Protein AF-0000000082968755 (afdb_homodimer)

Nearest PDB structures (foldseek):
  4bz1-assembly1_H  TM=4.803E-01  e=3.717E-10  Mus musculus
  7d30-assembly1_A  TM=4.418E-01  e=3.171E-10  synthetic construct
  3nfp-assembly2_H  TM=4.671E-01  e=2.023E-09  Homo sapiens
  8ezm-assembly1_H  TM=4.195E-01  e=3.435E-09  Homo sapiens
  3we6-assembly1_A  TM=4.425E-01  e=3.258E-09  Mus musculus

Foldseek 3Di:
DPPPQDFKDKDFDPDAAEEAAQAKDKGWMWMDHPDLQQQWKKWKWFDDPVDIFGAWIAGQPVRDIDGTPVQPPFKDADPCCSHITGMMMGGRDDQVPFHKMKMFTDGPVRHPDHGIDMHGYWYFDWFDAWDWDKADDQEAQAKIKIFTGTPDGPPFWKKWKWWAFQVRHTDPDPIDIDRMDIDGRDDQRRFGKMKMWTGDPRGIHIDMDGGGHD/DPPVQDFKDKDFDPDAAEEAAQAKDKGWMWMDHPDLQQQWKKWKWFDDPVDIFGAWIAGQPVRDIDGTPVQPPFKDFDPCCSHITGMMMGGRDDQVPFGKMKMFIDGPVRHPDHGIDIHGYWYFDWFDAWDWDKADDQEAQAKIKIFTGTPDGPPFWKKWKWWAFQVRHTDPDPIDIDRMDIDGRDDQRRFGKMKMWTGDPRGIHIDMDGGGHD

Organism: Crocuta crocuta (NCBI:txid9678)

Solvent-accessible surface area (backbone atoms only — not comparable to full-atom values): 22522 Å² total; per-residue (Å²): 127,86,77,69,82,56,51,24,39,36,45,40,54,87,63,67,43,76,39,47,57,61,36,62,46,71,52,65,29,35,40,46,62,76,67,81,71,55,51,35,36,38,36,35,31,36,61,50,94,88,52,75,42,60,39,34,38,38,31,54,72,79,66,44,80,45,62,14,86,91,32,63,92,35,57,46,69,43,92,48,46,85,71,35,28,65,20,35,36,42,46,62,34,45,77,83,65,41,42,41,33,36,45,33,52,46,29,79,86,42,75,81,35,45,36,52,30,49,40,38,38,43,42,37,35,45,31,34,67,31,51,66,48,77,45,69,61,58,35,63,60,30,55,34,35,38,39,44,46,50,90,41,36,24,62,73,53,45,36,35,46,47,47,22,34,81,84,66,45,74,53,97,59,80,78,44,62,50,50,55,47,79,42,67,58,35,42,63,83,68,22,20,36,35,39,40,38,34,32,38,97,69,29,69,22,57,36,76,43,78,44,70,43,86,129,86,75,68,80,56,50,24,41,38,44,40,55,87,61,68,44,76,38,48,57,60,37,62,45,69,53,64,30,36,42,46,62,78,67,82,72,54,52,36,34,37,36,35,31,36,62,50,95,86,49,74,42,59,40,34,37,38,30,53,72,79,68,43,80,44,63,14,86,91,32,63,93,35,56,47,69,42,93,48,46,87,71,36,29,65,20,36,35,42,46,62,34,45,76,83,64,42,42,41,34,35,44,33,53,46,28,79,87,44,75,82,33,46,37,53,31,50,36,36,37,43,40,37,33,44,30,34,68,32,51,66,48,77,47,69,63,58,36,62,60,31,56,35,35,38,38,45,46,49,86,42,36,24,62,72,53,47,35,34,46,48,45,22,32,82,84,67,45,72,52,97,59,78,79,44,62,49,49,54,48,80,42,67,59,35,44,62,82,68,20,20,36,36,37,40,38,35,33,40,97,69,30,69,25,56,36,76,44,79,43,70,44,85

Sequence (428 aa):
VWVTVNAISVETPRNALRAARGKSVTLPCTYHTSISDRNGFIEWNKLLRSHTEKVLIWTLWTKTLIYGKRYENRVNISDNSGHSDASITIDQLTMDDNGTYECSVSLMLDLEGTSKSRVQLLVLVPPSKPDCGIEGETVIGNNIQLTCQSGEGSPAPQYSWKSYDIQNKERPTPPVTGQTLSLKNISTDMSGYYTCTSSNEVGTESCNITLAVRVWVTVNAISVETPRNALRAARGKSVTLPCTYHTSISDRNGFIEWNKLLRSHTEKVLIWTLWTKTLIYGKRYENRVNISDNSGHSDASITIDQLTMDDNGTYECSVSLMLDLEGTSKSRVQLLVLVPPSKPDCGIEGETVIGNNIQLTCQSGEGSPAPQYSWKSYDIQNKERPTPPVTGQTLSLKNISTDMSGYYTCTSSNEVGTESCNITLAVR

Secondary structure (DSSP, 8-state):
--------EEE--SSPEEEETTS-EEE--EEE-S-----EEEEEEEE-SS-EEEEEEEETTTTEEEE-GGGTTTEEE-TTTTTTB--EEE-S--GGG-EEEEEEEEETTB-SSB-EEEEEEEEEBPPPPPEEEEES---TT--EEEEEE-S--BSPPEEEEEEE-TT-PBP--PPEESSEEEE-S--GGG-EEEEEEEE-SS-EEEEEEEE---/--------EEE--SSPEEEETTS-EEE--EEE-S-----EEEEEEEE-SS-EEEEEEEETTTTEEEE-GGGTTTEEE-TTTTTTB--EEE-S--GGG-EEEEEEEEETTB-SSB-EEEEEEEEEBPPPPPEEEEES---TT--EEEEEE-S--BSPPEEEEEEE-TT-PBP--PPEESSEEEE-S--GGG-EEEEEEEE-SS-EEEEEEEE---

Structure (mmCIF, N/CA/C/O backbone):
data_AF-0000000082968755-model_v1
#
loop_
_entity.id
_entity.type
_entity.pdbx_description
1 polymer 'Cell surface A33 antigen'
#
loop_
_atom_site.group_PDB
_atom_site.id
_atom_site.type_symbol
_atom_site.label_atom_id
_atom_site.label_alt_id
_atom_site.label_comp_id
_atom_site.label_asym_id
_atom_site.label_entity_id
_atom_site.label_seq_id
_atom_site.pdbx_PDB_ins_code
_atom_site.Cartn_x
_atom_site.Cartn_y
_atom_site.Cartn_z
_atom_site.occupancy
_atom_site.B_iso_or_equiv
_atom_site.auth_seq_id
_atom_site.auth_comp_id
_atom_site.auth_asym_id
_atom_site.auth_atom_id
_atom_site.pdbx_PDB_model_num
ATOM 1 N N . VAL A 1 1 ? -15.055 38.312 -14.289 1 27.12 1 VAL A N 1
ATOM 2 C CA . VAL A 1 1 ? -13.727 37.75 -14.062 1 27.12 1 VAL A CA 1
ATOM 3 C C . VAL A 1 1 ? -13.828 36.562 -13.109 1 27.12 1 VAL A C 1
ATOM 5 O O . VAL A 1 1 ? -14.305 36.719 -11.984 1 27.12 1 VAL A O 1
ATOM 8 N N . TRP A 1 2 ? -14.039 35.375 -13.461 1 32.53 2 TRP A N 1
ATOM 9 C CA . TRP A 1 2 ? -14.164 34.219 -12.578 1 32.53 2 TRP A CA 1
ATOM 10 C C . TRP A 1 2 ? -13.031 34.188 -11.562 1 32.53 2 TRP A C 1
ATOM 12 O O . TRP A 1 2 ? -11.859 34.125 -11.93 1 32.53 2 TRP A O 1
ATOM 22 N N . VAL A 1 3 ? -13.031 34.906 -10.578 1 40.78 3 VAL A N 1
ATOM 23 C CA . VAL A 1 3 ? -12.062 34.938 -9.484 1 40.78 3 VAL A CA 1
ATOM 24 C C . VAL A 1 3 ? -11.742 33.5 -9.047 1 40.78 3 VAL A C 1
ATOM 26 O O . VAL A 1 3 ? -12.586 32.844 -8.453 1 40.78 3 VAL A O 1
ATOM 29 N N . THR A 1 4 ? -11.188 32.688 -9.68 1 46.84 4 THR A N 1
ATOM 30 C CA . THR A 1 4 ? -10.852 31.312 -9.344 1 46.84 4 THR A CA 1
ATOM 31 C C . THR A 1 4 ? -10.047 31.25 -8.047 1 46.84 4 THR A C 1
ATOM 33 O O . THR A 1 4 ? -8.93 31.75 -7.98 1 46.84 4 THR A O 1
ATOM 36 N N . VAL A 1 5 ? -10.531 31.656 -6.934 1 53.03 5 VAL A N 1
ATOM 37 C CA . VAL A 1 5 ? -9.891 31.484 -5.633 1 53.03 5 VAL A CA 1
ATOM 38 C C . VAL A 1 5 ? -8.977 30.266 -5.656 1 53.03 5 VAL A C 1
ATOM 40 O O . VAL A 1 5 ? -9.453 29.125 -5.773 1 53.03 5 VAL A O 1
ATOM 43 N N . ASN A 1 6 ? -7.703 30.344 -6.098 1 68.12 6 ASN A N 1
ATOM 44 C CA . ASN A 1 6 ? -6.789 29.25 -6.438 1 68.12 6 ASN A CA 1
ATOM 45 C C . ASN A 1 6 ? -6.305 28.516 -5.191 1 68.12 6 ASN A C 1
ATOM 47 O O . ASN A 1 6 ? -5.566 29.078 -4.379 1 68.12 6 ASN A O 1
ATOM 51 N N . ALA A 1 7 ? -6.988 27.531 -4.707 1 88.25 7 ALA A N 1
ATOM 52 C CA . ALA A 1 7 ? -6.641 26.625 -3.623 1 88.25 7 ALA A CA 1
ATOM 53 C C . ALA A 1 7 ? -5.242 26.031 -3.82 1 88.25 7 ALA A C 1
ATOM 55 O O . ALA A 1 7 ? -4.715 26.047 -4.934 1 88.25 7 ALA A O 1
ATOM 56 N N . ILE A 1 8 ? -4.598 25.844 -2.748 1 93.69 8 ILE A N 1
ATOM 57 C CA . ILE A 1 8 ? -3.223 25.359 -2.758 1 93.69 8 ILE A CA 1
ATOM 58 C C . ILE A 1 8 ? -3.109 24.156 -3.693 1 93.69 8 ILE A C 1
ATOM 60 O O . ILE A 1 8 ? -4.035 23.344 -3.783 1 93.69 8 ILE A O 1
ATOM 64 N N . SER A 1 9 ? -2.047 24.125 -4.41 1 96.31 9 SER A N 1
ATOM 65 C CA . SER A 1 9 ? -1.712 22.984 -5.258 1 96.31 9 SER A CA 1
ATOM 66 C C . SER A 1 9 ? -0.273 22.531 -5.035 1 96.31 9 SER A C 1
ATOM 68 O O . SER A 1 9 ? 0.656 23.328 -5.113 1 96.31 9 SER A O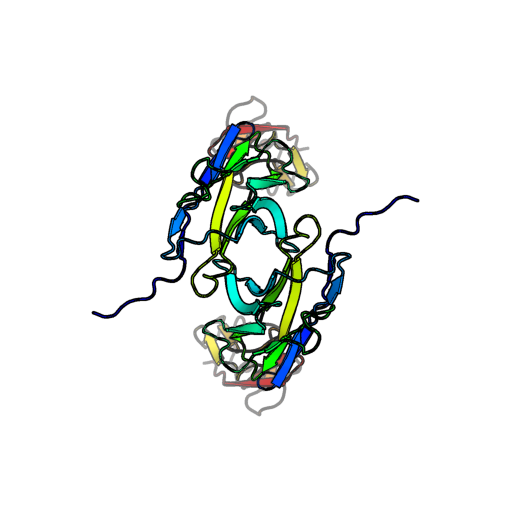 1
ATOM 70 N N . VAL A 1 10 ? -0.121 21.281 -4.723 1 96.94 10 VAL A N 1
ATOM 71 C CA . VAL A 1 10 ? 1.181 20.656 -4.473 1 96.94 10 VAL A CA 1
ATOM 72 C C . VAL A 1 10 ? 1.485 19.641 -5.559 1 96.94 10 VAL A C 1
ATOM 74 O O . VAL A 1 10 ? 0.621 18.828 -5.922 1 96.94 10 VAL A O 1
ATOM 77 N N . GLU A 1 11 ? 2.768 19.672 -6.008 1 97 11 GLU A N 1
ATOM 78 C CA . GLU A 1 11 ? 3.102 18.797 -7.129 1 97 11 GLU A CA 1
ATOM 79 C C . GLU A 1 11 ? 4.496 18.203 -6.965 1 97 11 GLU A C 1
ATOM 81 O O . GLU A 1 11 ? 5.414 18.875 -6.496 1 97 11 GLU A O 1
ATOM 86 N N . THR A 1 12 ? 4.59 16.969 -7.316 1 97.19 12 THR A N 1
ATOM 87 C CA . THR A 1 12 ? 5.848 16.234 -7.414 1 97.19 12 THR A CA 1
ATOM 88 C C . THR A 1 12 ? 5.977 15.555 -8.773 1 97.19 12 THR A C 1
ATOM 90 O O . THR A 1 12 ? 4.988 15.414 -9.5 1 97.19 12 THR A O 1
ATOM 93 N N . PRO A 1 13 ? 7.199 15.195 -9.078 1 94 13 PRO A N 1
ATOM 94 C CA . PRO A 1 13 ? 7.336 14.453 -10.336 1 94 13 PRO A CA 1
ATOM 95 C C . PRO A 1 13 ? 6.637 13.102 -10.305 1 94 13 PRO A C 1
ATOM 97 O O . PRO A 1 13 ? 6.566 12.461 -9.258 1 94 13 PRO A O 1
ATOM 100 N N . ARG A 1 14 ? 6.168 12.688 -11.391 1 90.94 14 ARG A N 1
ATOM 101 C CA . ARG A 1 14 ? 5.43 11.43 -11.5 1 90.94 14 ARG A CA 1
ATOM 102 C C . ARG A 1 14 ? 6.379 10.242 -11.562 1 90.94 14 ARG A C 1
ATOM 104 O O . ARG A 1 14 ? 6.055 9.156 -11.078 1 90.94 14 ARG A O 1
ATOM 111 N N . ASN A 1 15 ? 7.52 10.547 -12.156 1 93 15 ASN A N 1
ATOM 112 C CA . ASN A 1 15 ? 8.469 9.445 -12.312 1 93 15 ASN A CA 1
ATOM 113 C C . ASN A 1 15 ? 9.242 9.195 -11.023 1 93 15 ASN A C 1
ATOM 115 O O . ASN A 1 15 ? 9.578 10.133 -10.297 1 93 15 ASN A O 1
ATOM 119 N N . ALA A 1 16 ? 9.539 7.969 -10.898 1 94.12 16 ALA A N 1
ATOM 120 C CA . ALA A 1 16 ? 10.352 7.613 -9.742 1 94.12 16 ALA A CA 1
ATOM 121 C C . ALA A 1 16 ? 11.758 8.203 -9.859 1 94.12 16 ALA A C 1
ATOM 123 O O . ALA A 1 16 ? 12.344 8.219 -10.938 1 94.12 16 ALA A O 1
ATOM 124 N N . LEU A 1 17 ? 12.25 8.625 -8.742 1 97.06 17 LEU A N 1
ATOM 125 C CA . LEU A 1 17 ? 13.633 9.078 -8.672 1 97.06 17 LEU A CA 1
ATOM 126 C C . LEU A 1 17 ? 14.578 7.914 -8.391 1 97.06 17 LEU A C 1
ATOM 128 O O . LEU A 1 17 ? 14.219 6.992 -7.652 1 97.06 17 LEU A O 1
ATOM 132 N N . ARG A 1 18 ? 15.727 7.98 -8.969 1 96.44 18 ARG A N 1
ATOM 133 C CA . ARG A 1 18 ? 16.734 6.934 -8.797 1 96.44 18 ARG A CA 1
ATOM 134 C C . ARG A 1 18 ? 18.031 7.512 -8.258 1 96.44 18 ARG A C 1
ATOM 136 O O . ARG A 1 18 ? 18.516 8.523 -8.758 1 96.44 18 ARG A O 1
ATOM 143 N N . ALA A 1 19 ? 18.531 6.871 -7.246 1 96.94 19 ALA A N 1
ATOM 144 C CA . ALA A 1 19 ? 19.781 7.316 -6.66 1 96.94 19 ALA A CA 1
ATOM 145 C C . ALA A 1 19 ? 20.531 6.152 -6.012 1 96.94 19 ALA A C 1
ATOM 147 O O . ALA A 1 19 ? 19.906 5.254 -5.434 1 96.94 19 ALA A O 1
ATOM 148 N N . ALA A 1 20 ? 21.812 6.223 -6.031 1 95.5 20 ALA A N 1
ATOM 149 C CA . ALA A 1 20 ? 22.641 5.129 -5.531 1 95.5 20 ALA A CA 1
ATOM 150 C C . ALA A 1 20 ? 22.781 5.188 -4.012 1 95.5 20 ALA A C 1
ATOM 152 O O . ALA A 1 20 ? 22.75 6.273 -3.422 1 95.5 20 ALA A O 1
ATOM 153 N N . ARG A 1 21 ? 22.984 4.059 -3.443 1 94.94 21 ARG A N 1
ATOM 154 C CA . ARG A 1 21 ? 23.297 3.979 -2.021 1 94.94 21 ARG A CA 1
ATOM 155 C C . ARG A 1 21 ? 24.5 4.848 -1.678 1 94.94 21 ARG A C 1
ATOM 157 O O . ARG A 1 21 ? 25.484 4.891 -2.43 1 94.94 21 ARG A O 1
ATOM 164 N N . GLY A 1 22 ? 24.438 5.492 -0.539 1 94.69 22 GLY A N 1
ATOM 165 C CA . GLY A 1 22 ? 25.547 6.309 -0.066 1 94.69 22 GLY A CA 1
ATOM 166 C C . GLY A 1 22 ? 25.531 7.719 -0.622 1 94.69 22 GLY A C 1
ATOM 167 O O . GLY A 1 22 ? 26.188 8.609 -0.088 1 94.69 22 GLY A O 1
ATOM 168 N N . LYS A 1 23 ? 24.812 7.938 -1.647 1 96.62 23 LYS A N 1
ATOM 169 C CA . LYS A 1 23 ? 24.719 9.266 -2.254 1 96.62 23 LYS A CA 1
ATOM 170 C C . LYS A 1 23 ? 23.531 10.039 -1.689 1 96.62 23 LYS A C 1
ATOM 172 O O . LYS A 1 23 ? 22.906 9.609 -0.717 1 96.62 23 LYS A O 1
ATOM 177 N N . SER A 1 24 ? 23.328 11.266 -2.229 1 97.81 24 SER A N 1
ATOM 178 C CA . SER A 1 24 ? 22.203 12.109 -1.848 1 97.81 24 SER A CA 1
ATOM 179 C C . SER A 1 24 ? 21.172 12.188 -2.967 1 97.81 24 SER A C 1
ATOM 181 O O . SER A 1 24 ? 21.484 11.938 -4.129 1 97.81 24 SER A O 1
ATOM 183 N N . VAL A 1 25 ? 19.984 12.5 -2.605 1 98.25 25 VAL A N 1
ATOM 184 C CA . VAL A 1 25 ? 18.922 12.688 -3.594 1 98.25 25 VAL A CA 1
ATOM 185 C C . VAL A 1 25 ? 18.031 13.844 -3.172 1 98.25 25 VAL A C 1
ATOM 187 O O . VAL A 1 25 ? 17.781 14.055 -1.98 1 98.25 25 VAL A O 1
ATOM 190 N N . THR A 1 26 ? 17.625 14.586 -4.07 1 98.38 26 THR A N 1
ATOM 191 C CA . THR A 1 26 ? 16.609 15.609 -3.826 1 98.38 26 THR A CA 1
ATOM 192 C C . THR A 1 26 ? 15.234 15.125 -4.262 1 98.38 26 THR A C 1
ATOM 194 O O . THR A 1 26 ? 15.062 14.672 -5.395 1 98.38 26 THR A O 1
ATOM 197 N N . LEU A 1 27 ? 14.305 15.117 -3.398 1 98.62 27 LEU A N 1
ATOM 198 C CA . LEU A 1 27 ? 12.906 14.844 -3.707 1 98.62 27 LEU A CA 1
ATOM 199 C C . LEU A 1 27 ? 12.156 16.141 -4.016 1 98.62 27 LEU A C 1
ATOM 201 O O . LEU A 1 27 ? 11.859 16.922 -3.113 1 98.62 27 LEU A O 1
ATOM 205 N N . PRO A 1 28 ? 11.867 16.344 -5.238 1 98.38 28 PRO A N 1
ATOM 206 C CA . PRO A 1 28 ? 11.242 17.609 -5.633 1 98.38 28 PRO A CA 1
ATOM 207 C C . PRO A 1 28 ? 9.781 17.703 -5.203 1 98.38 28 PRO A C 1
ATOM 209 O O . PRO A 1 28 ? 9.039 16.719 -5.305 1 98.38 28 PRO A O 1
ATOM 212 N N . CYS A 1 29 ? 9.383 18.844 -4.762 1 98.44 29 CYS A N 1
ATOM 213 C CA . CYS A 1 29 ? 8.016 19.203 -4.398 1 98.44 29 CYS A CA 1
ATOM 214 C C . CYS A 1 29 ? 7.789 20.703 -4.512 1 98.44 29 CYS A C 1
ATOM 216 O O . CYS A 1 29 ? 8.469 21.484 -3.855 1 98.44 29 CYS A O 1
ATOM 218 N N . THR A 1 30 ? 6.891 21.094 -5.359 1 97.69 30 THR A N 1
ATOM 219 C CA . THR A 1 30 ? 6.551 22.5 -5.516 1 97.69 30 THR A CA 1
ATOM 220 C C . THR A 1 30 ? 5.098 22.75 -5.121 1 97.69 30 THR A C 1
ATOM 222 O O . THR A 1 30 ? 4.27 21.844 -5.16 1 97.69 30 THR A O 1
ATOM 225 N N . TYR A 1 31 ? 4.844 23.953 -4.668 1 96.5 31 TYR A N 1
ATOM 226 C CA . TYR A 1 31 ? 3.463 24.281 -4.336 1 96.5 31 TYR A CA 1
ATOM 227 C C . TYR A 1 31 ? 3.123 25.703 -4.777 1 96.5 31 TYR A C 1
ATOM 229 O O . TYR A 1 31 ? 4.016 26.547 -4.93 1 96.5 31 TYR A O 1
ATOM 237 N N . HIS A 1 32 ? 1.84 25.844 -5.043 1 94.81 32 HIS A N 1
ATOM 238 C CA . HIS A 1 32 ? 1.286 27.141 -5.422 1 94.81 32 HIS A CA 1
ATOM 239 C C . HIS A 1 32 ? 0.102 27.516 -4.535 1 94.81 32 HIS A C 1
ATOM 241 O O . HIS A 1 32 ? -0.725 26.656 -4.207 1 94.81 32 HIS A O 1
ATOM 247 N N . THR A 1 33 ? 0.145 28.688 -4.062 1 92.94 33 THR A N 1
ATOM 248 C CA . THR A 1 33 ? -0.956 29.219 -3.26 1 92.94 33 THR A CA 1
ATOM 249 C C . THR A 1 33 ? -1.161 30.703 -3.531 1 92.94 33 THR A C 1
ATOM 251 O O . THR A 1 33 ? -0.217 31.406 -3.889 1 92.94 33 THR A O 1
ATOM 254 N N . SER A 1 34 ? -2.363 31.188 -3.43 1 90.19 34 SER A N 1
ATOM 255 C CA . SER A 1 34 ? -2.678 32.594 -3.625 1 90.19 34 SER A CA 1
ATOM 256 C C . SER A 1 34 ? -2.619 33.375 -2.309 1 90.19 34 SER A C 1
ATOM 258 O O . SER A 1 34 ? -2.738 34.594 -2.293 1 90.19 34 SER A O 1
ATOM 260 N N . ILE A 1 35 ? -2.438 32.625 -1.234 1 88.69 35 ILE A N 1
ATOM 261 C CA . ILE A 1 35 ? -2.451 33.25 0.081 1 88.69 35 ILE A CA 1
ATOM 262 C C . ILE A 1 35 ? -1.045 33.719 0.443 1 88.69 35 ILE A C 1
ATOM 264 O O . ILE A 1 35 ? -0.065 33.031 0.197 1 88.69 35 ILE A O 1
ATOM 268 N N . SER A 1 36 ? -0.967 34.844 1.003 1 86.88 36 SER A N 1
ATOM 269 C CA . SER A 1 36 ? 0.321 35.406 1.388 1 86.88 36 SER A CA 1
ATOM 270 C C . SER A 1 36 ? 0.732 34.969 2.783 1 86.88 36 SER A C 1
ATOM 272 O O . SER A 1 36 ? 1.923 34.844 3.078 1 86.88 36 SER A O 1
ATOM 274 N N . ASP A 1 37 ? -0.319 34.75 3.613 1 87.44 37 ASP A N 1
ATOM 275 C CA . ASP A 1 37 ? -0.047 34.281 4.969 1 87.44 37 ASP A CA 1
ATOM 276 C C . ASP A 1 37 ? 0.469 32.844 4.957 1 87.44 37 ASP A C 1
ATOM 278 O O . ASP A 1 37 ? -0.259 31.906 4.59 1 87.44 37 ASP A O 1
ATOM 282 N N . ARG A 1 38 ? 1.726 32.656 5.434 1 87 38 ARG A N 1
ATOM 283 C CA . ARG A 1 38 ? 2.359 31.328 5.355 1 87 38 ARG A CA 1
ATOM 284 C C . ARG A 1 38 ? 2.391 30.656 6.723 1 87 38 ARG A C 1
ATOM 286 O O . ARG A 1 38 ? 3.344 29.953 7.051 1 87 38 ARG A O 1
ATOM 293 N N . ASN A 1 39 ? 1.364 31.047 7.52 1 90.38 39 ASN A N 1
ATOM 294 C CA . ASN A 1 39 ? 1.227 30.297 8.758 1 90.38 39 ASN A CA 1
ATOM 295 C C . ASN A 1 39 ? 0.851 28.844 8.492 1 90.38 39 ASN A C 1
ATOM 297 O O . ASN A 1 39 ? -0.25 28.562 8.023 1 90.38 39 ASN A O 1
ATOM 301 N N . GLY A 1 40 ? 1.791 27.984 8.672 1 93.69 40 GLY A N 1
ATOM 302 C CA . GLY A 1 40 ? 1.646 26.578 8.367 1 93.69 40 GLY A CA 1
ATOM 303 C C . GLY A 1 40 ? 2.963 25.812 8.375 1 93.69 40 GLY A C 1
ATOM 304 O O . GLY A 1 40 ? 3.918 26.234 9.031 1 93.69 40 GLY A O 1
ATOM 305 N N . PHE A 1 41 ? 2.934 24.703 7.777 1 95.75 41 PHE A N 1
ATOM 306 C CA . PHE A 1 41 ? 4.141 23.891 7.805 1 95.75 41 PHE A CA 1
ATOM 307 C C . PHE A 1 41 ? 4.199 22.969 6.594 1 95.75 41 PHE A C 1
ATOM 309 O O . PHE A 1 41 ? 3.178 22.703 5.953 1 95.75 41 PHE A O 1
ATOM 316 N N . ILE A 1 42 ? 5.363 22.578 6.289 1 97.38 42 ILE A N 1
ATOM 317 C CA . ILE A 1 42 ? 5.656 21.547 5.301 1 97.38 42 ILE A CA 1
ATOM 318 C C . ILE A 1 42 ? 6.035 20.25 6.008 1 97.38 42 ILE A C 1
ATOM 320 O O . ILE A 1 42 ? 6.812 20.25 6.965 1 97.38 42 ILE A O 1
ATOM 324 N N . GLU A 1 43 ? 5.453 19.203 5.543 1 97.81 43 GLU A N 1
ATOM 325 C CA . GLU A 1 43 ? 5.723 17.906 6.152 1 97.81 43 GLU A CA 1
ATOM 326 C C . GLU A 1 43 ? 6.035 16.844 5.094 1 97.81 43 GLU A C 1
ATOM 328 O O . GLU A 1 43 ? 5.352 16.766 4.074 1 97.81 43 GLU A O 1
ATOM 333 N N . TRP A 1 44 ? 7.109 16.125 5.332 1 98.44 44 TRP A N 1
ATOM 334 C CA . TRP A 1 44 ? 7.445 14.969 4.523 1 98.44 44 TRP A CA 1
ATOM 335 C C . TRP A 1 44 ? 7.316 13.68 5.34 1 98.44 44 TRP A C 1
ATOM 337 O O . TRP A 1 44 ? 7.758 13.625 6.488 1 98.44 44 TRP A O 1
ATOM 347 N N . ASN A 1 45 ? 6.668 12.766 4.758 1 98.38 45 ASN A N 1
ATOM 348 C CA . ASN A 1 45 ? 6.516 11.445 5.363 1 98.38 45 ASN A CA 1
ATOM 349 C C . ASN A 1 45 ? 6.867 10.336 4.375 1 98.38 45 ASN A C 1
ATOM 351 O O . ASN A 1 45 ? 6.688 10.492 3.166 1 98.38 45 ASN A O 1
ATOM 355 N N . LYS A 1 46 ? 7.363 9.289 4.926 1 98.06 46 LYS A N 1
ATOM 356 C CA . LYS A 1 46 ? 7.469 8.047 4.16 1 98.06 46 LYS A CA 1
ATOM 357 C C . LYS A 1 46 ? 6.277 7.137 4.422 1 98.06 46 LYS A C 1
ATOM 359 O O . LYS A 1 46 ? 5.961 6.832 5.578 1 98.06 46 LYS A O 1
ATOM 364 N N . LEU A 1 47 ? 5.637 6.73 3.379 1 97.75 47 LEU A N 1
ATOM 365 C CA . LEU A 1 47 ? 4.43 5.918 3.508 1 97.75 47 LEU A CA 1
ATOM 366 C C . LEU A 1 47 ? 4.773 4.434 3.525 1 97.75 47 LEU A C 1
ATOM 368 O O . LEU A 1 47 ? 5.23 3.885 2.52 1 97.75 47 LEU A O 1
ATOM 372 N N . LEU A 1 48 ? 4.586 3.834 4.648 1 96.69 48 LEU A N 1
ATOM 373 C CA . LEU A 1 48 ? 4.738 2.389 4.781 1 96.69 48 LEU A CA 1
ATOM 374 C C . LEU A 1 48 ? 3.379 1.699 4.801 1 96.69 48 LEU A C 1
ATOM 376 O O . LEU A 1 48 ? 2.346 2.359 4.938 1 96.69 48 LEU A O 1
ATOM 380 N N . ARG A 1 49 ? 3.318 0.447 4.641 1 92.88 49 ARG A N 1
ATOM 381 C CA . ARG A 1 49 ? 2.064 -0.301 4.625 1 92.88 49 ARG A CA 1
ATOM 382 C C . ARG A 1 49 ? 1.344 -0.19 5.961 1 92.88 49 ARG A C 1
ATOM 384 O O . ARG A 1 49 ? 0.129 0.014 6.004 1 92.88 49 ARG A O 1
ATOM 391 N N . SER A 1 50 ? 2.08 -0.23 7.043 1 92.19 50 SER A N 1
ATOM 392 C CA . SER A 1 50 ? 1.491 -0.313 8.375 1 92.19 50 SER A CA 1
ATOM 393 C C . SER A 1 50 ? 1.315 1.071 8.992 1 92.19 50 SER A C 1
ATOM 395 O O . SER A 1 50 ? 0.373 1.304 9.75 1 92.19 50 SER A O 1
ATOM 397 N N . HIS A 1 51 ? 2.262 1.967 8.672 1 94.69 51 HIS A N 1
ATOM 398 C CA . HIS A 1 51 ? 2.227 3.283 9.297 1 94.69 51 HIS A CA 1
ATOM 399 C C . HIS A 1 51 ? 2.928 4.324 8.438 1 94.69 51 HIS A C 1
ATOM 401 O O . HIS A 1 51 ? 3.475 3.996 7.379 1 94.69 51 HIS A O 1
ATOM 407 N N . THR A 1 52 ? 2.803 5.496 8.82 1 96.19 52 THR A N 1
ATOM 408 C CA . THR A 1 52 ? 3.486 6.629 8.211 1 96.19 52 THR A CA 1
ATOM 409 C C . THR A 1 52 ? 4.68 7.062 9.055 1 96.1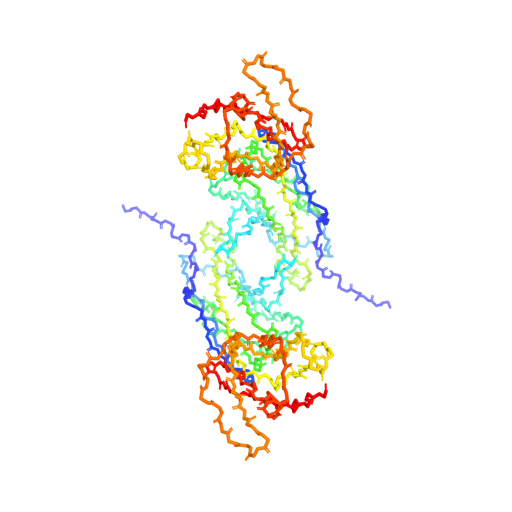9 52 THR A C 1
ATOM 411 O O . THR A 1 52 ? 4.551 7.25 10.266 1 96.19 52 THR A O 1
ATOM 414 N N . GLU A 1 53 ? 5.828 7.133 8.398 1 96.81 53 GLU A N 1
ATOM 415 C CA . GLU A 1 53 ? 7.055 7.512 9.094 1 96.81 53 GLU A CA 1
ATOM 416 C C . GLU A 1 53 ? 7.418 8.969 8.812 1 96.81 53 GLU A C 1
ATOM 418 O O . GLU A 1 53 ? 7.57 9.367 7.66 1 96.81 53 GLU A O 1
ATOM 423 N N . LYS A 1 54 ? 7.617 9.742 9.875 1 97.38 54 LYS A N 1
ATOM 424 C CA . LYS A 1 54 ? 7.977 11.148 9.75 1 97.38 54 LYS A CA 1
ATOM 425 C C . LYS A 1 54 ? 9.398 11.312 9.211 1 97.38 54 LYS A C 1
ATOM 427 O O . LYS A 1 54 ? 10.328 10.695 9.719 1 97.38 54 LYS A O 1
ATOM 432 N N . VAL A 1 55 ? 9.469 12.062 8.164 1 98.25 55 VAL A N 1
ATOM 433 C CA . VAL A 1 55 ? 10.781 12.422 7.645 1 98.25 55 VAL A CA 1
ATOM 434 C C . VAL A 1 55 ? 11.234 13.742 8.258 1 98.25 55 VAL A C 1
ATOM 436 O O . VAL A 1 55 ? 12.273 13.805 8.93 1 98.25 55 VAL A O 1
ATOM 439 N N . LEU A 1 56 ? 10.43 14.773 8.094 1 97.75 56 LEU A N 1
ATOM 440 C CA . LEU A 1 56 ? 10.68 16.062 8.727 1 97.75 56 LEU A CA 1
ATOM 441 C C . LEU A 1 56 ? 9.422 16.938 8.703 1 97.75 56 LEU A C 1
ATOM 443 O O . LEU A 1 56 ? 8.508 16.672 7.918 1 97.75 56 LEU A O 1
ATOM 447 N N . ILE A 1 57 ? 9.344 17.891 9.594 1 97.38 57 ILE A N 1
ATOM 448 C CA . ILE A 1 57 ? 8.375 18.984 9.578 1 97.38 57 ILE A CA 1
ATOM 449 C C . ILE A 1 57 ? 9.109 20.312 9.625 1 97.38 57 ILE A C 1
ATOM 451 O O . ILE A 1 57 ? 10.055 20.5 10.391 1 97.38 57 ILE A O 1
ATOM 455 N N . TRP A 1 58 ? 8.727 21.188 8.703 1 97 58 TRP A N 1
ATOM 456 C CA . TRP A 1 58 ? 9.266 22.547 8.633 1 97 58 TRP A CA 1
ATOM 457 C C . TRP A 1 58 ? 8.164 23.578 8.836 1 97 58 TRP A C 1
ATOM 459 O O . TRP A 1 58 ? 7.246 23.688 8.016 1 97 58 TRP A O 1
ATOM 469 N N . THR A 1 59 ? 8.266 24.297 9.922 1 95.19 59 THR A N 1
ATOM 470 C CA . THR A 1 59 ? 7.289 25.359 10.156 1 95.19 59 THR A CA 1
ATOM 471 C C . THR A 1 59 ? 7.688 26.641 9.414 1 95.19 59 THR A C 1
ATOM 473 O O . THR A 1 59 ? 8.82 27.109 9.555 1 95.19 59 THR A O 1
ATOM 476 N N . LEU A 1 60 ? 6.84 27.203 8.719 1 93.25 60 LEU A N 1
ATOM 477 C CA . LEU A 1 60 ? 7.156 28.266 7.773 1 93.25 60 LEU A CA 1
ATOM 478 C C . LEU A 1 60 ? 7.355 29.594 8.5 1 93.25 60 LEU A C 1
ATOM 480 O O . LEU A 1 60 ? 8.242 30.375 8.148 1 93.25 60 LEU A O 1
ATOM 484 N N . TRP A 1 61 ? 6.574 29.844 9.508 1 87.75 61 TRP A N 1
ATOM 485 C CA . TRP A 1 61 ? 6.648 31.125 10.203 1 87.75 61 TRP A CA 1
ATOM 486 C C . TRP A 1 61 ? 7.84 31.172 11.148 1 87.75 61 TRP A C 1
ATOM 488 O O . TRP A 1 61 ? 8.641 32.094 11.109 1 87.75 61 TRP A O 1
ATOM 498 N N . THR A 1 62 ? 7.992 30.078 11.93 1 89 62 THR A N 1
ATOM 499 C CA . THR A 1 62 ? 9.039 30.062 12.945 1 89 62 THR A CA 1
ATOM 500 C C . THR A 1 62 ? 10.336 29.484 12.375 1 89 62 THR A C 1
ATOM 502 O O . THR A 1 62 ? 11.391 29.594 13 1 89 62 THR A O 1
ATOM 505 N N . LYS A 1 63 ? 10.273 28.922 11.195 1 91.38 63 LYS A N 1
ATOM 506 C CA . LYS A 1 63 ? 11.438 28.344 10.539 1 91.38 63 LYS A CA 1
ATOM 507 C C . LYS A 1 63 ? 12.125 27.328 11.445 1 91.38 63 LYS A C 1
ATOM 509 O O . LYS A 1 63 ? 13.336 27.391 11.656 1 91.38 63 LYS A O 1
ATOM 514 N N . THR A 1 64 ? 11.344 26.484 11.984 1 92.69 64 THR A N 1
ATOM 515 C CA . THR A 1 64 ? 11.844 25.406 12.836 1 92.69 64 THR A CA 1
ATOM 516 C C . THR A 1 64 ? 11.734 24.062 12.133 1 92.69 64 THR A C 1
ATOM 518 O O . THR A 1 64 ? 10.758 23.797 11.43 1 92.69 64 THR A O 1
ATOM 521 N N . LEU A 1 65 ? 12.758 23.344 12.352 1 94.44 65 LEU A N 1
ATOM 522 C CA . LEU A 1 65 ? 12.844 22.031 11.711 1 94.44 65 LEU A CA 1
ATOM 523 C C . LEU A 1 65 ? 12.734 20.922 12.742 1 94.44 65 LEU A C 1
ATOM 525 O O . LEU A 1 65 ? 13.438 20.922 13.758 1 94.44 65 LEU A O 1
ATOM 529 N N . ILE A 1 66 ? 11.828 20 12.484 1 94.88 66 ILE A N 1
ATOM 530 C CA . ILE A 1 66 ? 11.688 18.797 13.281 1 94.88 66 ILE A CA 1
ATOM 531 C C . ILE A 1 66 ? 12.023 17.578 12.422 1 94.88 66 ILE A C 1
ATOM 533 O O . ILE A 1 66 ? 11.391 17.328 11.391 1 94.88 66 ILE A O 1
ATOM 537 N N . TYR A 1 67 ? 12.938 16.766 12.922 1 96.19 67 TYR A N 1
ATOM 538 C CA . TYR A 1 67 ? 13.352 15.586 12.18 1 96.19 67 TYR A CA 1
ATOM 539 C C . TYR A 1 67 ? 12.578 14.359 12.641 1 96.19 67 TYR A C 1
ATOM 541 O O . TYR A 1 67 ? 12.281 14.211 13.828 1 96.19 67 TYR A O 1
ATOM 549 N N . GLY A 1 68 ? 12.297 13.508 11.664 1 95.81 68 GLY A N 1
ATOM 550 C CA . GLY A 1 68 ? 11.992 12.148 12.07 1 95.81 68 GLY A CA 1
ATOM 551 C C . GLY A 1 68 ? 13.195 11.414 12.633 1 95.81 68 GLY A C 1
ATOM 552 O O . GLY A 1 68 ? 14.336 11.734 12.305 1 95.81 68 GLY A O 1
ATOM 553 N N . LYS A 1 69 ? 12.945 10.508 13.391 1 93.94 69 LYS A N 1
ATOM 554 C CA . LYS A 1 69 ? 13.992 9.805 14.125 1 93.94 69 LYS A CA 1
ATOM 555 C C . LYS A 1 69 ? 15.039 9.234 13.172 1 93.94 69 LYS A C 1
ATOM 557 O O . LYS A 1 69 ? 16.234 9.312 13.453 1 93.94 69 LYS A O 1
ATOM 562 N N . ARG A 1 70 ? 14.703 8.742 12.055 1 95.38 70 ARG A N 1
ATOM 563 C CA . ARG A 1 70 ? 15.617 8.062 11.141 1 95.38 70 ARG A CA 1
ATOM 564 C C . ARG A 1 70 ? 16.297 9.055 10.203 1 95.38 70 ARG A C 1
ATOM 566 O O . ARG A 1 70 ? 17.141 8.664 9.398 1 95.38 70 ARG A O 1
ATOM 573 N N . TYR A 1 71 ? 15.938 10.289 10.289 1 97.56 71 TYR A N 1
ATOM 574 C CA . TYR A 1 71 ? 16.391 11.258 9.305 1 97.56 71 TYR A CA 1
ATOM 575 C C . TYR A 1 71 ? 17.156 12.398 9.961 1 97.56 71 TYR A C 1
ATOM 577 O O . TYR A 1 71 ? 17.438 13.422 9.328 1 97.56 71 TYR A O 1
ATOM 585 N N . GLU A 1 72 ? 17.469 12.211 11.195 1 96 72 GLU A N 1
ATOM 586 C CA . GLU A 1 72 ? 18.172 13.25 11.945 1 96 72 GLU A CA 1
ATOM 587 C C . GLU A 1 72 ? 19.516 13.586 11.305 1 96 72 GLU A C 1
ATOM 589 O O . GLU A 1 72 ? 20.344 12.703 11.07 1 96 72 GLU A O 1
ATOM 594 N N . ASN A 1 73 ? 19.656 14.844 10.938 1 93.19 73 ASN A N 1
ATOM 595 C CA . ASN A 1 73 ? 20.906 15.43 10.43 1 93.19 73 ASN A CA 1
ATOM 596 C C . ASN A 1 73 ? 21.25 14.883 9.047 1 93.19 73 ASN A C 1
ATOM 598 O O . ASN A 1 73 ? 22.422 14.875 8.664 1 93.19 73 ASN A O 1
ATOM 602 N N . ARG A 1 74 ? 20.328 14.422 8.32 1 96.62 74 ARG A N 1
ATOM 603 C CA . ARG A 1 74 ? 20.672 13.945 6.988 1 96.62 74 ARG A CA 1
ATOM 604 C C . ARG A 1 74 ? 19.625 14.383 5.965 1 96.62 74 ARG A C 1
ATOM 606 O O . ARG A 1 74 ? 19.688 13.969 4.805 1 96.62 74 ARG A O 1
ATOM 613 N N . VAL A 1 75 ? 18.688 15.117 6.43 1 98.06 75 VAL A N 1
ATOM 614 C CA . VAL A 1 75 ? 17.703 15.656 5.504 1 98.06 75 VAL A CA 1
ATOM 615 C C . VAL A 1 75 ? 17.625 17.172 5.652 1 98.06 75 VAL A C 1
ATOM 617 O O . VAL A 1 75 ? 17.656 17.703 6.77 1 98.06 75 VAL A O 1
ATOM 620 N N . ASN A 1 76 ? 17.516 17.875 4.539 1 96.62 76 ASN A N 1
ATOM 621 C CA . ASN A 1 76 ? 17.406 19.328 4.523 1 96.62 76 ASN A CA 1
ATOM 622 C C . ASN A 1 76 ? 16.281 19.797 3.617 1 96.62 76 ASN A C 1
ATOM 624 O O . ASN A 1 76 ? 16.047 19.203 2.557 1 96.62 76 ASN A O 1
ATOM 628 N N . ILE A 1 77 ? 15.641 20.844 4.043 1 97 77 ILE A N 1
ATOM 629 C CA . ILE A 1 77 ? 14.57 21.453 3.262 1 97 77 ILE A CA 1
ATOM 630 C C . ILE A 1 77 ? 15.133 22.562 2.393 1 97 77 ILE A C 1
ATOM 632 O O . ILE A 1 77 ? 16.141 23.188 2.744 1 97 77 ILE A O 1
ATOM 636 N N . SER A 1 78 ? 14.516 22.781 1.28 1 96.56 78 SER A N 1
ATOM 637 C CA . SER A 1 78 ? 14.922 23.828 0.355 1 96.56 78 SER A CA 1
ATOM 638 C C . SER A 1 78 ? 14.938 25.188 1.038 1 96.56 78 SER A C 1
ATOM 640 O O . SER A 1 78 ? 14.047 25.5 1.836 1 96.56 78 SER A O 1
ATOM 642 N N . ASP A 1 79 ? 15.844 26.047 0.602 1 93.19 79 ASP A N 1
ATOM 643 C CA . ASP A 1 79 ? 15.93 27.406 1.11 1 93.19 79 ASP A CA 1
ATOM 644 C C . ASP A 1 79 ? 14.742 28.25 0.633 1 93.19 79 ASP A C 1
ATOM 646 O O . ASP A 1 79 ? 14.453 29.297 1.201 1 93.19 79 ASP A O 1
ATOM 650 N N . ASN A 1 80 ? 14.102 27.797 -0.385 1 92.44 80 ASN A N 1
ATOM 651 C CA . ASN A 1 80 ? 12.977 28.516 -0.954 1 92.44 80 ASN A CA 1
ATOM 652 C C . ASN A 1 80 ? 11.641 27.953 -0.492 1 92.44 80 ASN A C 1
ATOM 654 O O . ASN A 1 80 ? 10.641 28.016 -1.214 1 92.44 80 ASN A O 1
ATOM 658 N N . SER A 1 81 ? 11.57 27.266 0.64 1 89.69 81 SER A N 1
ATOM 659 C CA . SER A 1 81 ? 10.391 26.578 1.148 1 89.69 81 SER A CA 1
ATOM 660 C C . SER A 1 81 ? 9.258 27.547 1.435 1 89.69 81 SER A C 1
ATOM 662 O O . SER A 1 81 ? 8.086 27.188 1.387 1 89.69 81 SER A O 1
ATOM 664 N N . GLY A 1 82 ? 9.484 28.812 1.723 1 86.94 82 GLY A N 1
ATOM 665 C CA . GLY A 1 82 ? 8.469 29.812 2.01 1 86.94 82 GLY A CA 1
ATOM 666 C C . GLY A 1 82 ? 7.746 30.312 0.769 1 86.94 82 GLY A C 1
ATOM 667 O O . GLY A 1 82 ? 6.719 30.984 0.868 1 86.94 82 GLY A O 1
ATOM 668 N N . HIS A 1 83 ? 8.195 30 -0.389 1 84.44 83 HIS A N 1
ATOM 669 C CA . HIS A 1 83 ? 7.59 30.531 -1.599 1 84.44 83 HIS A CA 1
ATOM 670 C C . HIS A 1 83 ? 6.984 29.438 -2.459 1 84.44 83 HIS A C 1
ATOM 672 O O . HIS A 1 83 ? 5.789 29.453 -2.754 1 84.44 83 HIS A O 1
ATOM 678 N N . SER A 1 84 ? 7.695 28.453 -2.721 1 90.88 84 SER A N 1
ATOM 679 C CA . SER A 1 84 ? 7.047 27.531 -3.641 1 90.88 84 SER A CA 1
ATOM 680 C C . SER A 1 84 ? 7.809 26.219 -3.73 1 90.88 84 SER A C 1
ATOM 682 O O . SER A 1 84 ? 7.434 25.328 -4.5 1 90.88 84 SER A O 1
ATOM 684 N N . ASP A 1 85 ? 8.797 26.172 -2.961 1 96.94 85 ASP A N 1
ATOM 685 C CA . ASP A 1 85 ? 9.641 25 -3.088 1 96.94 85 ASP A CA 1
ATOM 686 C C . ASP A 1 85 ? 9.695 24.219 -1.777 1 96.94 85 ASP A C 1
ATOM 688 O O . ASP A 1 85 ? 10.43 24.578 -0.86 1 96.94 85 ASP A O 1
ATOM 692 N N . ALA A 1 86 ? 9.031 23.125 -1.749 1 97.81 86 ALA A N 1
ATOM 693 C CA . ALA A 1 86 ? 8.977 22.281 -0.555 1 97.81 86 ALA A CA 1
ATOM 694 C C . ALA A 1 86 ? 9.875 21.062 -0.705 1 97.81 86 ALA A C 1
ATOM 696 O O . ALA A 1 86 ? 9.695 20.062 -0.005 1 97.81 86 ALA A O 1
ATOM 697 N N . SER A 1 87 ? 10.906 21.078 -1.551 1 98.44 87 SER A N 1
ATOM 698 C CA . SER A 1 87 ? 11.773 19.938 -1.825 1 98.44 87 SER A CA 1
ATOM 699 C C . SER A 1 87 ? 12.688 19.641 -0.64 1 98.44 87 SER A C 1
ATOM 701 O O . SER A 1 87 ? 13.008 20.531 0.144 1 98.44 87 SER A O 1
ATOM 703 N N . ILE A 1 88 ? 13.094 18.406 -0.579 1 98.56 88 ILE A N 1
ATOM 704 C CA . ILE A 1 88 ? 14.078 18.031 0.435 1 98.56 88 ILE A CA 1
ATOM 705 C C . ILE A 1 88 ? 15.219 17.25 -0.213 1 98.56 88 ILE A C 1
ATOM 707 O O . ILE A 1 88 ? 15.047 16.672 -1.292 1 98.56 88 ILE A O 1
ATOM 711 N N . THR A 1 89 ? 16.312 17.281 0.472 1 98.56 89 THR A N 1
ATOM 712 C CA . THR A 1 89 ? 17.453 16.469 0.087 1 98.56 89 THR A CA 1
ATOM 713 C C . THR A 1 89 ? 17.812 15.477 1.193 1 98.56 89 THR A C 1
ATOM 715 O O . THR A 1 89 ? 18.016 15.867 2.346 1 98.56 89 THR A O 1
ATOM 718 N N . ILE A 1 90 ? 17.844 14.242 0.853 1 98.5 90 ILE A N 1
ATOM 719 C CA . ILE A 1 90 ? 18.234 13.18 1.781 1 98.5 90 ILE A CA 1
ATOM 720 C C . ILE A 1 90 ? 19.656 12.719 1.478 1 98.5 90 ILE A C 1
ATOM 722 O O . ILE A 1 90 ? 19.969 12.359 0.339 1 98.5 90 ILE A O 1
ATOM 726 N N . ASP A 1 91 ? 20.438 12.688 2.482 1 98.06 91 ASP A N 1
ATOM 727 C CA . ASP A 1 91 ? 21.828 12.273 2.324 1 98.06 91 ASP A CA 1
ATOM 728 C C . ASP A 1 91 ? 22.031 10.844 2.822 1 98.06 91 ASP A C 1
ATOM 730 O O . ASP A 1 91 ? 21.172 10.289 3.508 1 98.06 91 ASP A O 1
ATOM 734 N N . GLN A 1 92 ? 23.172 10.266 2.357 1 97 92 GLN A N 1
ATOM 735 C CA . GLN A 1 92 ? 23.609 8.953 2.84 1 97 92 GLN A CA 1
ATOM 736 C C . GLN A 1 92 ? 22.5 7.918 2.688 1 97 92 GLN A C 1
ATOM 738 O O . GLN A 1 92 ? 22.141 7.238 3.65 1 97 92 GLN A O 1
ATOM 743 N N . LEU A 1 93 ? 22.109 7.785 1.497 1 97.56 93 LEU A N 1
ATOM 744 C CA . LEU A 1 93 ? 21 6.898 1.187 1 97.56 93 LEU A CA 1
ATOM 745 C C . LEU A 1 93 ? 21.328 5.457 1.562 1 97.56 93 LEU A C 1
ATOM 747 O O . LEU A 1 93 ? 22.453 4.996 1.346 1 97.56 93 LEU A O 1
ATOM 751 N N . THR A 1 94 ? 20.375 4.797 2.162 1 94.88 94 THR A N 1
ATOM 752 C CA . THR A 1 94 ? 20.422 3.361 2.428 1 94.88 94 THR A CA 1
ATOM 753 C C . THR A 1 94 ? 19.234 2.654 1.781 1 94.88 94 THR A C 1
ATOM 755 O O . THR A 1 94 ? 18.297 3.307 1.29 1 94.88 94 THR A O 1
ATOM 758 N N . MET A 1 95 ? 19.234 1.346 1.829 1 92.44 95 MET A N 1
ATOM 759 C CA . MET A 1 95 ? 18.141 0.566 1.268 1 92.44 95 MET A CA 1
ATOM 760 C C . MET A 1 95 ? 16.828 0.877 1.985 1 92.44 95 MET A C 1
ATOM 762 O O . MET A 1 95 ? 15.758 0.833 1.378 1 92.44 95 MET A O 1
ATOM 766 N N . ASP A 1 96 ? 16.922 1.29 3.225 1 94.25 96 ASP A N 1
ATOM 767 C CA . ASP A 1 96 ? 15.75 1.606 4.023 1 94.25 96 ASP A CA 1
ATOM 768 C C . ASP A 1 96 ? 15.055 2.865 3.504 1 94.25 96 ASP A C 1
ATOM 770 O O . ASP A 1 96 ? 13.891 3.119 3.828 1 94.25 96 ASP A O 1
ATOM 774 N N . ASP A 1 97 ? 15.758 3.607 2.742 1 97.19 97 ASP A N 1
ATOM 775 C CA . ASP A 1 97 ? 15.195 4.848 2.215 1 97.19 97 ASP A CA 1
ATOM 776 C C . ASP A 1 97 ? 14.336 4.578 0.984 1 97.19 97 ASP A C 1
ATOM 778 O O . ASP A 1 97 ? 13.586 5.453 0.544 1 97.19 97 ASP A O 1
ATOM 782 N N . ASN A 1 98 ? 14.492 3.424 0.439 1 95.81 98 ASN A N 1
ATOM 783 C CA . ASN A 1 98 ? 13.656 3.043 -0.698 1 95.81 98 ASN A CA 1
ATOM 784 C C . ASN A 1 98 ? 12.172 3.111 -0.354 1 95.81 98 ASN A C 1
ATOM 786 O O . ASN A 1 98 ? 11.75 2.613 0.69 1 95.81 98 ASN A O 1
ATOM 790 N N . GLY A 1 99 ? 11.422 3.764 -1.346 1 96.56 99 GLY A N 1
ATOM 791 C CA . GLY A 1 99 ? 9.992 3.768 -1.069 1 96.56 99 GLY A CA 1
ATOM 792 C C . GLY A 1 99 ? 9.289 5.008 -1.588 1 96.56 99 GLY A C 1
ATOM 793 O O . GLY A 1 99 ? 9.828 5.723 -2.438 1 96.56 99 GLY A O 1
ATOM 794 N N . THR A 1 100 ? 8.016 5.16 -1.1 1 97.62 100 THR A N 1
ATOM 795 C CA . THR A 1 100 ? 7.164 6.273 -1.51 1 97.62 100 THR A CA 1
ATOM 796 C C . THR A 1 100 ? 7.125 7.355 -0.432 1 97.62 100 THR A C 1
ATOM 798 O O . THR A 1 100 ? 6.93 7.055 0.748 1 97.62 100 THR A O 1
ATOM 801 N N . TYR A 1 101 ? 7.367 8.555 -0.81 1 98.44 101 TYR A N 1
ATOM 802 C CA . TYR A 1 101 ? 7.344 9.711 0.082 1 98.44 101 TYR A CA 1
ATOM 803 C C . TYR A 1 101 ? 6.203 10.648 -0.277 1 98.44 101 TYR A C 1
ATOM 805 O O . TYR A 1 101 ? 5.879 10.82 -1.454 1 98.44 101 TYR A O 1
ATOM 813 N N . GLU A 1 102 ? 5.605 11.258 0.695 1 98.56 102 GLU A N 1
ATOM 814 C CA . GLU A 1 102 ? 4.531 12.227 0.49 1 98.56 102 GLU A CA 1
ATOM 815 C C . GLU A 1 102 ? 4.914 13.602 1.024 1 98.56 102 GLU A C 1
ATOM 817 O O . GLU A 1 102 ? 5.316 13.734 2.182 1 98.56 102 GLU A O 1
ATOM 822 N N . CYS A 1 103 ? 4.863 14.562 0.161 1 98.25 103 CYS A N 1
ATOM 823 C CA . CYS A 1 103 ? 5.035 15.969 0.492 1 98.25 103 CYS A CA 1
ATOM 824 C C . CYS A 1 103 ? 3.695 16.625 0.816 1 98.25 103 CYS A C 1
ATOM 826 O O . CYS A 1 103 ? 2.74 16.5 0.047 1 98.25 103 CYS A O 1
ATOM 828 N N . SER A 1 104 ? 3.578 17.234 1.945 1 97.69 104 SER A N 1
ATOM 829 C CA . SER A 1 104 ? 2.357 17.922 2.348 1 97.69 104 SER A CA 1
ATOM 830 C C . SER A 1 104 ? 2.648 19.359 2.762 1 97.69 104 SER A C 1
ATOM 832 O O . SER A 1 104 ? 3.557 19.609 3.559 1 97.69 104 SER A O 1
ATOM 834 N N . VAL A 1 105 ? 1.89 20.281 2.232 1 96.56 105 VAL A N 1
ATOM 835 C CA . VAL A 1 105 ? 1.958 21.688 2.619 1 96.56 105 VAL A CA 1
ATOM 836 C C . VAL A 1 105 ? 0.632 22.109 3.244 1 96.56 105 VAL A C 1
ATOM 838 O O . VAL A 1 105 ? -0.408 22.094 2.582 1 96.56 105 VAL A O 1
ATOM 841 N N . SER A 1 106 ? 0.703 22.453 4.504 1 94.75 106 SER A N 1
ATOM 842 C CA . SER A 1 106 ? -0.492 22.859 5.23 1 94.75 106 SER A CA 1
ATOM 843 C C . SER A 1 106 ? -0.416 24.328 5.629 1 94.75 106 SER A C 1
ATOM 845 O O . SER A 1 106 ? 0.422 24.719 6.449 1 94.75 106 SER A O 1
ATOM 847 N N . LEU A 1 107 ? -1.271 25.078 4.98 1 92.94 107 LEU A N 1
ATOM 848 C CA . LEU A 1 107 ? -1.418 26.484 5.344 1 92.94 107 LEU A CA 1
ATOM 849 C C . LEU A 1 107 ? -2.746 26.734 6.051 1 92.94 107 LEU A C 1
ATOM 851 O O . LEU A 1 107 ? -3.807 26.375 5.535 1 92.94 107 LEU A O 1
ATOM 855 N N . MET A 1 108 ? -2.691 27.359 7.199 1 89.25 108 MET A N 1
ATOM 856 C CA . MET A 1 108 ? -3.859 27.484 8.062 1 89.25 108 MET A CA 1
ATOM 857 C C . MET A 1 108 ? -5.008 28.172 7.336 1 89.25 108 MET A C 1
ATOM 859 O O . MET A 1 108 ? -6.176 27.906 7.609 1 89.25 108 MET A O 1
ATOM 863 N N . LEU A 1 109 ? -4.715 28.969 6.34 1 89.06 109 LEU A N 1
ATOM 864 C CA . LEU A 1 109 ? -5.758 29.719 5.645 1 89.06 109 LEU A CA 1
ATOM 865 C C . LEU A 1 109 ? -6.004 29.141 4.254 1 89.06 109 LEU A C 1
ATOM 867 O O . LEU A 1 109 ? -6.734 29.734 3.453 1 89.06 109 LEU A O 1
ATOM 871 N N . ASP A 1 110 ? -5.398 28.078 3.91 1 90.56 110 ASP A N 1
ATOM 872 C CA . ASP A 1 110 ? -5.539 27.469 2.592 1 90.56 110 ASP A CA 1
ATOM 873 C C . ASP A 1 110 ? -5.512 25.953 2.689 1 90.56 110 ASP A C 1
ATOM 875 O O . ASP A 1 110 ? -4.582 25.312 2.195 1 90.56 110 ASP A O 1
ATOM 879 N N . LEU A 1 111 ? -6.586 25.359 3.211 1 89.81 111 LEU A N 1
ATOM 880 C CA . LEU A 1 111 ? -6.609 23.922 3.471 1 89.81 111 LEU A CA 1
ATOM 881 C C . LEU A 1 111 ? -7.48 23.203 2.447 1 89.81 111 LEU A C 1
ATOM 883 O O . LEU A 1 111 ? -7.555 21.969 2.449 1 89.81 111 LEU A O 1
ATOM 887 N N . GLU A 1 112 ? -8.164 23.812 1.478 1 87 112 GLU A N 1
ATOM 888 C CA . GLU A 1 112 ? -9.164 23.234 0.584 1 87 112 GLU A CA 1
ATOM 889 C C . GLU A 1 112 ? -8.516 22.578 -0.628 1 87 112 GLU A C 1
ATOM 891 O O . GLU A 1 112 ? -9.023 21.578 -1.149 1 87 112 GLU A O 1
ATOM 896 N N . GLY A 1 113 ? -7.434 23.031 -1.122 1 91 113 GLY A N 1
ATOM 897 C CA . GLY A 1 113 ? -6.836 22.547 -2.355 1 91 113 GLY A CA 1
ATOM 898 C C . GLY A 1 113 ? -6.102 21.234 -2.188 1 91 113 GLY A C 1
ATOM 899 O O . GLY A 1 113 ? -6.465 20.422 -1.335 1 91 113 GLY A O 1
ATOM 900 N N . THR A 1 114 ? -5.352 20.828 -3.189 1 93.5 114 THR A N 1
ATOM 901 C CA . THR A 1 114 ? -4.488 19.656 -3.135 1 93.5 114 THR A CA 1
ATOM 902 C C . THR A 1 114 ? -3.199 19.969 -2.379 1 93.5 114 THR A C 1
ATOM 904 O O . THR A 1 114 ? -2.299 20.609 -2.916 1 93.5 114 THR A O 1
ATOM 907 N N . SER A 1 115 ? -3.111 19.469 -1.225 1 95.31 115 SER A N 1
ATOM 908 C CA . SER A 1 115 ? -2.025 19.875 -0.337 1 95.31 115 SER A CA 1
ATOM 909 C C . SER A 1 115 ? -0.973 18.781 -0.222 1 95.31 115 SER A C 1
ATOM 911 O O . SER A 1 115 ? -0.011 18.906 0.538 1 95.31 115 SER A O 1
ATOM 913 N N . LYS A 1 116 ? -1.192 17.688 -0.973 1 97 116 LYS A N 1
ATOM 914 C CA . LYS A 1 116 ? -0.282 16.562 -0.856 1 97 116 LYS A CA 1
ATOM 915 C C . LYS A 1 116 ? 0.077 15.992 -2.229 1 97 116 LYS A C 1
ATOM 917 O O . LYS A 1 116 ? -0.729 16.047 -3.16 1 97 116 LYS A O 1
ATOM 922 N N . SER A 1 117 ? 1.249 15.5 -2.297 1 97.62 117 SER A N 1
ATOM 923 C CA . SER A 1 117 ? 1.696 14.789 -3.49 1 97.62 117 SER A CA 1
ATOM 924 C C . SER A 1 117 ? 2.793 13.781 -3.16 1 97.62 117 SER A C 1
ATOM 926 O O . SER A 1 117 ? 3.512 13.945 -2.17 1 97.62 117 SER A O 1
ATOM 928 N N . ARG A 1 118 ? 2.912 12.789 -3.973 1 98 118 ARG A N 1
ATOM 929 C CA . ARG A 1 118 ? 3.836 11.703 -3.654 1 98 118 ARG A CA 1
ATOM 930 C C . ARG A 1 118 ? 4.965 11.625 -4.676 1 98 118 ARG A C 1
ATOM 932 O O . ARG A 1 118 ? 4.801 12.047 -5.824 1 98 118 ARG A O 1
ATOM 939 N N . VAL A 1 119 ? 6.012 11.133 -4.25 1 97.5 119 VAL A N 1
ATOM 940 C CA . VAL A 1 119 ? 7.148 10.836 -5.117 1 97.5 119 VAL A CA 1
ATOM 941 C C . VAL A 1 119 ? 7.789 9.516 -4.691 1 97.5 119 VAL A C 1
ATOM 943 O O . VAL A 1 119 ? 7.844 9.203 -3.502 1 97.5 119 VAL A O 1
ATOM 946 N N . GLN A 1 120 ? 8.227 8.758 -5.641 1 97.25 120 GLN A N 1
ATOM 947 C CA . GLN A 1 120 ? 8.852 7.465 -5.363 1 97.25 120 GLN A CA 1
ATOM 948 C C . GLN A 1 120 ? 10.367 7.543 -5.5 1 97.25 120 GLN A C 1
ATOM 950 O O . GLN A 1 120 ? 10.883 8.188 -6.418 1 97.25 120 GLN A O 1
ATOM 955 N N . LEU A 1 121 ? 11 6.91 -4.578 1 97.69 121 LEU A N 1
ATOM 956 C CA . LEU A 1 121 ? 12.453 6.809 -4.605 1 97.69 121 LEU A CA 1
ATOM 957 C C . LEU A 1 121 ? 12.891 5.355 -4.746 1 97.69 121 LEU A C 1
ATOM 959 O O . LEU A 1 121 ? 12.461 4.492 -3.979 1 97.69 121 LEU A O 1
ATOM 963 N N . LEU A 1 122 ? 13.703 5.145 -5.695 1 96.69 122 LEU A N 1
ATOM 964 C CA . LEU A 1 122 ? 14.352 3.854 -5.875 1 96.69 122 LEU A CA 1
ATOM 965 C C . LEU A 1 122 ? 15.852 3.957 -5.59 1 96.69 122 LEU A C 1
ATOM 967 O O . LEU A 1 122 ? 16.594 4.602 -6.34 1 96.69 122 LEU A O 1
ATOM 971 N N . VAL A 1 123 ? 16.219 3.314 -4.562 1 97 123 VAL A N 1
ATOM 972 C CA . VAL A 1 123 ? 17.641 3.301 -4.238 1 97 123 VAL A CA 1
ATOM 973 C C . VAL A 1 123 ? 18.344 2.193 -5.023 1 97 123 VAL A C 1
ATOM 975 O O . VAL A 1 123 ? 17.938 1.031 -4.965 1 97 123 VAL A O 1
ATOM 978 N N . LEU A 1 124 ? 19.359 2.549 -5.684 1 97.25 124 LEU A N 1
ATOM 979 C CA . LEU A 1 124 ? 20.094 1.62 -6.539 1 97.25 124 LEU A CA 1
ATOM 980 C C . LEU A 1 124 ? 21.188 0.907 -5.754 1 97.25 124 LEU A C 1
ATOM 982 O O . LEU A 1 124 ? 22.109 1.548 -5.242 1 97.25 124 LEU A O 1
ATOM 986 N N . VAL A 1 125 ? 21.062 -0.343 -5.719 1 96.19 125 VAL A N 1
ATOM 987 C CA . VAL A 1 125 ? 22.016 -1.187 -5 1 96.19 125 VAL A CA 1
ATOM 988 C C . VAL A 1 125 ? 22.391 -2.385 -5.867 1 96.19 125 VAL A C 1
ATOM 990 O O . VAL A 1 125 ? 21.516 -3.109 -6.355 1 96.19 125 VAL A O 1
ATOM 993 N N . PRO A 1 126 ? 23.672 -2.598 -6.078 1 95.62 126 PRO A N 1
ATOM 994 C CA . PRO A 1 126 ? 24.047 -3.814 -6.793 1 95.62 126 PRO A CA 1
ATOM 995 C C . PRO A 1 126 ? 23.688 -5.086 -6.031 1 95.62 126 PRO A C 1
ATOM 997 O O . PRO A 1 126 ? 23.547 -5.059 -4.805 1 95.62 126 PRO A O 1
ATOM 1000 N N . PRO A 1 127 ? 23.5 -6.133 -6.789 1 96.44 127 PRO A N 1
ATOM 1001 C CA . PRO A 1 127 ? 23.266 -7.391 -6.082 1 96.44 127 PRO A CA 1
ATOM 1002 C C . PRO A 1 127 ? 24.406 -7.781 -5.152 1 96.44 127 PRO A C 1
ATOM 1004 O O . PRO A 1 127 ? 25.578 -7.547 -5.477 1 96.44 127 PRO A O 1
ATOM 1007 N N . SER A 1 128 ? 24 -8.305 -4.027 1 96.25 128 SER A N 1
ATOM 1008 C CA . SER A 1 128 ? 25.031 -8.922 -3.191 1 96.25 128 SER A CA 1
ATOM 1009 C C . SER A 1 128 ? 25.484 -10.25 -3.773 1 96.25 128 SER A C 1
ATOM 1011 O O . SER A 1 128 ? 24.844 -10.789 -4.684 1 96.25 128 SER A O 1
ATOM 1013 N N . LYS A 1 129 ? 26.625 -10.672 -3.307 1 97.19 129 LYS A N 1
ATOM 1014 C CA . LYS A 1 129 ? 27.062 -12.008 -3.719 1 97.19 129 LYS A CA 1
ATOM 1015 C C . LYS A 1 129 ? 25.984 -13.047 -3.455 1 97.19 129 LYS A C 1
ATOM 1017 O O . LYS A 1 129 ? 25.5 -13.188 -2.326 1 97.19 129 LYS A O 1
ATOM 1022 N N . PRO A 1 130 ? 25.562 -13.719 -4.469 1 98 130 PRO A N 1
ATOM 1023 C CA . PRO A 1 130 ? 24.453 -14.656 -4.277 1 98 130 PRO A CA 1
ATOM 1024 C C . PRO A 1 130 ? 24.859 -15.891 -3.477 1 98 130 PRO A C 1
ATOM 1026 O O . PRO A 1 130 ? 25.984 -16.375 -3.602 1 98 130 PRO A O 1
ATOM 1029 N N . ASP A 1 131 ? 23.969 -16.312 -2.676 1 97.75 131 ASP A N 1
ATOM 1030 C CA . ASP A 1 131 ? 24.078 -17.609 -2.031 1 97.75 131 ASP A CA 1
ATOM 1031 C C . ASP A 1 131 ? 23.656 -18.734 -2.982 1 97.75 131 ASP A C 1
ATOM 1033 O O . ASP A 1 131 ? 22.547 -18.703 -3.52 1 97.75 131 ASP A O 1
ATOM 1037 N N . CYS A 1 132 ? 24.562 -19.688 -3.156 1 97.88 132 CYS A N 1
ATOM 1038 C CA . CYS A 1 132 ? 24.266 -20.797 -4.051 1 97.88 132 CYS A CA 1
ATOM 1039 C C . CYS A 1 132 ? 24.234 -22.125 -3.287 1 97.88 132 CYS A C 1
ATOM 1041 O O . CYS A 1 132 ? 24.922 -22.266 -2.273 1 97.88 132 CYS A O 1
ATOM 1043 N N . GLY A 1 133 ? 23.391 -22.984 -3.832 1 97.38 133 GLY A N 1
ATOM 1044 C CA . GLY A 1 133 ? 23.281 -24.281 -3.172 1 97.38 133 GLY A CA 1
ATOM 1045 C C . GLY A 1 133 ? 22.688 -25.344 -4.062 1 97.38 133 GLY A C 1
ATOM 1046 O O . GLY A 1 133 ? 22.297 -25.078 -5.199 1 97.38 133 GLY A O 1
ATOM 1047 N N . ILE A 1 134 ? 22.844 -26.625 -3.535 1 97.75 134 ILE A N 1
ATOM 1048 C CA . ILE A 1 134 ? 22.281 -27.797 -4.195 1 97.75 134 ILE A CA 1
ATOM 1049 C C . ILE A 1 134 ? 21.141 -28.359 -3.348 1 97.75 134 ILE A C 1
ATOM 1051 O O . ILE A 1 134 ? 21.312 -28.594 -2.15 1 97.75 134 ILE A O 1
ATOM 1055 N N . GLU A 1 135 ? 20.047 -28.406 -3.893 1 97.94 135 GLU A N 1
ATOM 1056 C CA . GLU A 1 135 ? 18.938 -29.094 -3.248 1 97.94 135 GLU A CA 1
ATOM 1057 C C . GLU A 1 135 ? 18.672 -30.453 -3.883 1 97.94 135 GLU A C 1
ATOM 1059 O O . GLU A 1 135 ? 18.453 -30.562 -5.094 1 97.94 135 GLU A O 1
ATOM 1064 N N . GLY A 1 136 ? 18.641 -31.562 -3.039 1 97.38 136 GLY A N 1
ATOM 1065 C CA . GLY A 1 136 ? 18.5 -32.938 -3.512 1 97.38 136 GLY A CA 1
ATOM 1066 C C . GLY A 1 136 ? 19.766 -33.75 -3.379 1 97.38 136 GLY A C 1
ATOM 1067 O O . GLY A 1 136 ? 20.844 -33.188 -3.102 1 97.38 136 GLY A O 1
ATOM 1068 N N . GLU A 1 137 ? 19.594 -35.062 -3.658 1 96.88 137 GLU A N 1
ATOM 1069 C CA . GLU A 1 137 ? 20.75 -35.969 -3.598 1 96.88 137 GLU A CA 1
ATOM 1070 C C . GLU A 1 137 ? 21.422 -36.094 -4.965 1 96.88 137 GLU A C 1
ATOM 1072 O O . GLU A 1 137 ? 20.75 -36.406 -5.957 1 96.88 137 GLU A O 1
ATOM 1077 N N . THR A 1 138 ? 22.734 -35.938 -4.973 1 97.5 138 THR A N 1
ATOM 1078 C CA . THR A 1 138 ? 23.484 -35.938 -6.23 1 97.5 138 THR A CA 1
ATOM 1079 C C . THR A 1 138 ? 23.828 -37.375 -6.652 1 97.5 138 THR A C 1
ATOM 1081 O O . THR A 1 138 ? 25 -37.688 -6.875 1 97.5 138 THR A O 1
ATOM 1084 N N . VAL A 1 139 ? 22.797 -38.188 -6.73 1 97.19 139 VAL A N 1
ATOM 1085 C CA . VAL A 1 139 ? 22.906 -39.562 -7.176 1 97.19 139 VAL A CA 1
ATOM 1086 C C . VAL A 1 139 ? 22.297 -39.719 -8.57 1 97.19 139 VAL A C 1
ATOM 1088 O O . VAL A 1 139 ? 21.297 -39.094 -8.883 1 97.19 139 VAL A O 1
ATOM 1091 N N . ILE A 1 140 ? 22.969 -40.719 -9.297 1 96.69 140 ILE A N 1
ATOM 1092 C CA . ILE A 1 140 ? 22.531 -40.938 -10.672 1 96.69 140 ILE A CA 1
ATOM 1093 C C . ILE A 1 140 ? 21.031 -41.219 -10.695 1 96.69 140 ILE A C 1
ATOM 1095 O O . ILE A 1 140 ? 20.531 -42 -9.883 1 96.69 140 ILE A O 1
ATOM 1099 N N . GLY A 1 141 ? 20.438 -40.5 -11.648 1 96.62 141 GLY A N 1
ATOM 1100 C CA . GLY A 1 141 ? 19.016 -40.781 -11.844 1 96.62 141 GLY A CA 1
ATOM 1101 C C . GLY A 1 141 ? 18.125 -39.812 -11.078 1 96.62 141 GLY A C 1
ATOM 1102 O O . GLY A 1 141 ? 16.922 -39.719 -11.352 1 96.62 141 GLY A O 1
ATOM 1103 N N . ASN A 1 142 ? 18.641 -39.156 -10.133 1 97.19 142 ASN A N 1
ATOM 1104 C CA . ASN A 1 142 ? 17.875 -38.219 -9.297 1 97.19 142 ASN A CA 1
ATOM 1105 C C . ASN A 1 142 ? 17.625 -36.906 -10.008 1 97.19 142 ASN A C 1
ATOM 1107 O O . ASN A 1 142 ? 18.266 -36.594 -11.008 1 97.19 142 ASN A O 1
ATOM 1111 N N . ASN A 1 143 ? 16.594 -36.188 -9.547 1 97.81 143 ASN A N 1
ATOM 1112 C CA . ASN A 1 143 ? 16.375 -34.781 -9.883 1 97.81 143 ASN A CA 1
ATOM 1113 C C . ASN A 1 143 ? 16.891 -33.875 -8.781 1 97.81 143 ASN A C 1
ATOM 1115 O O . ASN A 1 143 ? 16.672 -34.125 -7.598 1 97.81 143 ASN A O 1
ATOM 1119 N N . ILE A 1 144 ? 17.625 -32.781 -9.18 1 97.62 144 ILE A N 1
ATOM 1120 C CA . ILE A 1 144 ? 18.109 -31.844 -8.188 1 97.62 144 ILE A CA 1
ATOM 1121 C C . ILE A 1 144 ? 17.844 -30.422 -8.664 1 97.62 144 ILE A C 1
ATOM 1123 O O . ILE A 1 144 ? 17.438 -30.203 -9.812 1 97.62 144 ILE A O 1
ATOM 1127 N N . GLN A 1 145 ? 17.953 -29.516 -7.758 1 98.25 145 GLN A N 1
ATOM 1128 C CA . GLN A 1 145 ? 17.828 -28.094 -8.07 1 98.25 145 GLN A CA 1
ATOM 1129 C C . GLN A 1 145 ? 19.047 -27.312 -7.566 1 98.25 145 GLN A C 1
ATOM 1131 O O . GLN A 1 145 ? 19.469 -27.484 -6.418 1 98.25 145 GLN A O 1
ATOM 1136 N N . LEU A 1 146 ? 19.625 -26.5 -8.43 1 98 146 LEU A N 1
ATOM 1137 C CA . LEU A 1 146 ? 20.625 -25.516 -8.008 1 98 146 LEU A CA 1
ATOM 1138 C C . LEU A 1 146 ? 19.969 -24.188 -7.68 1 98 146 LEU A C 1
ATOM 1140 O O . LEU A 1 146 ? 19.078 -23.734 -8.414 1 98 146 LEU A O 1
ATOM 1144 N N . THR A 1 147 ? 20.312 -23.656 -6.551 1 98.5 147 THR A N 1
ATOM 1145 C CA . THR A 1 147 ? 19.688 -22.406 -6.098 1 98.5 147 THR A CA 1
ATOM 1146 C C . THR A 1 147 ? 20.703 -21.266 -6.105 1 98.5 147 THR A C 1
ATOM 1148 O O . THR A 1 147 ? 21.891 -21.484 -5.914 1 98.5 147 THR A O 1
ATOM 1151 N N . CYS A 1 148 ? 20.234 -20.094 -6.344 1 98.06 148 CYS A N 1
ATOM 1152 C CA . CYS A 1 148 ? 21.016 -18.859 -6.434 1 98.06 148 CYS A CA 1
ATOM 1153 C C . CYS A 1 148 ? 20.172 -17.656 -6 1 98.06 148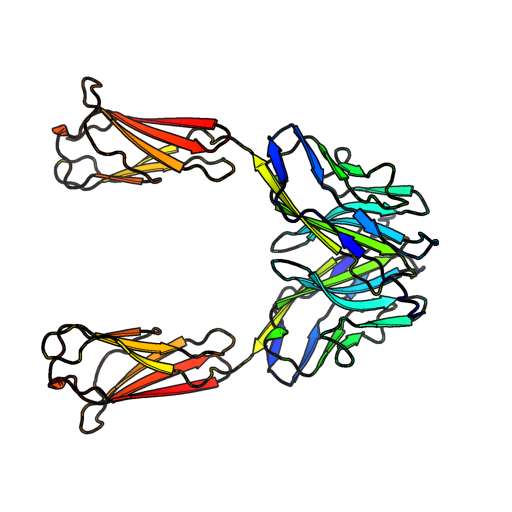 CYS A C 1
ATOM 1155 O O . CYS A 1 148 ? 19.156 -17.359 -6.621 1 98.06 148 CYS A O 1
ATOM 1157 N N . GLN A 1 149 ? 20.641 -16.984 -4.906 1 97.94 149 GLN A N 1
ATOM 1158 C CA . GLN A 1 149 ? 19.844 -15.867 -4.422 1 97.94 149 GLN A CA 1
ATOM 1159 C C . GLN A 1 149 ? 20.734 -14.789 -3.811 1 97.94 149 GLN A C 1
ATOM 1161 O O . GLN A 1 149 ? 21.516 -15.055 -2.9 1 97.94 149 GLN A O 1
ATOM 1166 N N . SER A 1 150 ? 20.594 -13.602 -4.281 1 97 150 SER A N 1
ATOM 1167 C CA . SER A 1 150 ? 21.234 -12.453 -3.668 1 97 150 SER A CA 1
ATOM 1168 C C . SER A 1 150 ? 20.359 -11.836 -2.582 1 97 150 SER A C 1
ATOM 1170 O O . SER A 1 150 ? 19.172 -11.562 -2.809 1 97 150 SER A O 1
ATOM 1172 N N . GLY A 1 151 ? 20.906 -11.586 -1.43 1 94.94 151 GLY A N 1
ATOM 1173 C CA . GLY A 1 151 ? 20.156 -11 -0.324 1 94.94 151 GLY A CA 1
ATOM 1174 C C . GLY A 1 151 ? 19.797 -9.547 -0.554 1 94.94 151 GLY A C 1
ATOM 1175 O O . GLY A 1 151 ? 18.859 -9.031 0.046 1 94.94 151 GLY A O 1
ATOM 1176 N N . GLU A 1 152 ? 20.625 -8.875 -1.314 1 93.19 152 GLU A N 1
ATOM 1177 C CA . GLU A 1 152 ? 20.391 -7.465 -1.61 1 93.19 152 GLU A CA 1
ATOM 1178 C C . GLU A 1 152 ? 20.484 -7.188 -3.107 1 93.19 152 GLU A C 1
ATOM 1180 O O . GLU A 1 152 ? 21.125 -7.945 -3.84 1 93.19 152 GLU A O 1
ATOM 1185 N N . GLY A 1 153 ? 19.844 -6.176 -3.486 1 94 153 GLY A N 1
ATOM 1186 C CA . GLY A 1 153 ? 19.844 -5.691 -4.859 1 94 153 GLY A CA 1
ATOM 1187 C C . GLY A 1 153 ? 18.594 -4.91 -5.211 1 94 153 GLY A C 1
ATOM 1188 O O . GLY A 1 153 ? 17.469 -5.398 -5.023 1 94 153 GLY A O 1
ATOM 1189 N N . SER A 1 154 ? 18.844 -3.803 -5.723 1 94.12 154 SER A N 1
ATOM 1190 C CA . SER A 1 154 ? 17.766 -2.936 -6.172 1 94.12 154 SER A CA 1
ATOM 1191 C C . SER A 1 154 ? 18.156 -2.176 -7.434 1 94.12 154 SER A C 1
ATOM 1193 O O . SER A 1 154 ? 19.172 -1.464 -7.449 1 94.12 154 SER A O 1
ATOM 1195 N N . PRO A 1 155 ? 17.328 -2.27 -8.5 1 94.56 155 PRO A N 1
ATOM 1196 C CA . PRO A 1 155 ? 16.141 -3.127 -8.602 1 94.56 155 PRO A CA 1
ATOM 1197 C C . PRO A 1 155 ? 16.469 -4.609 -8.422 1 94.56 155 PRO A C 1
ATOM 1199 O O . PRO A 1 155 ? 17.641 -4.992 -8.445 1 94.56 155 PRO A O 1
ATOM 1202 N N . ALA A 1 156 ? 15.469 -5.316 -8.273 1 94.94 156 ALA A N 1
ATOM 1203 C CA . ALA A 1 156 ? 15.648 -6.754 -8.062 1 94.94 156 ALA A CA 1
ATOM 1204 C C . ALA A 1 156 ? 16.5 -7.371 -9.172 1 94.94 156 ALA A C 1
ATOM 1206 O O . ALA A 1 156 ? 16.234 -7.16 -10.352 1 94.94 156 ALA A O 1
ATOM 1207 N N . PRO A 1 157 ? 17.469 -8.086 -8.82 1 96.38 157 PRO A N 1
ATOM 1208 C CA . PRO A 1 157 ? 18.375 -8.648 -9.828 1 96.38 157 PRO A CA 1
ATOM 1209 C C . PRO A 1 157 ? 17.734 -9.773 -10.633 1 96.38 157 PRO A C 1
ATOM 1211 O O . PRO A 1 157 ? 16.781 -10.414 -10.172 1 96.38 157 PRO A O 1
ATOM 1214 N N . GLN A 1 158 ? 18.25 -9.961 -11.805 1 97.31 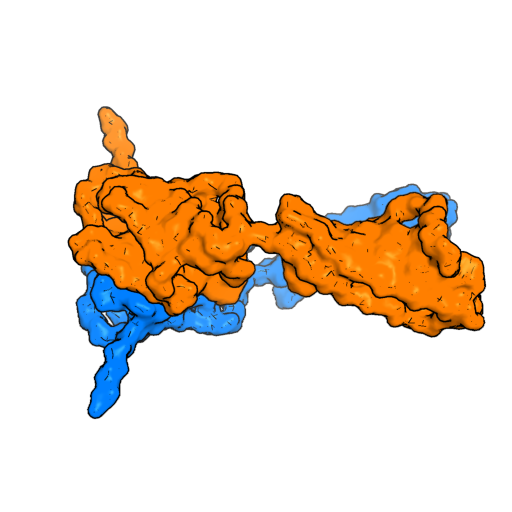158 GLN A N 1
ATOM 1215 C CA . GLN A 1 158 ? 17.953 -11.117 -12.648 1 97.31 158 GLN A CA 1
ATOM 1216 C C . GLN A 1 158 ? 19.078 -12.148 -12.578 1 97.31 158 GLN A C 1
ATOM 1218 O O . GLN A 1 158 ? 20.234 -11.789 -12.391 1 97.31 158 GLN A O 1
ATOM 1223 N N . TYR A 1 159 ? 18.641 -13.391 -12.789 1 98 159 TYR A N 1
ATOM 1224 C CA . TYR A 1 159 ? 19.609 -14.461 -12.617 1 98 159 TYR A CA 1
ATOM 1225 C C . TYR A 1 159 ? 19.812 -15.227 -13.922 1 98 159 TYR A C 1
ATOM 1227 O O . TYR A 1 159 ? 18.859 -15.398 -14.703 1 98 159 TYR A O 1
ATOM 1235 N N . SER A 1 160 ? 21.031 -15.625 -14.148 1 96.69 160 SER A N 1
ATOM 1236 C CA . SER A 1 160 ? 21.375 -16.469 -15.281 1 96.69 160 SER A CA 1
ATOM 1237 C C . SER A 1 160 ? 22.391 -17.547 -14.883 1 96.69 160 SER A C 1
ATOM 1239 O O . SER A 1 160 ? 23.125 -17.391 -13.906 1 96.69 160 SER A O 1
ATOM 1241 N N . TRP A 1 161 ? 22.375 -18.641 -15.695 1 96.88 161 TRP A N 1
ATOM 1242 C CA . TRP A 1 161 ? 23.234 -19.781 -15.367 1 96.88 161 TRP A CA 1
ATOM 1243 C C . TRP A 1 161 ? 24.125 -20.156 -16.547 1 96.88 161 TRP A C 1
ATOM 1245 O O . TRP A 1 161 ? 23.688 -20.109 -17.703 1 96.88 161 TRP A O 1
ATOM 1255 N N . LYS A 1 162 ? 25.297 -20.484 -16.234 1 95.12 162 LYS A N 1
ATOM 1256 C CA . LYS A 1 162 ? 26.234 -21.125 -17.141 1 95.12 162 LYS A CA 1
ATOM 1257 C C . LYS A 1 162 ? 26.812 -22.406 -16.547 1 95.12 162 LYS A C 1
ATOM 1259 O O . LYS A 1 162 ? 26.969 -22.5 -15.328 1 95.12 162 LYS A O 1
ATOM 1264 N N . SER A 1 163 ? 26.984 -23.328 -17.375 1 95.56 163 SER A N 1
ATOM 1265 C CA . SER A 1 163 ? 27.5 -24.609 -16.906 1 95.56 163 SER A CA 1
ATOM 1266 C C . SER A 1 163 ? 28.797 -24.969 -17.625 1 95.56 163 SER A C 1
ATOM 1268 O O . SER A 1 163 ? 28.969 -24.656 -18.797 1 95.56 163 SER A O 1
ATOM 1270 N N . TYR A 1 164 ? 29.641 -25.672 -16.906 1 95.5 164 TYR A N 1
ATOM 1271 C CA . TYR A 1 164 ? 30.938 -26.125 -17.391 1 95.5 164 TYR A CA 1
ATOM 1272 C C . TYR A 1 164 ? 31.188 -27.578 -17.016 1 95.5 164 TYR A C 1
ATOM 1274 O O . TYR A 1 164 ? 30.719 -28.047 -15.984 1 95.5 164 TYR A O 1
ATOM 1282 N N . ASP A 1 165 ? 31.938 -28.172 -17.859 1 95.5 165 ASP A N 1
ATOM 1283 C CA . ASP A 1 165 ? 32.281 -29.562 -17.547 1 95.5 165 ASP A CA 1
ATOM 1284 C C . ASP A 1 165 ? 33.438 -29.641 -16.562 1 95.5 165 ASP A C 1
ATOM 1286 O O . ASP A 1 165 ? 33.875 -28.609 -16.047 1 95.5 165 ASP A O 1
ATOM 1290 N N . ILE A 1 166 ? 33.844 -30.875 -16.25 1 94.25 166 ILE A N 1
ATOM 1291 C CA . ILE A 1 166 ? 34.875 -31.109 -1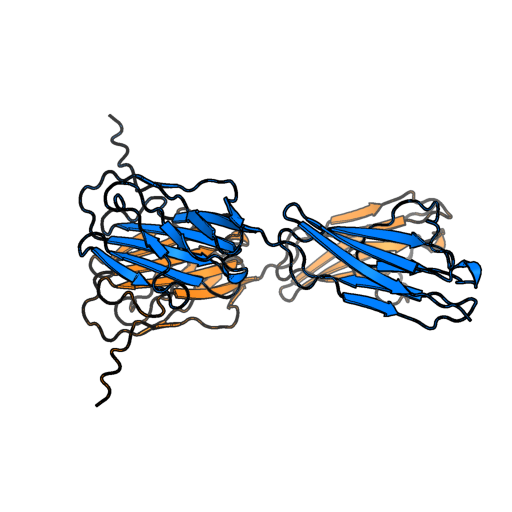5.242 1 94.25 166 ILE A CA 1
ATOM 1292 C C . ILE A 1 166 ? 36.188 -30.516 -15.711 1 94.25 166 ILE A C 1
ATOM 1294 O O . ILE A 1 166 ? 37.094 -30.266 -14.898 1 94.25 166 ILE A O 1
ATOM 1298 N N . GLN A 1 167 ? 36.312 -30.281 -17.062 1 95.25 167 GLN A N 1
ATOM 1299 C CA . GLN A 1 167 ? 37.531 -29.672 -17.609 1 95.25 167 GLN A CA 1
ATOM 1300 C C . GLN A 1 167 ? 37.375 -28.156 -17.719 1 95.25 167 GLN A C 1
ATOM 1302 O O . GLN A 1 167 ? 38.219 -27.484 -18.312 1 95.25 167 GLN A O 1
ATOM 1307 N N . ASN A 1 168 ? 36.219 -27.641 -17.203 1 93.44 168 ASN A N 1
ATOM 1308 C CA . ASN A 1 168 ? 35.906 -26.219 -17.172 1 93.44 168 ASN A CA 1
ATOM 1309 C C . ASN A 1 168 ? 35.625 -25.688 -18.578 1 93.44 168 ASN A C 1
ATOM 1311 O O . ASN A 1 168 ? 35.875 -24.516 -18.859 1 93.44 168 ASN A O 1
ATOM 1315 N N . LYS A 1 169 ? 35.281 -26.641 -19.438 1 95.5 169 LYS A N 1
ATOM 1316 C CA . LYS A 1 169 ? 34.781 -26.219 -20.734 1 95.5 169 LYS A CA 1
ATOM 1317 C C . LYS A 1 169 ? 33.281 -25.906 -20.688 1 95.5 169 LYS A C 1
ATOM 1319 O O . LYS A 1 169 ? 32.5 -26.703 -20.188 1 95.5 169 LYS A O 1
ATOM 1324 N N . GLU A 1 170 ? 32.969 -24.719 -21.266 1 94.56 170 GLU A N 1
ATOM 1325 C CA . GLU A 1 170 ? 31.562 -24.297 -21.219 1 94.56 170 GLU A CA 1
ATOM 1326 C C . GLU A 1 170 ? 30.672 -25.234 -22.031 1 94.56 170 GLU A C 1
ATOM 1328 O O . GLU A 1 170 ? 31.016 -25.625 -23.141 1 94.56 170 GLU A O 1
ATOM 1333 N N . ARG A 1 171 ? 29.562 -25.562 -21.406 1 93.06 171 ARG A N 1
ATOM 1334 C CA . ARG A 1 171 ? 28.578 -26.391 -22.125 1 93.06 171 ARG A CA 1
ATOM 1335 C C . ARG A 1 171 ? 27.719 -25.531 -23.047 1 93.06 171 ARG A C 1
ATOM 1337 O O . ARG A 1 171 ? 27.328 -24.422 -22.672 1 93.06 171 ARG A O 1
ATOM 1344 N N . PRO A 1 172 ? 27.5 -26.094 -24.266 1 88.94 172 PRO A N 1
ATOM 1345 C CA . PRO A 1 172 ? 26.641 -25.344 -25.188 1 88.94 172 PRO A CA 1
ATOM 1346 C C . PRO A 1 172 ? 25.156 -25.422 -24.828 1 88.94 172 PRO A C 1
ATOM 1348 O O . PRO A 1 172 ? 24.422 -26.219 -25.406 1 88.94 172 PRO A O 1
ATOM 1351 N N . THR A 1 173 ? 24.766 -24.906 -23.766 1 81.81 173 THR A N 1
ATOM 1352 C CA . THR A 1 173 ? 23.375 -24.938 -23.359 1 81.81 173 THR A CA 1
ATOM 1353 C C . THR A 1 173 ? 22.766 -23.531 -23.422 1 81.81 173 THR A C 1
ATOM 1355 O O . THR A 1 173 ? 23.469 -22.547 -23.203 1 81.81 173 THR A O 1
ATOM 1358 N N . PRO A 1 174 ? 21.531 -23.578 -23.875 1 79.75 174 PRO A N 1
ATOM 1359 C CA . PRO A 1 174 ? 20.859 -22.281 -23.828 1 79.75 174 PRO A CA 1
ATOM 1360 C C . PRO A 1 174 ? 20.875 -21.656 -22.438 1 79.75 174 PRO A C 1
ATOM 1362 O O . PRO A 1 174 ? 20.828 -22.375 -21.438 1 79.75 174 PRO A O 1
ATOM 1365 N N . PRO A 1 175 ? 21.047 -20.391 -22.453 1 77.5 175 PRO A N 1
ATOM 1366 C CA . PRO A 1 175 ? 21.047 -19.719 -21.156 1 77.5 175 PRO A CA 1
ATOM 1367 C C . PRO A 1 175 ? 19.75 -19.938 -20.375 1 77.5 175 PRO A C 1
ATOM 1369 O O . PRO A 1 175 ? 18.656 -19.906 -20.969 1 77.5 175 PRO A O 1
ATOM 1372 N N . VAL A 1 176 ? 19.922 -20.375 -19.141 1 86.12 176 VAL A N 1
ATOM 1373 C CA . VAL A 1 176 ? 18.781 -20.547 -18.234 1 86.12 176 VAL A CA 1
ATOM 1374 C C . VAL A 1 176 ? 18.703 -19.359 -17.281 1 86.12 176 VAL A C 1
ATOM 1376 O O . VAL A 1 176 ? 19.734 -18.844 -16.828 1 86.12 176 VAL A O 1
ATOM 1379 N N . THR A 1 177 ? 17.438 -18.922 -17.125 1 91.19 177 THR A N 1
ATOM 1380 C CA . THR A 1 177 ? 17.219 -17.781 -16.234 1 91.19 177 THR A CA 1
ATOM 1381 C C . THR A 1 177 ? 16.453 -18.203 -14.992 1 91.19 177 THR A C 1
ATOM 1383 O O . THR A 1 177 ? 15.898 -19.312 -14.945 1 91.19 177 THR A O 1
ATOM 1386 N N . GLY A 1 178 ? 16.531 -17.391 -13.969 1 95 178 GLY A N 1
ATOM 1387 C CA . GLY A 1 178 ? 15.82 -17.656 -12.727 1 95 178 GLY A CA 1
ATOM 1388 C C . GLY A 1 178 ? 16.75 -17.969 -11.57 1 95 178 GLY A C 1
ATOM 1389 O O . GLY A 1 178 ? 17.953 -18.156 -11.766 1 95 178 GLY A O 1
ATOM 1390 N N . GLN A 1 179 ? 16.125 -18.016 -10.438 1 97 179 GLN A N 1
ATOM 1391 C CA . GLN A 1 179 ? 16.891 -18.234 -9.219 1 97 179 GLN A CA 1
ATOM 1392 C C . GLN A 1 179 ? 17.219 -19.719 -9.031 1 97 179 GLN A C 1
ATOM 1394 O O . GLN A 1 179 ? 18.047 -2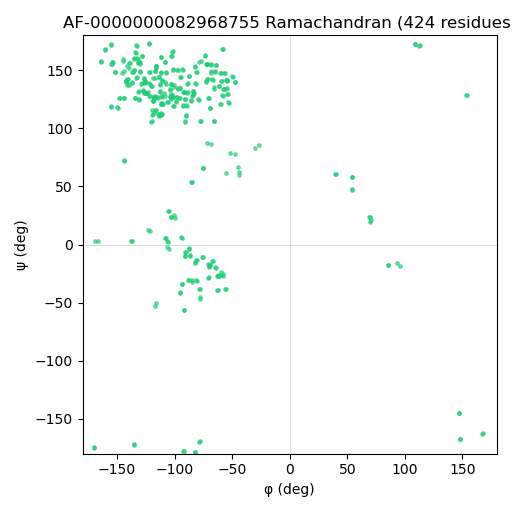0.062 -8.188 1 97 179 GLN A O 1
ATOM 1399 N N . THR A 1 180 ? 16.5 -20.547 -9.844 1 97.19 180 THR A N 1
ATOM 1400 C CA . THR A 1 180 ? 16.688 -21.984 -9.695 1 97.19 180 THR A CA 1
ATOM 1401 C C . THR A 1 180 ? 16.969 -22.641 -11.047 1 97.19 180 THR A C 1
ATOM 1403 O O . THR A 1 180 ? 16.359 -22.281 -12.055 1 97.19 180 THR A O 1
ATOM 1406 N N . LEU A 1 181 ? 17.906 -23.562 -11.086 1 96.62 181 LEU A N 1
ATOM 1407 C CA . LEU A 1 181 ? 18.188 -24.422 -12.234 1 96.62 181 LEU A CA 1
ATOM 1408 C C . LEU A 1 181 ? 17.844 -25.875 -11.938 1 96.62 181 LEU A C 1
ATOM 1410 O O . LEU A 1 181 ? 18.469 -26.5 -11.086 1 96.62 181 LEU A O 1
ATOM 1414 N N . SER A 1 182 ? 16.875 -26.328 -12.578 1 97 182 SER A N 1
ATOM 1415 C CA . SER A 1 182 ? 16.438 -27.703 -12.383 1 97 182 SER A CA 1
ATOM 1416 C C . SER A 1 182 ? 17.219 -28.672 -13.266 1 97 182 SER A C 1
ATOM 1418 O O . SER A 1 182 ? 17.312 -28.484 -14.477 1 97 182 SER A O 1
ATOM 1420 N N . LEU A 1 183 ? 17.859 -29.672 -12.68 1 95.94 183 LEU A N 1
ATOM 1421 C CA . LEU A 1 183 ? 18.531 -30.766 -13.375 1 95.94 183 LEU A CA 1
ATOM 1422 C C . LEU A 1 183 ? 17.812 -32.094 -13.156 1 95.94 183 LEU A C 1
ATOM 1424 O O . LEU A 1 183 ? 17.734 -32.562 -12.023 1 95.94 183 LEU A O 1
ATOM 1428 N N . LYS A 1 184 ? 17.25 -32.562 -14.156 1 96.5 184 LYS A N 1
ATOM 1429 C CA . LYS A 1 184 ? 16.453 -33.781 -14.047 1 96.5 184 LYS A CA 1
ATOM 1430 C C . LYS A 1 184 ? 17.266 -35 -14.461 1 96.5 184 LYS A C 1
ATOM 1432 O O . LYS A 1 184 ? 18.062 -34.938 -15.398 1 96.5 184 LYS A O 1
ATOM 1437 N N . ASN A 1 185 ? 16.938 -36.188 -13.844 1 97.06 185 ASN A N 1
ATOM 1438 C CA . ASN A 1 185 ? 17.609 -37.469 -14.156 1 97.06 185 ASN A CA 1
ATOM 1439 C C . ASN A 1 185 ? 19.109 -37.281 -14.359 1 97.06 185 ASN A C 1
ATOM 1441 O O . ASN A 1 185 ? 19.641 -37.625 -15.406 1 97.06 185 ASN A O 1
ATOM 1445 N N . ILE A 1 186 ? 19.734 -36.812 -13.344 1 97.25 186 ILE A N 1
ATOM 1446 C CA . ILE A 1 186 ? 21.125 -36.375 -13.477 1 97.25 186 ILE A CA 1
ATOM 1447 C C . ILE A 1 186 ? 22.031 -37.562 -13.719 1 97.25 186 ILE A C 1
ATOM 1449 O O . ILE A 1 186 ? 21.734 -38.688 -13.258 1 97.25 186 ILE A O 1
ATOM 1453 N N . SER A 1 187 ? 23.109 -37.375 -14.469 1 96.56 187 SER A N 1
ATOM 1454 C CA . SER A 1 187 ? 24.125 -38.406 -14.773 1 96.56 187 SER A CA 1
ATOM 1455 C C . SER A 1 187 ? 25.531 -37.844 -14.57 1 96.56 187 SER A C 1
ATOM 1457 O O . SER A 1 187 ? 25.703 -36.656 -14.336 1 96.56 187 SER A O 1
ATOM 1459 N N . THR A 1 188 ? 26.547 -38.688 -14.633 1 96.06 188 THR A N 1
ATOM 1460 C CA . THR A 1 188 ? 27.938 -38.312 -14.391 1 96.06 188 THR A CA 1
ATOM 1461 C C . THR A 1 188 ? 28.391 -37.25 -15.367 1 96.06 188 THR A C 1
ATOM 1463 O O . THR A 1 188 ? 29.25 -36.438 -15.047 1 96.06 188 THR A O 1
ATOM 1466 N N . ASP A 1 189 ? 27.766 -37.219 -16.5 1 94.44 189 ASP A N 1
ATOM 1467 C CA . ASP A 1 189 ? 28.156 -36.25 -17.516 1 94.44 189 ASP A CA 1
ATOM 1468 C C . ASP A 1 189 ? 27.75 -34.844 -17.094 1 94.44 189 ASP A C 1
ATOM 1470 O O . ASP A 1 189 ? 28.266 -33.844 -17.641 1 94.44 189 ASP A O 1
ATOM 1474 N N . MET A 1 190 ? 26.875 -34.781 -16.156 1 95.88 190 MET A N 1
ATOM 1475 C CA . MET A 1 190 ? 26.391 -33.469 -15.688 1 95.88 190 MET A CA 1
ATOM 1476 C C . MET A 1 190 ? 27.312 -32.938 -14.602 1 95.88 190 MET A C 1
ATOM 1478 O O . MET A 1 190 ? 27.172 -31.766 -14.188 1 95.88 190 MET A O 1
ATOM 1482 N N . SER A 1 191 ? 28.219 -33.719 -14.125 1 96.81 191 SER A N 1
ATOM 1483 C CA . SER A 1 191 ? 29.188 -33.25 -13.156 1 96.81 191 SER A CA 1
ATOM 1484 C C . SER A 1 191 ? 30.031 -32.094 -13.742 1 96.81 191 SER A C 1
ATOM 1486 O O . SER A 1 191 ? 30.312 -32.094 -14.945 1 96.81 191 SER A O 1
ATOM 1488 N N . GLY A 1 192 ? 30.438 -31.156 -12.891 1 96.81 192 GLY A N 1
ATOM 1489 C CA . GLY A 1 192 ? 31.219 -30 -13.305 1 96.81 192 GLY A CA 1
ATOM 1490 C C . GLY A 1 192 ? 30.922 -28.75 -12.5 1 96.81 192 GLY A C 1
ATOM 1491 O O . GLY A 1 192 ? 30.781 -28.828 -11.273 1 96.81 192 GLY A O 1
ATOM 1492 N N . TYR A 1 193 ? 30.984 -27.578 -13.242 1 96.69 193 TYR A N 1
ATOM 1493 C CA . TYR A 1 193 ? 30.828 -26.297 -12.57 1 96.69 193 TYR A CA 1
ATOM 1494 C C . TYR A 1 193 ? 29.625 -25.531 -13.125 1 96.69 193 TYR A C 1
ATOM 1496 O O . TYR A 1 193 ? 29.406 -25.516 -14.336 1 96.69 193 TYR A O 1
ATOM 1504 N N . TYR A 1 194 ? 28.969 -25.016 -12.164 1 97.19 194 TYR A N 1
ATOM 1505 C CA . TYR A 1 194 ? 27.844 -24.156 -12.523 1 97.19 194 TYR A CA 1
ATOM 1506 C C . TYR A 1 194 ? 28 -22.766 -11.93 1 97.19 194 TYR A C 1
ATOM 1508 O O . TYR A 1 194 ? 28.266 -22.625 -10.727 1 97.19 194 TYR A O 1
ATOM 1516 N N . THR A 1 195 ? 27.875 -21.75 -12.812 1 96.5 195 THR A N 1
ATOM 1517 C CA . THR A 1 195 ? 28 -20.375 -12.367 1 96.5 195 THR A CA 1
ATOM 1518 C C . THR A 1 195 ? 26.672 -19.641 -12.469 1 96.5 195 THR A C 1
ATOM 1520 O O . THR A 1 195 ? 26.047 -19.609 -13.539 1 96.5 195 THR A O 1
ATOM 1523 N N . CYS A 1 196 ? 26.234 -19.156 -11.344 1 97.88 196 CYS A N 1
ATOM 1524 C CA . CYS A 1 196 ? 25.062 -18.297 -11.312 1 97.88 196 CYS A CA 1
ATOM 1525 C C . CYS A 1 196 ? 25.453 -16.828 -11.273 1 97.88 196 CYS A C 1
ATOM 1527 O O . CYS A 1 196 ? 26.281 -16.422 -10.453 1 97.88 196 CYS A O 1
ATOM 1529 N N . THR A 1 197 ? 24.906 -16.047 -12.203 1 97.5 197 THR A N 1
ATOM 1530 C CA . THR A 1 197 ? 25.172 -14.609 -12.242 1 97.5 197 THR A CA 1
ATOM 1531 C C . THR A 1 197 ? 23.922 -13.82 -11.867 1 97.5 197 THR A C 1
ATOM 1533 O O . THR A 1 197 ? 22.859 -14.016 -12.461 1 97.5 197 THR A O 1
ATOM 1536 N N . SER A 1 198 ? 24.031 -12.992 -10.82 1 97.75 198 SER A N 1
ATOM 1537 C CA . SER A 1 198 ? 23 -12.055 -10.391 1 97.75 198 SER A CA 1
ATOM 1538 C C . SER A 1 198 ? 23.312 -10.633 -10.852 1 97.75 198 SER A C 1
ATOM 1540 O O . SER A 1 198 ? 24.359 -10.078 -10.492 1 97.75 198 SER A O 1
ATOM 1542 N N . SER A 1 199 ? 22.344 -10.094 -11.695 1 97.12 199 SER A N 1
ATOM 1543 C CA . SER A 1 199 ? 22.688 -8.812 -12.305 1 97.12 199 SER A CA 1
ATOM 1544 C C . SER A 1 199 ? 21.5 -7.855 -12.281 1 97.12 199 SER A C 1
ATOM 1546 O O . SER A 1 199 ? 20.344 -8.281 -12.422 1 97.12 199 SER A O 1
ATOM 1548 N N . ASN A 1 200 ? 21.766 -6.602 -11.992 1 95.69 200 ASN A N 1
ATOM 1549 C CA . ASN A 1 200 ? 20.828 -5.508 -12.242 1 95.69 200 ASN A CA 1
ATOM 1550 C C . ASN A 1 200 ? 21.531 -4.309 -12.875 1 95.69 200 ASN A C 1
ATOM 1552 O O . ASN A 1 200 ? 22.672 -4.418 -13.328 1 95.69 200 ASN A O 1
ATOM 1556 N N . GLU A 1 201 ? 20.891 -3.199 -13.023 1 93.5 201 GLU A N 1
ATOM 1557 C CA . GLU A 1 201 ? 21.422 -2.053 -13.758 1 93.5 201 GLU A CA 1
ATOM 1558 C C . GLU A 1 201 ? 22.625 -1.442 -13.039 1 93.5 201 GLU A C 1
ATOM 1560 O O . GLU A 1 201 ? 23.359 -0.646 -13.617 1 93.5 201 GLU A O 1
ATOM 1565 N N . VAL A 1 202 ? 22.797 -1.808 -11.836 1 93.88 202 VAL A N 1
ATOM 1566 C CA . VAL A 1 202 ? 23.859 -1.198 -11.023 1 93.88 202 VAL A CA 1
ATOM 1567 C C . VAL A 1 202 ? 25.109 -2.057 -11.07 1 93.88 202 VAL A C 1
ATOM 1569 O O . VAL A 1 202 ? 26.234 -1.532 -11.062 1 93.88 202 VAL A O 1
ATOM 1572 N N . GLY A 1 203 ? 24.922 -3.396 -11 1 95.94 203 GLY A N 1
ATOM 1573 C CA . GLY A 1 203 ? 26.094 -4.258 -10.977 1 95.94 203 GLY A CA 1
ATOM 1574 C C . GLY A 1 203 ? 25.766 -5.727 -11.141 1 95.94 203 GLY A C 1
ATOM 1575 O O . GLY A 1 203 ? 24.641 -6.078 -11.516 1 95.94 203 GLY A O 1
ATOM 1576 N N . THR A 1 204 ? 26.797 -6.473 -11.016 1 97.25 204 THR A N 1
ATOM 1577 C CA . THR A 1 204 ? 26.703 -7.914 -11.203 1 97.25 204 THR A CA 1
ATOM 1578 C C . THR A 1 204 ? 27.547 -8.656 -10.18 1 97.25 204 THR A C 1
ATOM 1580 O O . THR A 1 204 ? 28.656 -8.211 -9.844 1 97.25 204 THR A O 1
ATOM 1583 N N . GLU A 1 205 ? 26.969 -9.703 -9.672 1 97.94 205 GLU A N 1
ATOM 1584 C CA . GLU A 1 205 ? 27.688 -10.625 -8.805 1 97.94 205 GLU A CA 1
ATOM 1585 C C . GLU A 1 205 ? 27.453 -12.07 -9.219 1 97.94 205 GLU A C 1
ATOM 1587 O O . GLU A 1 205 ? 26.5 -12.367 -9.953 1 97.94 205 GLU A O 1
ATOM 1592 N N . SER A 1 206 ? 28.359 -12.969 -8.781 1 98 206 SER A N 1
ATOM 1593 C CA . SER A 1 206 ? 28.188 -14.359 -9.203 1 98 206 SER A CA 1
ATOM 1594 C C . SER A 1 206 ? 28.625 -15.32 -8.094 1 98 206 SER A C 1
ATOM 1596 O O . SER A 1 206 ? 29.297 -14.914 -7.141 1 98 206 SER A O 1
ATOM 1598 N N . CYS A 1 207 ? 28.172 -16.5 -8.156 1 98.19 207 CYS A N 1
ATOM 1599 C CA . CYS A 1 207 ? 28.625 -17.625 -7.34 1 98.19 207 CYS A CA 1
ATOM 1600 C C . CYS A 1 207 ? 28.812 -18.875 -8.188 1 98.19 207 CYS A C 1
ATOM 1602 O O . CYS A 1 207 ? 28.344 -18.938 -9.32 1 98.19 207 CYS A O 1
ATOM 1604 N N . ASN A 1 208 ? 29.609 -19.797 -7.613 1 96.88 208 ASN A N 1
ATOM 1605 C CA . ASN A 1 208 ? 29.922 -21.031 -8.32 1 96.88 208 ASN A CA 1
ATOM 1606 C C . ASN A 1 208 ? 29.5 -22.25 -7.523 1 96.88 208 ASN A C 1
ATOM 1608 O O . ASN A 1 208 ? 29.656 -22.281 -6.301 1 96.88 208 ASN A O 1
ATOM 1612 N N . ILE A 1 209 ? 28.953 -23.219 -8.203 1 97.75 209 ILE A N 1
ATOM 1613 C CA . ILE A 1 209 ? 28.578 -24.5 -7.613 1 97.75 209 ILE A CA 1
ATOM 1614 C C . ILE A 1 209 ? 29.359 -25.625 -8.305 1 97.75 209 ILE A C 1
ATOM 1616 O O . ILE A 1 209 ? 29.391 -25.703 -9.531 1 97.75 209 ILE A O 1
ATOM 1620 N N . THR A 1 210 ? 30 -26.391 -7.531 1 97.56 210 THR A N 1
ATOM 1621 C CA . THR A 1 210 ? 30.594 -27.625 -8.039 1 97.56 210 THR A CA 1
ATOM 1622 C C . THR A 1 210 ? 29.641 -28.797 -7.871 1 97.56 210 THR A C 1
ATOM 1624 O O . THR A 1 210 ? 29.25 -29.125 -6.75 1 97.56 210 THR A O 1
ATOM 1627 N N . LEU A 1 211 ? 29.266 -29.422 -8.969 1 97.5 211 LEU A N 1
ATOM 1628 C CA . LEU A 1 211 ? 28.359 -30.578 -8.93 1 97.5 211 LEU A CA 1
ATOM 1629 C C . LEU A 1 211 ? 29.109 -31.875 -9.211 1 97.5 211 LEU A C 1
ATOM 1631 O O . LEU A 1 211 ? 29.75 -32 -10.258 1 97.5 211 LEU A O 1
ATOM 1635 N N . ALA A 1 212 ? 28.984 -32.75 -8.258 1 97 212 ALA A N 1
ATOM 1636 C CA . ALA A 1 212 ? 29.531 -34.094 -8.422 1 97 212 ALA A CA 1
ATOM 1637 C C . ALA A 1 212 ? 28.438 -35.156 -8.336 1 97 212 ALA A C 1
ATOM 1639 O O . ALA A 1 212 ? 27.859 -35.375 -7.266 1 97 212 ALA A O 1
ATOM 1640 N N . VAL A 1 213 ? 28.219 -35.75 -9.461 1 96.56 213 VAL A N 1
ATOM 1641 C CA . VAL A 1 213 ? 27.203 -36.812 -9.5 1 96.56 213 VAL A CA 1
ATOM 1642 C C . VAL A 1 213 ? 27.859 -38.156 -9.32 1 96.56 213 VAL A C 1
ATOM 1644 O O . VAL A 1 213 ? 28.891 -38.438 -9.922 1 96.56 213 VAL A O 1
ATOM 1647 N N . ARG A 1 214 ? 27.25 -39.031 -8.43 1 91.62 214 ARG A N 1
ATOM 1648 C CA . ARG A 1 214 ? 27.797 -40.344 -8.156 1 91.62 214 ARG A CA 1
ATOM 1649 C C . ARG A 1 214 ? 26.734 -41.438 -8.312 1 91.62 214 ARG A C 1
ATOM 1651 O O . ARG A 1 214 ? 25.547 -41.156 -8.117 1 91.62 214 ARG A O 1
ATOM 1658 N N . VAL B 1 1 ? 11.922 15.312 38.812 1 30.42 1 VAL B N 1
ATOM 1659 C CA . VAL B 1 1 ? 10.617 15.078 38.188 1 30.42 1 VAL B CA 1
ATOM 1660 C C . VAL B 1 1 ? 10.781 15.008 36.688 1 30.42 1 VAL B C 1
ATOM 1662 O O . VAL B 1 1 ? 11.227 15.969 36.062 1 30.42 1 VAL B O 1
ATOM 1665 N N . TRP B 1 2 ? 11.078 13.961 36.031 1 35.94 2 TRP B N 1
ATOM 1666 C CA . TRP B 1 2 ? 11.289 13.867 34.594 1 35.94 2 TRP B CA 1
ATOM 1667 C C . TRP B 1 2 ? 10.117 14.469 33.812 1 35.94 2 TRP B C 1
ATOM 1669 O O . TRP B 1 2 ? 8.977 14 33.938 1 35.94 2 TRP B O 1
ATOM 1679 N N . VAL B 1 3 ? 10.031 15.742 33.688 1 41.81 3 VAL B N 1
ATOM 1680 C CA . VAL B 1 3 ? 9.023 16.453 32.875 1 41.81 3 VAL B CA 1
ATOM 1681 C C . VAL B 1 3 ? 8.859 15.773 31.531 1 41.81 3 VAL B C 1
ATOM 1683 O O . VAL B 1 3 ? 9.75 15.844 30.688 1 41.81 3 VAL B O 1
ATOM 1686 N N . THR B 1 4 ? 8.508 14.609 31.391 1 46.38 4 THR B N 1
ATOM 1687 C CA . THR B 1 4 ? 8.266 13.945 30.109 1 46.38 4 THR B CA 1
ATOM 1688 C C . THR B 1 4 ? 7.465 14.844 29.172 1 46.38 4 THR B C 1
ATOM 1690 O O . THR B 1 4 ? 6.297 15.141 29.438 1 46.38 4 THR B O 1
ATOM 1693 N N . VAL B 1 5 ? 7.934 15.969 28.766 1 53.44 5 VAL B N 1
ATOM 1694 C CA . VAL B 1 5 ? 7.262 16.797 27.781 1 53.44 5 VAL B CA 1
ATOM 1695 C C . VAL B 1 5 ? 6.469 15.922 26.812 1 53.44 5 VAL B C 1
ATOM 1697 O O . VAL B 1 5 ? 7.047 15.133 26.062 1 53.44 5 VAL B O 1
ATOM 1700 N N . ASN B 1 6 ? 5.211 15.461 27.125 1 68.06 6 ASN B N 1
ATOM 1701 C CA . ASN B 1 6 ? 4.414 14.43 26.469 1 68.06 6 ASN B CA 1
ATOM 1702 C C . ASN B 1 6 ? 3.959 14.875 25.078 1 68.06 6 ASN B C 1
ATOM 1704 O O . ASN B 1 6 ? 3.133 15.781 24.953 1 68.06 6 ASN B O 1
ATOM 1708 N N . ALA B 1 7 ? 4.734 14.688 24.062 1 88.44 7 ALA B N 1
ATOM 1709 C CA . ALA B 1 7 ? 4.434 14.898 22.641 1 88.44 7 ALA B CA 1
ATOM 1710 C C . ALA B 1 7 ? 3.111 14.242 22.25 1 88.44 7 ALA B C 1
ATOM 1712 O O . ALA B 1 7 ? 2.635 13.344 22.953 1 88.44 7 ALA B O 1
ATOM 1713 N N . ILE B 1 8 ? 2.441 14.875 21.391 1 93.75 8 ILE B N 1
ATOM 1714 C CA . ILE B 1 8 ? 1.124 14.422 20.953 1 93.75 8 ILE B CA 1
ATOM 1715 C C . ILE B 1 8 ? 1.174 12.938 20.625 1 93.75 8 ILE B C 1
ATOM 1717 O O . ILE B 1 8 ? 2.174 12.445 20.094 1 93.75 8 ILE B O 1
ATOM 1721 N N . SER B 1 9 ? 0.15 12.242 21 1 96.38 9 SER B N 1
ATOM 1722 C CA . SER B 1 9 ? -0.033 10.836 20.656 1 96.38 9 SER B CA 1
ATOM 1723 C C . SER B 1 9 ? -1.43 10.586 20.094 1 96.38 9 SER B C 1
ATOM 1725 O O . SER B 1 9 ? -2.43 10.938 20.734 1 96.38 9 SER B O 1
ATOM 1727 N N . VAL B 1 10 ? -1.473 10.031 18.922 1 97 10 VAL B N 1
ATOM 1728 C CA . VAL B 1 10 ? -2.719 9.711 18.234 1 97 10 VAL B CA 1
ATOM 1729 C C . VAL B 1 10 ? -2.871 8.195 18.125 1 97 10 VAL B C 1
ATOM 1731 O O . VAL B 1 10 ? -1.917 7.496 17.781 1 97 10 VAL B O 1
ATOM 1734 N N . GLU B 1 11 ? -4.133 7.746 18.375 1 97.06 11 GLU B N 1
ATOM 1735 C CA . GLU B 1 11 ? -4.328 6.301 18.406 1 97.06 11 GLU B CA 1
ATOM 1736 C C . GLU B 1 11 ? -5.664 5.91 17.766 1 97.06 11 GLU B C 1
ATOM 1738 O O . GLU B 1 11 ? -6.664 6.605 17.953 1 97.06 11 GLU B O 1
ATOM 1743 N N . THR B 1 12 ? -5.605 4.848 17.047 1 97.25 12 THR B N 1
ATOM 1744 C CA . THR B 1 12 ? -6.781 4.191 16.484 1 97.25 12 THR B CA 1
ATOM 1745 C C . THR B 1 12 ? -6.781 2.703 16.828 1 97.25 12 THR B C 1
ATOM 1747 O O . THR B 1 12 ? -5.758 2.152 17.234 1 97.25 12 THR B O 1
ATOM 1750 N N . PRO B 1 13 ? -7.941 2.121 16.688 1 93.94 13 PRO B N 1
ATOM 1751 C CA . PRO B 1 13 ? -7.949 0.674 16.922 1 93.94 13 PRO B CA 1
ATOM 1752 C C . PRO B 1 13 ? -7.117 -0.094 15.891 1 93.94 13 PRO B C 1
ATOM 1754 O O . PRO B 1 13 ? -7.02 0.323 14.734 1 93.94 13 PRO B O 1
ATOM 1757 N N . ARG B 1 14 ? -6.578 -1.15 16.281 1 90.94 14 ARG B N 1
ATOM 1758 C CA . ARG B 1 14 ? -5.711 -1.953 15.43 1 90.94 14 ARG B CA 1
ATOM 1759 C C . ARG B 1 14 ? -6.527 -2.85 14.508 1 90.94 14 ARG B C 1
ATOM 1761 O O . ARG B 1 14 ? -6.109 -3.141 13.383 1 90.94 14 ARG B O 1
ATOM 1768 N N . ASN B 1 15 ? -7.676 -3.217 15.047 1 93.12 15 ASN B N 1
ATOM 1769 C CA . ASN B 1 15 ? -8.5 -4.121 14.258 1 93.12 15 ASN B CA 1
ATOM 1770 C C . ASN B 1 15 ? -9.305 -3.369 13.203 1 93.12 15 ASN B C 1
ATOM 1772 O O . ASN B 1 15 ? -9.758 -2.25 13.445 1 93.12 15 ASN B O 1
ATOM 1776 N N . ALA B 1 16 ? -9.477 -4.082 12.172 1 94.12 16 ALA B N 1
ATOM 1777 C CA . ALA B 1 16 ? -10.305 -3.498 11.117 1 94.12 16 ALA B CA 1
ATOM 1778 C C . ALA B 1 16 ? -11.75 -3.35 11.578 1 94.12 16 ALA B C 1
ATOM 1780 O O . ALA B 1 16 ? -12.289 -4.23 12.25 1 94.12 16 ALA B O 1
ATOM 1781 N N . LEU B 1 17 ? -12.32 -2.271 11.164 1 97 17 LEU B N 1
ATOM 1782 C CA . LEU B 1 17 ? -13.742 -2.066 11.398 1 97 17 LEU B CA 1
ATOM 1783 C C . LEU B 1 17 ? -14.578 -2.668 10.273 1 97 17 LEU B C 1
ATOM 1785 O O . LEU B 1 17 ? -14.164 -2.645 9.109 1 97 17 LEU B O 1
ATOM 1789 N N . ARG B 1 18 ? -15.719 -3.186 10.633 1 96.38 18 ARG B N 1
ATOM 1790 C CA . ARG B 1 18 ? -16.609 -3.811 9.672 1 96.38 18 ARG B CA 1
ATOM 1791 C C . ARG B 1 18 ? -18 -3.162 9.703 1 96.38 18 ARG B C 1
ATOM 1793 O O . ARG B 1 18 ? -18.562 -2.957 10.781 1 96.38 18 ARG B O 1
ATOM 1800 N N . ALA B 1 19 ? -18.453 -2.832 8.555 1 96.88 19 ALA B N 1
ATOM 1801 C CA . ALA B 1 19 ? -19.781 -2.225 8.461 1 96.88 19 ALA B CA 1
ATOM 1802 C C . ALA B 1 19 ? -20.438 -2.533 7.113 1 96.88 19 ALA B C 1
ATOM 1804 O O . ALA B 1 19 ? -19.75 -2.59 6.086 1 96.88 19 ALA B O 1
ATOM 1805 N N . ALA B 1 20 ? -21.719 -2.627 7.113 1 95.44 20 ALA B N 1
ATOM 1806 C CA . ALA B 1 20 ? -22.453 -3.01 5.91 1 95.44 20 ALA B CA 1
ATOM 1807 C C . ALA B 1 20 ? -22.656 -1.812 4.984 1 95.44 20 ALA B C 1
ATOM 1809 O O . ALA B 1 20 ? -22.766 -0.674 5.449 1 95.44 20 ALA B O 1
ATOM 1810 N N . ARG B 1 21 ? -22.781 -2.105 3.742 1 94.88 21 ARG B N 1
ATOM 1811 C CA . ARG B 1 21 ? -23.156 -1.092 2.76 1 94.88 21 ARG B CA 1
ATOM 1812 C C . ARG B 1 21 ? -24.453 -0.398 3.152 1 94.88 21 ARG B C 1
ATOM 1814 O O . ARG B 1 21 ? -25.391 -1.046 3.617 1 94.88 21 ARG B O 1
ATOM 1821 N N . GLY B 1 22 ? -24.5 0.887 2.924 1 94.62 22 GLY B N 1
ATOM 1822 C CA . GLY B 1 22 ? -25.703 1.658 3.199 1 94.62 22 GLY B CA 1
ATOM 1823 C C . GLY B 1 22 ? -25.797 2.119 4.641 1 94.62 22 GLY B C 1
ATOM 1824 O O . GLY B 1 22 ? -26.562 3.031 4.957 1 94.62 22 GLY B O 1
ATOM 1825 N N . LYS B 1 23 ? -25.062 1.536 5.496 1 96.56 23 LYS B N 1
ATOM 1826 C CA . LYS B 1 23 ? -25.062 1.913 6.906 1 96.56 23 LYS B CA 1
ATOM 1827 C C . LYS B 1 23 ? -24 2.951 7.203 1 96.56 23 LYS B C 1
ATOM 1829 O O . LYS B 1 23 ? -23.359 3.486 6.285 1 96.56 23 LYS B O 1
ATOM 1834 N N . SER B 1 24 ? -23.891 3.33 8.508 1 97.81 24 SER B N 1
ATOM 1835 C CA . SER B 1 24 ? -22.875 4.262 8.969 1 97.81 24 SER B CA 1
ATOM 1836 C C . SER B 1 24 ? -21.797 3.551 9.789 1 97.81 24 SER B C 1
ATOM 1838 O O . SER B 1 24 ? -22.031 2.465 10.32 1 97.81 24 SER B O 1
ATOM 1840 N N . VAL B 1 25 ? -20.672 4.148 9.844 1 98.25 25 VAL B N 1
ATOM 1841 C CA . VAL B 1 25 ? -19.594 3.611 10.672 1 98.25 25 VAL B CA 1
ATOM 1842 C C . VAL B 1 25 ? -18.828 4.754 11.336 1 98.25 25 VAL B C 1
ATOM 1844 O O . VAL B 1 25 ? -18.672 5.824 10.742 1 98.25 25 VAL B O 1
ATOM 1847 N N . THR B 1 26 ? -18.469 4.562 12.5 1 98.38 26 THR B N 1
ATOM 1848 C CA . THR B 1 26 ? -17.578 5.492 13.188 1 98.38 26 THR B CA 1
ATOM 1849 C C . THR B 1 26 ? -16.141 4.988 13.156 1 98.38 26 THR B C 1
ATOM 1851 O O . THR B 1 26 ? -15.875 3.848 13.539 1 98.38 26 THR B O 1
ATOM 1854 N N . LEU B 1 27 ? -15.25 5.734 12.648 1 98.62 27 LEU B N 1
ATOM 1855 C CA . LEU B 1 27 ? -13.82 5.465 12.703 1 98.62 27 LEU B CA 1
ATOM 1856 C C . LEU B 1 27 ? -13.188 6.117 13.93 1 98.62 27 LEU B C 1
ATOM 1858 O O . LEU B 1 27 ? -13.016 7.336 13.969 1 98.62 27 LEU B O 1
ATOM 1862 N N . PRO B 1 28 ? -12.875 5.34 14.875 1 98.38 28 PRO B N 1
ATOM 1863 C CA . PRO B 1 28 ? -12.359 5.902 16.125 1 98.38 28 PRO B CA 1
ATOM 1864 C C . PRO B 1 28 ? -10.938 6.434 16 1 98.38 28 PRO B C 1
ATOM 1866 O O . PRO B 1 28 ? -10.102 5.812 15.344 1 98.38 28 PRO B O 1
ATOM 1869 N N . CYS B 1 29 ? -10.68 7.527 16.625 1 98.44 29 CYS B N 1
ATOM 1870 C CA . CYS B 1 29 ? -9.375 8.164 16.734 1 98.44 29 CYS B CA 1
ATOM 1871 C C . CYS B 1 29 ? -9.289 9.047 17.969 1 98.44 29 CYS B C 1
ATOM 1873 O O . CYS B 1 29 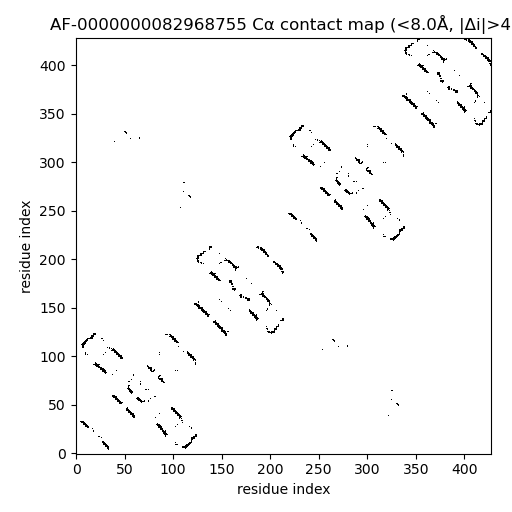? -10.078 9.977 18.125 1 98.44 29 CYS B O 1
ATOM 1875 N N . THR B 1 30 ? -8.398 8.734 18.844 1 97.69 30 THR B N 1
ATOM 1876 C CA . THR B 1 30 ? -8.188 9.539 20.047 1 97.69 30 THR B CA 1
ATOM 1877 C C . THR B 1 30 ? -6.785 10.148 20.047 1 97.69 30 THR B C 1
ATOM 1879 O O . THR B 1 30 ? -5.871 9.617 19.406 1 97.69 30 THR B O 1
ATOM 1882 N N . TYR B 1 31 ? -6.664 11.258 20.719 1 96.56 31 TYR B N 1
ATOM 1883 C CA . TYR B 1 31 ? -5.34 11.859 20.828 1 96.56 31 TYR B CA 1
ATOM 1884 C C . TYR B 1 31 ? -5.121 12.453 22.219 1 96.56 31 TYR B C 1
ATOM 1886 O O . TYR B 1 31 ? -6.082 12.781 22.906 1 96.56 31 TYR B O 1
ATOM 1894 N N . HIS B 1 32 ? -3.85 12.484 22.547 1 94.88 32 HIS B N 1
ATOM 1895 C CA . HIS B 1 32 ? -3.408 13.062 23.812 1 94.88 32 HIS B CA 1
ATOM 1896 C C . HIS B 1 32 ? -2.309 14.102 23.578 1 94.88 32 HIS B C 1
ATOM 1898 O O . HIS B 1 32 ? -1.418 13.898 22.75 1 94.88 32 HIS B O 1
ATOM 1904 N N . THR B 1 33 ? -2.49 15.188 24.203 1 93 33 THR B N 1
ATOM 1905 C CA . THR B 1 33 ? -1.484 16.25 24.156 1 93 33 THR B CA 1
ATOM 1906 C C . THR B 1 33 ? -1.417 17 25.469 1 93 33 THR B C 1
ATOM 1908 O O . THR B 1 33 ? -2.412 17.078 26.203 1 93 33 THR B O 1
ATOM 1911 N N . SER B 1 34 ? -0.27 17.484 25.844 1 90.38 34 SER B N 1
ATOM 1912 C CA . SER B 1 34 ? -0.091 18.266 27.078 1 90.38 34 SER B CA 1
ATOM 1913 C C . SER B 1 34 ? -0.286 19.75 26.812 1 90.38 34 SER B C 1
ATOM 1915 O O . SER B 1 34 ? -0.289 20.562 27.75 1 90.38 34 SER B O 1
ATOM 1917 N N . ILE B 1 35 ? -0.447 20.109 25.562 1 88.69 35 ILE B N 1
ATOM 1918 C CA . ILE B 1 35 ? -0.556 21.516 25.203 1 88.69 35 ILE B CA 1
ATOM 1919 C C . ILE B 1 35 ? -2.018 21.953 25.25 1 88.69 35 ILE B C 1
ATOM 1921 O O . ILE B 1 35 ? -2.91 21.219 24.828 1 88.69 35 ILE B O 1
ATOM 1925 N N . SER B 1 36 ? -2.234 23.078 25.766 1 87.06 36 SER B N 1
ATOM 1926 C CA . SER B 1 36 ? -3.59 23.594 25.891 1 87.06 36 SER B CA 1
ATOM 1927 C C . SER B 1 36 ? -4.016 24.344 24.625 1 87.06 36 SER B C 1
ATOM 1929 O O . SER B 1 36 ? -5.199 24.391 24.297 1 87.06 36 SER B O 1
ATOM 1931 N N . ASP B 1 37 ? -2.988 24.953 23.969 1 87.5 37 ASP B N 1
ATOM 1932 C CA . ASP B 1 37 ? -3.271 25.672 22.734 1 87.5 37 ASP B CA 1
ATOM 1933 C C . ASP B 1 37 ? -3.65 24.703 21.609 1 87.5 37 ASP B C 1
ATOM 1935 O O . ASP B 1 37 ? -2.83 23.906 21.172 1 87.5 37 ASP B O 1
ATOM 1939 N N . ARG B 1 38 ? -4.898 24.844 21.109 1 87 38 ARG B N 1
ATOM 1940 C CA . ARG B 1 38 ? -5.402 23.906 20.125 1 87 38 ARG B CA 1
ATOM 1941 C C . ARG B 1 38 ? -5.422 24.531 18.734 1 87 38 ARG B C 1
ATOM 1943 O O . ARG B 1 38 ? -6.32 24.25 17.938 1 87 38 ARG B O 1
ATOM 1950 N N . ASN B 1 39 ? -4.465 25.484 18.562 1 90.44 39 ASN B N 1
ATOM 1951 C CA . ASN B 1 39 ? -4.301 25.969 17.203 1 90.44 39 ASN B CA 1
ATOM 1952 C C . ASN B 1 39 ? -3.775 24.875 16.281 1 90.44 39 ASN B C 1
ATOM 1954 O O . ASN B 1 39 ? -2.633 24.438 16.422 1 90.44 39 ASN B O 1
ATOM 1958 N N . GLY B 1 40 ? -4.645 24.391 15.461 1 93.69 40 GLY B N 1
ATOM 1959 C CA . GLY B 1 40 ? -4.348 23.266 14.578 1 93.69 40 GLY B CA 1
ATOM 1960 C C . GLY B 1 40 ? -5.586 22.672 13.93 1 93.69 40 GLY B C 1
ATOM 1961 O O . GLY B 1 40 ? -6.605 23.359 13.789 1 93.69 40 GLY B O 1
ATOM 1962 N N . PHE B 1 41 ? -5.406 21.5 13.445 1 95.75 41 PHE B N 1
ATOM 1963 C CA . PHE B 1 41 ? -6.531 20.891 12.75 1 95.75 41 PHE B CA 1
ATOM 1964 C C . PHE B 1 41 ? -6.441 19.375 12.805 1 95.75 41 PHE B C 1
ATOM 1966 O O . PHE B 1 41 ? -5.371 18.828 13.062 1 95.75 41 PHE B O 1
ATOM 1973 N N . ILE B 1 42 ? -7.555 18.781 12.648 1 97.38 42 ILE B N 1
ATOM 1974 C CA . ILE B 1 42 ? -7.695 17.344 12.469 1 97.38 42 ILE B CA 1
ATOM 1975 C C . ILE B 1 42 ? -7.98 17.031 11 1 97.38 42 ILE B C 1
ATOM 1977 O O . ILE B 1 42 ? -8.797 17.703 10.359 1 97.38 42 ILE B O 1
ATOM 1981 N N . GLU B 1 43 ? -7.27 16.078 10.516 1 97.81 43 GLU B N 1
ATOM 1982 C CA . GLU B 1 43 ? -7.438 15.695 9.117 1 97.81 43 GLU B CA 1
ATOM 1983 C C . GLU B 1 43 ? -7.594 14.188 8.969 1 97.81 43 GLU B C 1
ATOM 1985 O O . GLU B 1 43 ? -6.859 13.414 9.586 1 97.81 43 GLU B O 1
ATOM 1990 N N . TRP B 1 44 ? -8.602 13.812 8.211 1 98.44 44 TRP B N 1
ATOM 1991 C CA . TRP B 1 44 ? -8.781 12.422 7.816 1 98.44 44 TRP B CA 1
ATOM 1992 C C . TRP B 1 44 ? -8.57 12.25 6.316 1 98.44 44 TRP B C 1
ATOM 1994 O O . TRP B 1 44 ? -9.055 13.055 5.516 1 98.44 44 TRP B O 1
ATOM 2004 N N . ASN B 1 45 ? -7.797 11.289 6.016 1 98.38 45 ASN B N 1
ATOM 2005 C CA . ASN B 1 45 ? -7.547 10.938 4.621 1 98.38 45 ASN B CA 1
ATOM 2006 C C . ASN B 1 45 ? -7.742 9.445 4.379 1 98.38 45 ASN B C 1
ATOM 2008 O O . ASN B 1 45 ? -7.527 8.633 5.277 1 98.38 45 ASN B O 1
ATOM 2012 N N . LYS B 1 46 ? -8.156 9.156 3.203 1 98.06 46 LYS B N 1
ATOM 2013 C CA . LYS B 1 46 ? -8.109 7.773 2.73 1 98.06 46 LYS B CA 1
ATOM 2014 C C . LYS B 1 46 ? -6.844 7.516 1.914 1 98.06 46 LYS B C 1
ATOM 2016 O O . LYS B 1 46 ? -6.555 8.242 0.961 1 98.06 46 LYS B O 1
ATOM 2021 N N . LEU B 1 47 ? -6.117 6.523 2.301 1 97.75 47 LEU B N 1
ATOM 2022 C CA . LEU B 1 47 ? -4.848 6.23 1.651 1 97.75 47 LEU B CA 1
ATOM 2023 C C . LEU B 1 47 ? -5.043 5.273 0.478 1 97.75 47 LEU B C 1
ATOM 2025 O O . LEU B 1 47 ? -5.391 4.105 0.674 1 97.75 47 LEU B O 1
ATOM 2029 N N . LEU B 1 48 ? -4.852 5.785 -0.694 1 96.69 48 LEU B N 1
ATOM 2030 C CA . LEU B 1 48 ? -4.871 4.961 -1.898 1 96.69 48 LEU B CA 1
ATOM 2031 C C . LEU B 1 48 ? -3.453 4.672 -2.381 1 96.69 48 LEU B C 1
ATOM 2033 O O . LEU B 1 48 ? -2.496 5.289 -1.908 1 96.69 48 LEU B O 1
ATOM 2037 N N . ARG B 1 49 ? -3.258 3.766 -3.25 1 92.75 49 ARG B N 1
ATOM 2038 C CA . ARG B 1 49 ? -1.94 3.4 -3.762 1 92.75 49 ARG B CA 1
ATOM 2039 C C . ARG B 1 49 ? -1.295 4.574 -4.496 1 92.75 49 ARG B C 1
ATOM 2041 O O . ARG B 1 49 ? -0.108 4.848 -4.309 1 92.75 49 ARG B O 1
ATOM 2048 N N . SER B 1 50 ? -2.066 5.309 -5.238 1 91.94 50 SER B N 1
ATOM 2049 C CA . SER B 1 50 ? -1.532 6.344 -6.121 1 91.94 50 SER B CA 1
ATOM 2050 C C . SER B 1 50 ? -1.521 7.703 -5.434 1 91.94 50 SER B C 1
ATOM 2052 O O . SER B 1 50 ? -0.64 8.531 -5.691 1 91.94 50 SER B O 1
ATOM 2054 N N . HIS B 1 51 ? -2.533 7.93 -4.586 1 94.56 51 HIS B N 1
ATOM 2055 C CA . HIS B 1 51 ? -2.654 9.242 -3.969 1 94.56 51 HIS B CA 1
ATOM 2056 C C . HIS B 1 51 ? -3.414 9.164 -2.648 1 94.56 51 HIS B C 1
ATOM 2058 O O . HIS B 1 51 ? -3.877 8.094 -2.258 1 94.56 51 HIS B O 1
ATOM 2064 N N . THR B 1 52 ? -3.438 10.211 -1.98 1 96.06 52 THR B N 1
ATOM 2065 C CA . THR B 1 52 ? -4.203 10.391 -0.751 1 96.06 52 THR B CA 1
ATOM 2066 C C . THR B 1 52 ? -5.469 11.195 -1.013 1 96.06 52 THR B C 1
ATOM 2068 O O . THR B 1 52 ? -5.418 12.258 -1.633 1 96.06 52 THR B O 1
ATOM 2071 N N . GLU B 1 53 ? -6.582 10.625 -0.598 1 96.81 53 GLU B N 1
ATOM 2072 C CA . GLU B 1 53 ? -7.871 11.273 -0.803 1 96.81 53 GLU B CA 1
ATOM 2073 C C . GLU B 1 53 ? -8.359 11.945 0.479 1 96.81 53 GLU B C 1
ATOM 2075 O O . GLU B 1 53 ? -8.5 11.289 1.513 1 96.81 53 GLU B O 1
ATOM 2080 N N . LYS B 1 54 ? -8.688 13.227 0.382 1 97.38 54 LYS B N 1
ATOM 2081 C CA . LYS B 1 54 ? -9.172 13.984 1.533 1 97.38 54 LYS B CA 1
ATOM 2082 C C . LYS B 1 54 ? -10.578 13.531 1.93 1 97.38 54 LYS B C 1
ATOM 2084 O O . LYS B 1 54 ? -11.469 13.453 1.085 1 97.38 54 LYS B O 1
ATOM 2089 N N . VAL B 1 55 ? -10.68 13.188 3.174 1 98.25 55 VAL B N 1
ATOM 2090 C CA . VAL B 1 55 ? -12 12.891 3.719 1 98.25 55 VAL B CA 1
ATOM 2091 C C . VAL B 1 55 ? -12.609 14.148 4.324 1 98.25 55 VAL B C 1
ATOM 2093 O O . VAL B 1 55 ? -13.68 14.594 3.906 1 98.25 55 VAL B O 1
ATOM 2096 N N . LEU B 1 56 ? -11.898 14.75 5.254 1 97.75 56 LEU B N 1
ATOM 2097 C CA . LEU B 1 56 ? -12.305 16.031 5.828 1 97.75 56 LEU B CA 1
ATOM 2098 C C . LEU B 1 56 ? -11.141 16.688 6.578 1 97.75 56 LEU B C 1
ATOM 2100 O O . LEU B 1 56 ? -10.164 16.016 6.922 1 97.75 56 LEU B O 1
ATOM 2104 N N . ILE B 1 57 ? -11.203 17.969 6.758 1 97.31 57 ILE B N 1
ATOM 2105 C CA . ILE B 1 57 ? -10.352 18.75 7.652 1 97.31 57 ILE B CA 1
ATOM 2106 C C . ILE B 1 57 ? -11.211 19.547 8.625 1 97.31 57 ILE B C 1
ATOM 2108 O O . ILE B 1 57 ? -12.211 20.156 8.227 1 97.31 57 ILE B O 1
ATOM 2112 N N . TRP B 1 58 ? -10.867 19.438 9.875 1 96.88 58 TRP B N 1
ATOM 2113 C CA . TRP B 1 58 ? -11.539 20.203 10.93 1 96.88 58 TRP B CA 1
ATOM 2114 C C . TRP B 1 58 ? -10.555 21.109 11.656 1 96.88 58 TRP B C 1
ATOM 2116 O O . TRP B 1 58 ? -9.617 20.625 12.312 1 96.88 58 TRP B O 1
ATOM 2126 N N . THR B 1 59 ? -10.773 22.375 11.523 1 95.12 59 THR B N 1
ATOM 2127 C CA . THR B 1 59 ? -9.922 23.328 12.234 1 95.12 59 THR B CA 1
ATOM 2128 C C . THR B 1 59 ? -10.406 23.531 13.664 1 95.12 59 THR B C 1
ATOM 2130 O O . THR B 1 59 ? -11.586 23.828 13.891 1 95.12 59 THR B O 1
ATOM 2133 N N . LEU B 1 60 ? -9.578 23.422 14.586 1 93.38 60 LEU B N 1
ATOM 2134 C CA . LEU B 1 60 ? -9.961 23.328 15.992 1 93.38 60 LEU B CA 1
ATOM 2135 C C . LEU B 1 60 ? -10.32 24.703 16.547 1 93.38 60 LEU B C 1
ATOM 2137 O O . LEU B 1 60 ? -11.273 24.844 17.312 1 93.38 60 LEU B O 1
ATOM 2141 N N . TRP B 1 61 ? -9.609 25.703 16.141 1 87.5 61 TRP B N 1
ATOM 2142 C CA . TRP B 1 61 ? -9.836 27.031 16.688 1 87.5 61 TRP B CA 1
ATOM 2143 C C . TRP B 1 61 ? -11.07 27.688 16.062 1 87.5 61 TRP B C 1
ATOM 2145 O O . TRP B 1 61 ? -11.945 28.188 16.766 1 87.5 61 TRP B O 1
ATOM 2155 N N . THR B 1 62 ? -11.164 27.578 14.711 1 89.12 62 THR B N 1
ATOM 2156 C CA . THR B 1 62 ? -12.258 28.25 14.008 1 89.12 62 THR B CA 1
ATOM 2157 C C . THR B 1 62 ? -13.461 27.328 13.867 1 89.12 62 THR B C 1
ATOM 2159 O O . THR B 1 62 ? -14.555 27.781 13.508 1 89.12 62 THR B O 1
ATOM 2162 N N . LYS B 1 63 ? -13.273 26.078 14.188 1 91.25 63 LYS B N 1
ATOM 2163 C CA . LYS B 1 63 ? -14.352 25.094 14.102 1 91.25 63 LYS B CA 1
ATOM 2164 C C . LYS B 1 63 ? -14.977 25.078 12.711 1 91.25 63 LYS B C 1
ATOM 2166 O O . LYS B 1 63 ? -16.203 25.156 12.57 1 91.25 63 LYS B O 1
ATOM 2171 N N . THR B 1 64 ? -14.133 25.047 11.766 1 92.69 64 THR B N 1
ATOM 2172 C CA . THR B 1 64 ? -14.555 24.984 10.367 1 92.69 64 THR B CA 1
ATOM 2173 C C . THR B 1 64 ? -14.289 23.594 9.781 1 92.69 64 THR B C 1
ATOM 2175 O O . THR B 1 64 ? -13.266 22.984 10.07 1 92.69 64 THR B O 1
ATOM 2178 N N . LEU B 1 65 ? -15.258 23.203 9.047 1 94.38 65 LEU B N 1
ATOM 2179 C CA . LEU B 1 65 ? -15.188 21.875 8.445 1 94.38 65 LEU B CA 1
ATOM 2180 C C . LEU B 1 65 ? -15.016 21.969 6.93 1 94.38 65 LEU B C 1
ATOM 2182 O O . LEU B 1 65 ? -15.758 22.703 6.262 1 94.38 65 LEU B O 1
ATOM 2186 N N . ILE B 1 66 ? -14.016 21.297 6.434 1 94.75 66 ILE B N 1
ATOM 2187 C CA . ILE B 1 66 ? -13.789 21.156 5 1 94.75 66 ILE B CA 1
ATOM 2188 C C . ILE B 1 66 ? -13.961 19.703 4.59 1 94.75 66 ILE B C 1
ATOM 2190 O O . ILE B 1 66 ? -13.258 18.828 5.094 1 94.75 66 ILE B O 1
ATOM 2194 N N . TYR B 1 67 ? -14.812 19.469 3.615 1 96.19 67 TYR B N 1
ATOM 2195 C CA . TYR B 1 67 ? -15.07 18.125 3.15 1 96.19 67 TYR B CA 1
ATOM 2196 C C . TYR B 1 67 ? -14.195 17.781 1.947 1 96.19 67 TYR B C 1
ATOM 2198 O O . TYR B 1 67 ? -13.945 18.641 1.095 1 96.19 67 TYR B O 1
ATOM 2206 N N . GLY B 1 68 ? -13.797 16.516 1.929 1 95.75 68 GLY B N 1
ATOM 2207 C CA . GLY B 1 68 ? -13.375 16 0.636 1 95.75 68 GLY B CA 1
ATOM 2208 C C . GLY B 1 68 ? -14.523 15.859 -0.347 1 95.75 68 GLY B C 1
ATOM 2209 O O . GLY B 1 68 ? -15.672 15.688 0.055 1 95.75 68 GLY B O 1
ATOM 2210 N N . LYS B 1 69 ? -14.227 15.906 -1.518 1 93.94 69 LYS B N 1
ATOM 2211 C CA . LYS B 1 69 ? -15.227 15.922 -2.576 1 93.94 69 LYS B CA 1
ATOM 2212 C C . LYS B 1 69 ? -16.172 14.727 -2.463 1 93.94 69 LYS B C 1
ATOM 2214 O O . LYS B 1 69 ? -17.375 14.859 -2.643 1 93.94 69 LYS B O 1
ATOM 2219 N N . ARG B 1 70 ? -15.719 13.578 -2.117 1 95.25 70 ARG B N 1
ATOM 2220 C CA . ARG B 1 70 ? -16.516 12.352 -2.105 1 95.25 70 ARG B CA 1
ATOM 2221 C C . ARG B 1 70 ? -17.25 12.18 -0.78 1 95.25 70 ARG B C 1
ATOM 2223 O O . ARG B 1 70 ? -18.016 11.234 -0.604 1 95.25 70 ARG B O 1
ATOM 2230 N N . TYR B 1 71 ? -17.031 13.078 0.142 1 97.5 71 TYR B N 1
ATOM 2231 C CA . TYR B 1 71 ? -17.547 12.883 1.494 1 97.5 71 TYR B CA 1
ATOM 2232 C C . TYR B 1 71 ? -18.438 14.031 1.913 1 97.5 71 TYR B C 1
ATOM 2234 O O . TYR B 1 71 ? -18.797 14.164 3.09 1 97.5 71 TYR B O 1
ATOM 2242 N N . GLU B 1 72 ? -18.797 14.828 0.973 1 95.94 72 GLU B N 1
ATOM 2243 C CA . GLU B 1 72 ? -19.625 15.992 1.258 1 95.94 72 GLU B CA 1
ATOM 2244 C C . GLU B 1 72 ? -20.969 15.578 1.865 1 95.94 72 GLU B C 1
ATOM 2246 O O . GLU B 1 72 ? -21.688 14.766 1.292 1 95.94 72 GLU B O 1
ATOM 2251 N N . ASN B 1 73 ? -21.219 16.078 3.061 1 93.25 73 ASN B N 1
ATOM 2252 C CA . ASN B 1 73 ? -22.469 15.938 3.775 1 93.25 73 ASN B CA 1
ATOM 2253 C C . ASN B 1 73 ? -22.719 14.5 4.219 1 93.25 73 ASN B C 1
ATOM 2255 O O . ASN B 1 73 ? -23.859 14.078 4.402 1 93.25 73 ASN B O 1
ATOM 2259 N N . ARG B 1 74 ? -21.719 13.727 4.363 1 96.62 74 ARG B N 1
ATOM 2260 C CA . ARG B 1 74 ? -21.953 12.367 4.828 1 96.62 74 ARG B CA 1
ATOM 2261 C C . ARG B 1 74 ? -20.922 11.953 5.871 1 96.62 74 ARG B C 1
ATOM 2263 O O . ARG B 1 74 ? -20.875 10.797 6.289 1 96.62 74 ARG B O 1
ATOM 2270 N N . VAL B 1 75 ? -20.094 12.867 6.18 1 98.06 75 VAL B N 1
ATOM 2271 C CA . VAL B 1 75 ? -19.109 12.586 7.23 1 98.06 75 VAL B CA 1
ATOM 2272 C C . VAL B 1 75 ? -19.203 13.664 8.312 1 98.06 75 VAL B C 1
ATOM 2274 O O . VAL B 1 75 ? -19.344 14.852 8.008 1 98.06 75 VAL B O 1
ATOM 2277 N N . ASN B 1 76 ? -19.094 13.25 9.555 1 96.62 76 ASN B N 1
ATOM 2278 C CA . ASN B 1 76 ? -19.141 14.164 10.695 1 96.62 76 ASN B CA 1
ATOM 2279 C C . ASN B 1 76 ? -18.016 13.867 11.688 1 96.62 76 ASN B C 1
ATOM 2281 O O . ASN B 1 76 ? -17.672 12.711 11.914 1 96.62 76 ASN B O 1
ATOM 2285 N N . ILE B 1 77 ? -17.5 14.922 12.258 1 97 77 ILE B N 1
ATOM 2286 C CA . ILE B 1 77 ? -16.469 14.805 13.273 1 97 77 ILE B CA 1
ATOM 2287 C C . ILE B 1 77 ? -17.094 14.797 14.664 1 97 77 ILE B C 1
ATOM 2289 O O . ILE B 1 77 ? -18.172 15.359 14.867 1 97 77 ILE B O 1
ATOM 2293 N N . SER B 1 78 ? -16.438 14.141 15.562 1 96.5 78 SER B N 1
ATOM 2294 C CA . SER B 1 78 ? -16.906 14.055 16.938 1 96.5 78 SER B CA 1
ATOM 2295 C C . SER B 1 78 ? -17.078 15.438 17.547 1 96.5 78 SER B C 1
ATOM 2297 O O . SER B 1 78 ? -16.25 16.328 17.328 1 96.5 78 SER B O 1
ATOM 2299 N N . ASP B 1 79 ? -18.047 15.555 18.438 1 93.06 79 ASP B N 1
ATOM 2300 C CA . ASP B 1 79 ? -18.281 16.797 19.156 1 93.06 79 ASP B CA 1
ATOM 2301 C C . ASP B 1 79 ? -17.156 17.078 20.156 1 93.06 79 ASP B C 1
ATOM 2303 O O . ASP B 1 79 ? -17 18.203 20.625 1 93.06 79 ASP B O 1
ATOM 2307 N N . ASN B 1 80 ? -16.422 16.062 20.5 1 92.31 80 ASN B N 1
ATOM 2308 C CA . ASN B 1 80 ? -15.352 16.203 21.469 1 92.31 80 ASN B CA 1
ATOM 2309 C C . ASN B 1 80 ? -13.992 16.312 20.797 1 92.31 80 ASN B C 1
ATOM 2311 O O . ASN B 1 80 ? -12.977 15.906 21.359 1 92.31 80 ASN B O 1
ATOM 2315 N N . SER B 1 81 ? -13.922 16.781 19.547 1 89.25 81 SER B N 1
ATOM 2316 C CA . SER B 1 81 ? -12.703 16.859 18.75 1 89.25 81 SER B CA 1
ATOM 2317 C C . SER B 1 81 ? -11.688 17.797 19.375 1 89.25 81 SER B C 1
ATOM 2319 O O . SER B 1 81 ? -10.477 17.656 19.172 1 89.25 81 SER B O 1
ATOM 2321 N N . GLY B 1 82 ? -12.047 18.797 20.141 1 86.62 82 GLY B N 1
ATOM 2322 C CA . GLY B 1 82 ? -11.148 19.75 20.781 1 86.62 82 GLY B CA 1
ATOM 2323 C C . GLY B 1 82 ? -10.43 19.172 21.984 1 86.62 82 GLY B C 1
ATOM 2324 O O . GLY B 1 82 ? -9.477 19.781 22.484 1 86.62 82 GLY B O 1
ATOM 2325 N N . HIS B 1 83 ? -10.797 18.047 22.438 1 84.56 83 HIS B N 1
ATOM 2326 C CA . HIS B 1 83 ? -10.195 17.516 23.672 1 84.56 83 HIS B CA 1
ATOM 2327 C C . HIS B 1 83 ? -9.445 16.219 23.391 1 84.56 83 HIS B C 1
ATOM 2329 O O . HIS B 1 83 ? -8.242 16.125 23.641 1 84.56 83 HIS B O 1
ATOM 2335 N N . SER B 1 84 ? -10.047 15.328 22.812 1 90.88 84 SER B N 1
ATOM 2336 C CA . SER B 1 84 ? -9.266 14.102 22.719 1 90.88 84 SER B CA 1
ATOM 2337 C C . SER B 1 84 ? -9.883 13.125 21.719 1 90.88 84 SER B C 1
ATOM 2339 O O . SER B 1 84 ? -9.398 12 21.562 1 90.88 84 SER B O 1
ATOM 2341 N N . ASP B 1 85 ? -10.883 13.594 21.141 1 96.94 85 ASP B N 1
ATOM 2342 C CA . ASP B 1 85 ? -11.602 12.664 20.281 1 96.94 85 ASP B CA 1
ATOM 2343 C C . ASP B 1 85 ? -11.641 13.172 18.844 1 96.94 85 ASP B C 1
ATOM 2345 O O . ASP B 1 85 ? -12.461 14.031 18.5 1 96.94 85 ASP B O 1
ATOM 2349 N N . ALA B 1 86 ? -10.883 12.586 18.016 1 97.88 86 ALA B N 1
ATOM 2350 C CA . ALA B 1 86 ? -10.805 12.984 16.609 1 97.88 86 ALA B CA 1
ATOM 2351 C C . ALA B 1 86 ? -11.57 12.008 15.719 1 97.88 86 ALA B C 1
ATOM 2353 O O . ALA B 1 86 ? -11.328 11.93 14.508 1 97.88 86 ALA B O 1
ATOM 2354 N N . SER B 1 87 ? -12.562 11.258 16.219 1 98.44 87 SER B N 1
ATOM 2355 C CA . SER B 1 87 ? -13.297 10.242 15.477 1 98.44 87 SER B CA 1
ATOM 2356 C C . SER B 1 87 ? -14.234 10.875 14.445 1 98.44 87 SER B C 1
ATOM 2358 O O . SER B 1 87 ? -14.68 12.008 14.625 1 98.44 87 SER B O 1
ATOM 2360 N N . ILE B 1 88 ? -14.523 10.102 13.445 1 98.56 88 ILE B N 1
ATOM 2361 C CA . ILE B 1 88 ? -15.508 10.555 12.461 1 98.56 88 ILE B CA 1
ATOM 2362 C C . ILE B 1 88 ? -16.531 9.445 12.211 1 98.56 88 ILE B C 1
ATOM 2364 O O . ILE B 1 88 ? -16.266 8.273 12.469 1 98.56 88 ILE B O 1
ATOM 2368 N N . THR B 1 89 ? -17.656 9.883 11.75 1 98.56 89 THR B N 1
ATOM 2369 C CA . THR B 1 89 ? -18.688 8.961 11.312 1 98.56 89 THR B CA 1
ATOM 2370 C C . THR B 1 89 ? -18.984 9.156 9.828 1 98.56 89 THR B C 1
ATOM 2372 O O . THR B 1 89 ? -19.281 10.266 9.391 1 98.56 89 THR B O 1
ATOM 2375 N N . ILE B 1 90 ? -18.891 8.109 9.094 1 98.5 90 ILE B N 1
ATOM 2376 C CA . ILE B 1 90 ? -19.203 8.117 7.672 1 98.5 90 ILE B CA 1
ATOM 2377 C C . ILE B 1 90 ? -20.562 7.453 7.438 1 98.5 90 ILE B C 1
ATOM 2379 O O . ILE B 1 90 ? -20.781 6.32 7.871 1 98.5 90 ILE B O 1
ATOM 2383 N N . ASP B 1 91 ? -21.391 8.133 6.754 1 98 91 ASP B N 1
ATOM 2384 C CA . ASP B 1 91 ? -22.719 7.617 6.469 1 98 91 ASP B CA 1
ATOM 2385 C C . ASP B 1 91 ? -22.812 7.082 5.039 1 98 91 ASP B C 1
ATOM 2387 O O . ASP B 1 91 ? -21.922 7.344 4.219 1 98 91 ASP B O 1
ATOM 2391 N N . GLN B 1 92 ? -23.859 6.254 4.824 1 97 92 GLN B N 1
ATOM 2392 C CA . GLN B 1 92 ? -24.188 5.762 3.49 1 97 92 GLN B CA 1
ATOM 2393 C C . GLN B 1 92 ? -22.969 5.098 2.842 1 97 92 GLN B C 1
ATOM 2395 O O . GLN B 1 92 ? -22.594 5.445 1.724 1 97 92 GLN B O 1
ATOM 2400 N N . LEU B 1 93 ? -22.5 4.133 3.516 1 97.5 93 LEU B N 1
ATOM 2401 C CA . LEU B 1 93 ? -21.297 3.439 3.084 1 97.5 93 LEU B CA 1
ATOM 2402 C C . LEU B 1 93 ? -21.5 2.795 1.718 1 97.5 93 LEU B C 1
ATOM 2404 O O . LEU B 1 93 ? -22.562 2.23 1.443 1 97.5 93 LEU B O 1
ATOM 2408 N N . THR B 1 94 ? -20.516 2.928 0.877 1 94.81 94 THR B N 1
ATOM 2409 C CA . THR B 1 94 ? -20.422 2.227 -0.399 1 94.81 94 THR B CA 1
ATOM 2410 C C . THR B 1 94 ? -19.141 1.399 -0.477 1 94.81 94 THR B C 1
ATOM 2412 O O . THR B 1 94 ? -18.266 1.521 0.38 1 94.81 94 THR B O 1
ATOM 2415 N N . MET B 1 95 ? -19.016 0.603 -1.506 1 92.44 95 MET B N 1
ATOM 2416 C CA . MET B 1 95 ? -17.812 -0.214 -1.696 1 92.44 95 MET B CA 1
ATOM 2417 C C . MET B 1 95 ? -16.578 0.662 -1.854 1 92.44 95 MET B C 1
ATOM 2419 O O . MET B 1 95 ? -15.484 0.269 -1.454 1 92.44 95 MET B O 1
ATOM 2423 N N . ASP B 1 96 ? -16.781 1.869 -2.334 1 94.19 96 ASP B N 1
ATOM 2424 C CA . ASP B 1 96 ? -15.68 2.799 -2.543 1 94.19 96 ASP B CA 1
ATOM 2425 C C . ASP B 1 96 ? -15.094 3.262 -1.21 1 94.19 96 ASP B C 1
ATOM 2427 O O . ASP B 1 96 ? -13.977 3.787 -1.165 1 94.19 96 ASP B O 1
ATOM 2431 N N . ASP B 1 97 ? -15.844 3.068 -0.19 1 97.19 97 ASP B N 1
ATOM 2432 C CA . ASP B 1 97 ? -15.383 3.5 1.127 1 97.19 97 ASP B CA 1
ATOM 2433 C C . ASP B 1 97 ? -14.445 2.467 1.746 1 97.19 97 ASP B C 1
ATOM 2435 O O . ASP B 1 97 ? -13.766 2.75 2.738 1 97.19 97 ASP B O 1
ATOM 2439 N N . ASN B 1 98 ? -14.445 1.306 1.19 1 95.81 98 ASN B N 1
ATOM 2440 C CA . ASN B 1 98 ? -13.531 0.272 1.662 1 95.81 98 ASN B CA 1
ATOM 2441 C C . ASN B 1 98 ? -12.078 0.727 1.569 1 95.81 98 ASN B C 1
ATOM 2443 O O . ASN B 1 98 ? -11.656 1.262 0.543 1 95.81 98 ASN B O 1
ATOM 2447 N N . GLY B 1 99 ? -11.359 0.451 2.736 1 96.56 99 GLY B N 1
ATOM 2448 C CA . GLY B 1 99 ? -9.953 0.808 2.635 1 96.56 99 GLY B CA 1
ATOM 2449 C C . GLY B 1 99 ? -9.352 1.257 3.953 1 96.56 99 GLY B C 1
ATOM 2450 O O . GLY B 1 99 ? -9.914 0.998 5.02 1 96.56 99 GLY B O 1
ATOM 2451 N N . THR B 1 100 ? -8.125 1.861 3.824 1 97.69 100 THR B N 1
ATOM 2452 C CA . THR B 1 100 ? -7.371 2.328 4.984 1 97.69 100 THR B CA 1
ATOM 2453 C C . THR B 1 100 ? -7.492 3.842 5.133 1 97.69 100 THR B C 1
ATOM 2455 O O . THR B 1 100 ? -7.32 4.582 4.164 1 97.69 100 THR B O 1
ATOM 2458 N N . TYR B 1 101 ? -7.84 4.273 6.285 1 98.44 101 TYR B N 1
ATOM 2459 C CA . TYR B 1 101 ? -7.973 5.691 6.605 1 98.44 101 TYR B CA 1
ATOM 2460 C C . TYR B 1 101 ? -6.918 6.121 7.617 1 98.44 101 TYR B C 1
ATOM 2462 O O . TYR B 1 101 ? -6.562 5.359 8.516 1 98.44 101 TYR B O 1
ATOM 2470 N N . GLU B 1 102 ? -6.426 7.309 7.492 1 98.56 102 GLU B N 1
ATOM 2471 C CA . GLU B 1 102 ? -5.441 7.863 8.422 1 98.56 102 GLU B CA 1
ATOM 2472 C C . GLU B 1 102 ? -5.98 9.109 9.117 1 98.56 102 GLU B C 1
ATOM 2474 O O . GLU B 1 102 ? -6.449 10.039 8.469 1 98.56 102 GLU B O 1
ATOM 2479 N N . CYS B 1 103 ? -5.98 9.055 10.398 1 98.31 103 CYS B N 1
ATOM 2480 C CA . CYS B 1 103 ? -6.305 10.18 11.266 1 98.31 103 CYS B CA 1
ATOM 2481 C C . CYS B 1 103 ? -5.051 10.977 11.625 1 98.31 103 CYS B C 1
ATOM 2483 O O . CYS B 1 103 ? -4.055 10.398 12.07 1 98.31 103 CYS B O 1
ATOM 2485 N N . SER B 1 104 ? -5.055 12.234 11.383 1 97.75 104 SER B N 1
ATOM 2486 C CA . SER B 1 104 ? -3.928 13.102 11.719 1 97.75 104 SER B CA 1
ATOM 2487 C C . SER B 1 104 ? -4.379 14.297 12.547 1 97.75 104 SER B C 1
ATOM 2489 O O . SER B 1 104 ? -5.336 14.984 12.18 1 97.75 104 SER B O 1
ATOM 2491 N N . VAL B 1 105 ? -3.689 14.555 13.617 1 96.56 105 VAL B N 1
ATOM 2492 C CA . VAL B 1 105 ? -3.914 15.734 14.453 1 96.56 105 VAL B CA 1
ATOM 2493 C C . VAL B 1 105 ? -2.668 16.609 14.445 1 96.56 105 VAL B C 1
ATOM 2495 O O . VAL B 1 105 ? -1.603 16.188 14.906 1 96.56 105 VAL B O 1
ATOM 2498 N N . SER B 1 106 ? -2.826 17.781 13.914 1 94.81 106 SER B N 1
ATOM 2499 C CA . SER B 1 106 ? -1.712 18.719 13.828 1 94.81 106 SER B CA 1
ATOM 2500 C C . SER B 1 106 ? -1.95 19.953 14.703 1 94.81 106 SER B C 1
ATOM 2502 O O . SER B 1 106 ? -2.857 20.734 14.438 1 94.81 106 SER B O 1
ATOM 2504 N N . LEU B 1 107 ? -1.143 20.016 15.711 1 93.06 107 LEU B N 1
ATOM 2505 C CA . LEU B 1 107 ? -1.15 21.203 16.562 1 93.06 107 LEU B CA 1
ATOM 2506 C C . LEU B 1 107 ? 0.116 22.031 16.359 1 93.06 107 LEU B C 1
ATOM 2508 O O . LEU B 1 107 ? 1.227 21.5 16.469 1 93.06 107 LEU B O 1
ATOM 2512 N N . MET B 1 108 ? -0.067 23.312 16.141 1 89.38 108 MET B N 1
ATOM 2513 C CA . MET B 1 108 ? 1.044 24.172 15.742 1 89.38 108 MET B CA 1
ATOM 2514 C C . MET B 1 108 ? 2.148 24.156 16.797 1 89.38 108 MET B C 1
ATOM 2516 O O . MET B 1 108 ? 3.326 24.312 16.469 1 89.38 108 MET B O 1
ATOM 2520 N N . LEU B 1 109 ? 1.826 23.844 18.031 1 89.19 109 LEU B N 1
ATOM 2521 C CA . LEU B 1 109 ? 2.816 23.875 19.094 1 89.19 109 LEU B CA 1
ATOM 2522 C C . LEU B 1 109 ? 3.184 22.469 19.547 1 89.19 109 LEU B C 1
ATOM 2524 O O . LEU B 1 109 ? 3.889 22.297 20.547 1 89.19 109 LEU B O 1
ATOM 2528 N N . ASP B 1 110 ? 2.713 21.484 18.922 1 90.88 110 ASP B N 1
ATOM 2529 C CA . ASP B 1 110 ? 2.98 20.109 19.281 1 90.88 110 ASP B CA 1
ATOM 2530 C C . ASP B 1 110 ? 3.1 19.219 18.047 1 90.88 110 ASP B C 1
ATOM 2532 O O . ASP B 1 110 ? 2.27 18.328 17.828 1 90.88 110 ASP B O 1
ATOM 2536 N N . LEU B 1 111 ? 4.188 19.359 17.312 1 89.94 111 LEU B N 1
ATOM 2537 C CA . LEU B 1 111 ? 4.344 18.656 16.047 1 89.94 111 LEU B CA 1
ATOM 2538 C C . LEU B 1 111 ? 5.32 17.484 16.188 1 89.94 111 LEU B C 1
ATOM 2540 O O . LEU B 1 111 ? 5.508 16.719 15.242 1 89.94 111 LEU B O 1
ATOM 2544 N N . GLU B 1 112 ? 6.004 17.203 17.297 1 87.06 112 GLU B N 1
ATOM 2545 C CA . GLU B 1 112 ? 7.094 16.266 17.469 1 87.06 112 GLU B CA 1
ATOM 2546 C C . GLU B 1 112 ? 6.562 14.852 17.719 1 87.06 112 GLU B C 1
ATOM 2548 O O . GLU B 1 112 ? 7.184 13.867 17.297 1 87.06 112 GLU B O 1
ATOM 2553 N N . GLY B 1 113 ? 5.457 14.656 18.312 1 90.94 113 GLY B N 1
ATOM 2554 C CA . GLY B 1 113 ? 4.961 13.344 18.703 1 90.94 113 GLY B CA 1
ATOM 2555 C C . GLY B 1 113 ? 4.355 12.57 17.547 1 90.94 113 GLY B C 1
ATOM 2556 O O . GLY B 1 113 ? 4.754 12.75 16.391 1 90.94 113 GLY B O 1
ATOM 2557 N N . THR B 1 114 ? 3.705 11.461 17.844 1 93.44 114 THR B N 1
ATOM 2558 C CA . THR B 1 114 ? 2.959 10.672 16.875 1 93.44 114 THR B CA 1
ATOM 2559 C C . THR B 1 114 ? 1.613 11.328 16.562 1 93.44 114 THR B C 1
ATOM 2561 O O . THR B 1 114 ? 0.684 11.242 17.375 1 93.44 114 THR B O 1
ATOM 2564 N N . SER B 1 115 ? 1.521 11.883 15.438 1 95.38 115 SER B N 1
ATOM 2565 C CA . SER B 1 115 ? 0.359 12.711 15.133 1 95.38 115 SER B CA 1
ATOM 2566 C C . SER B 1 115 ? -0.583 12.008 14.164 1 95.38 115 SER B C 1
ATOM 2568 O O . SER B 1 115 ? -1.586 12.578 13.734 1 95.38 115 SER B O 1
ATOM 2570 N N . LYS B 1 116 ? -0.226 10.758 13.828 1 97.12 116 LYS B N 1
ATOM 2571 C CA . LYS B 1 116 ? -1.022 10.039 12.836 1 97.12 116 LYS B CA 1
ATOM 2572 C C . LYS B 1 116 ? -1.259 8.594 13.266 1 97.12 116 LYS B C 1
ATOM 2574 O O . LYS B 1 116 ? -0.417 7.992 13.93 1 97.12 116 LYS B O 1
ATOM 2579 N N . SER B 1 117 ? -2.367 8.109 12.867 1 97.62 117 SER B N 1
ATOM 2580 C CA . SER B 1 117 ? -2.691 6.703 13.062 1 97.62 117 SER B CA 1
ATOM 2581 C C . SER B 1 117 ? -3.699 6.219 12.031 1 97.62 117 SER B C 1
ATOM 2583 O O . SER B 1 117 ? -4.473 7.012 11.484 1 97.62 117 SER B O 1
ATOM 2585 N N . ARG B 1 118 ? -3.688 4.949 11.773 1 98 118 ARG B N 1
ATOM 2586 C CA . ARG B 1 118 ? -4.512 4.422 10.695 1 98 118 ARG B CA 1
ATOM 2587 C C . ARG B 1 118 ? -5.578 3.473 11.234 1 98 118 ARG B C 1
ATOM 2589 O O . ARG B 1 118 ? -5.406 2.879 12.297 1 98 118 ARG B O 1
ATOM 2596 N N . VAL B 1 119 ? -6.586 3.387 10.531 1 97.5 119 VAL B N 1
ATOM 2597 C CA . VAL B 1 119 ? -7.645 2.418 10.797 1 97.5 119 VAL B CA 1
ATOM 2598 C C . VAL B 1 119 ? -8.172 1.852 9.477 1 97.5 119 VAL B C 1
ATOM 2600 O O . VAL B 1 119 ? -8.242 2.564 8.477 1 97.5 119 VAL B O 1
ATOM 2603 N N . GLN B 1 120 ? -8.492 0.594 9.477 1 97.25 120 GLN B N 1
ATOM 2604 C CA . GLN B 1 120 ? -8.992 -0.068 8.281 1 97.25 120 GLN B CA 1
ATOM 2605 C C . GLN B 1 120 ? -10.5 -0.271 8.352 1 97.25 120 GLN B C 1
ATOM 2607 O O . GLN B 1 120 ? -11.039 -0.621 9.406 1 97.25 120 GLN B O 1
ATOM 2612 N N . LEU B 1 121 ? -11.109 -0.026 7.25 1 97.69 121 LEU B N 1
ATOM 2613 C CA . LEU B 1 121 ? -12.539 -0.253 7.113 1 97.69 121 LEU B CA 1
ATOM 2614 C C . LEU B 1 121 ? -12.828 -1.317 6.059 1 97.69 121 LEU B C 1
ATOM 2616 O O . LEU B 1 121 ? -12.352 -1.22 4.926 1 97.69 121 LEU B O 1
ATOM 2620 N N . LEU B 1 122 ? -13.57 -2.266 6.469 1 96.69 122 LEU B N 1
ATOM 2621 C CA . LEU B 1 122 ? -14.086 -3.281 5.555 1 96.69 122 LEU B CA 1
ATOM 2622 C C . LEU B 1 122 ? -15.594 -3.145 5.375 1 96.69 122 LEU B C 1
ATOM 2624 O O . LEU B 1 122 ? -16.359 -3.393 6.312 1 96.69 122 LEU B O 1
ATOM 2628 N N . VAL B 1 123 ? -15.938 -2.779 4.215 1 97 123 VAL B N 1
ATOM 2629 C CA . VAL B 1 123 ? -17.359 -2.678 3.926 1 97 123 VAL B CA 1
ATOM 2630 C C . VAL B 1 123 ? -17.906 -4.047 3.539 1 97 123 VAL B C 1
ATOM 2632 O O . VAL B 1 123 ? -17.391 -4.699 2.633 1 97 123 VAL B O 1
ATOM 2635 N N . LEU B 1 124 ? -18.938 -4.43 4.172 1 97.25 124 LEU B N 1
ATOM 2636 C CA . LEU B 1 124 ? -19.531 -5.742 3.963 1 97.25 124 LEU B CA 1
ATOM 2637 C C . LEU B 1 124 ? -20.594 -5.691 2.865 1 97.25 124 LEU B C 1
ATOM 2639 O O . LEU B 1 124 ? -21.578 -4.977 2.99 1 97.25 124 LEU B O 1
ATOM 2643 N N . VAL B 1 125 ? -20.344 -6.441 1.897 1 96.12 125 VAL B N 1
ATOM 2644 C CA . VAL B 1 125 ? -21.234 -6.516 0.75 1 96.12 125 VAL B CA 1
ATOM 2645 C C . VAL B 1 125 ? -21.469 -7.977 0.366 1 96.12 125 VAL B C 1
ATOM 2647 O O . VAL B 1 125 ? -20.516 -8.727 0.163 1 96.12 125 VAL B O 1
ATOM 2650 N N . PRO B 1 126 ? -22.703 -8.398 0.269 1 95.5 126 PRO B N 1
ATOM 2651 C CA . PRO B 1 126 ? -22.938 -9.758 -0.229 1 95.5 126 PRO B CA 1
ATOM 2652 C C . PRO B 1 126 ? -22.484 -9.945 -1.676 1 95.5 126 PRO B C 1
ATOM 2654 O O . PRO B 1 126 ? -22.391 -8.969 -2.428 1 95.5 126 PRO B O 1
ATOM 2657 N N . PRO B 1 127 ? -22.172 -11.172 -1.997 1 96.38 127 PRO B N 1
ATOM 2658 C CA . PRO B 1 127 ? -21.828 -11.406 -3.402 1 96.38 127 PRO B CA 1
ATOM 2659 C C . PRO B 1 127 ? -22.969 -11.039 -4.352 1 96.38 127 PRO B C 1
ATOM 2661 O O . PRO B 1 127 ? -24.141 -11.25 -4.027 1 96.38 127 PRO B O 1
ATOM 2664 N N . SER B 1 128 ? -22.547 -10.469 -5.438 1 96.19 128 SER B N 1
ATOM 2665 C CA . SER B 1 128 ? -23.547 -10.312 -6.5 1 96.19 128 SER B CA 1
ATOM 2666 C C . SER B 1 128 ? -23.844 -11.641 -7.172 1 96.19 128 SER B C 1
ATOM 2668 O O . SER B 1 128 ? -23.109 -12.625 -6.977 1 96.19 128 SER B O 1
ATOM 2670 N N . LYS B 1 129 ? -24.938 -11.656 -7.855 1 97.12 129 LYS B N 1
ATOM 2671 C CA . LYS B 1 129 ? -25.234 -12.852 -8.633 1 97.12 129 LYS B CA 1
ATOM 2672 C C . LYS B 1 129 ? -24.062 -13.203 -9.555 1 97.12 129 LYS B C 1
ATOM 2674 O O . LYS B 1 129 ? -23.625 -12.375 -10.359 1 97.12 129 LYS B O 1
ATOM 2679 N N . PRO B 1 130 ? -23.547 -14.375 -9.414 1 97.94 130 PRO B N 1
ATOM 2680 C CA . PRO B 1 130 ? -22.359 -14.711 -10.195 1 97.94 130 PRO B CA 1
ATOM 2681 C C . PRO B 1 130 ? -22.672 -14.914 -11.68 1 97.94 130 PRO B C 1
ATOM 2683 O O . PRO B 1 130 ? -23.734 -15.422 -12.023 1 97.94 130 PRO B O 1
ATOM 2686 N N . ASP B 1 131 ? -21.781 -14.469 -12.461 1 97.75 131 ASP B N 1
ATOM 2687 C CA . ASP B 1 131 ? -21.781 -14.805 -13.883 1 97.75 131 ASP B CA 1
ATOM 2688 C C . ASP B 1 131 ? -21.219 -16.203 -14.117 1 97.75 131 ASP B C 1
ATOM 2690 O O . ASP B 1 131 ? -20.094 -16.5 -13.703 1 97.75 131 ASP B O 1
ATOM 2694 N N . CYS B 1 132 ? -22.016 -17.031 -14.789 1 97.88 132 CYS B N 1
ATOM 2695 C CA . CYS B 1 132 ? -21.578 -18.406 -15.062 1 97.88 132 CYS B CA 1
ATOM 2696 C C . CYS B 1 132 ? -21.453 -18.641 -16.562 1 97.88 132 CYS B C 1
ATOM 2698 O O . CYS B 1 132 ? -22.172 -18.031 -17.359 1 97.88 132 CYS B O 1
ATOM 2700 N N . GLY B 1 133 ? -20.5 -19.531 -16.828 1 97.31 133 GLY B N 1
ATOM 2701 C CA . GLY B 1 133 ? -20.297 -19.828 -18.234 1 97.31 133 GLY B CA 1
ATOM 2702 C C . GLY B 1 133 ? -19.562 -21.141 -18.469 1 97.31 133 GLY B C 1
ATOM 2703 O O . GLY B 1 133 ? -19.156 -21.797 -17.516 1 97.31 133 GLY B O 1
ATOM 2704 N N . ILE B 1 134 ? -19.609 -21.547 -19.797 1 97.69 134 ILE B N 1
ATOM 2705 C CA . ILE B 1 134 ? -18.906 -22.734 -20.25 1 97.69 134 ILE B CA 1
ATOM 2706 C C . ILE B 1 134 ? -17.75 -22.328 -21.172 1 97.69 134 ILE B C 1
ATOM 2708 O O . ILE B 1 134 ? -17.953 -21.578 -22.125 1 97.69 134 ILE B O 1
ATOM 2712 N N . GLU B 1 135 ? -16.641 -22.672 -20.812 1 97.94 135 GLU B N 1
ATOM 2713 C CA . GLU B 1 135 ? -15.484 -22.5 -21.688 1 97.94 135 GLU B CA 1
ATOM 2714 C C . GLU B 1 135 ? -15.07 -23.828 -22.328 1 97.94 135 GLU B C 1
ATOM 2716 O O . GLU B 1 135 ? -14.789 -24.797 -21.609 1 97.94 135 GLU B O 1
ATOM 2721 N N . GLY B 1 136 ? -14.977 -23.875 -23.703 1 97.25 136 GLY B N 1
ATOM 2722 C CA . GLY B 1 136 ? -14.672 -25.094 -24.453 1 97.25 136 GLY B CA 1
ATOM 2723 C C . GLY B 1 136 ? -15.867 -25.625 -25.219 1 97.25 136 GLY B C 1
ATOM 2724 O O . GLY B 1 136 ? -16.984 -25.156 -25.047 1 97.25 136 GLY B O 1
ATOM 2725 N N . GLU B 1 137 ? -15.555 -26.672 -26.047 1 96.75 137 GLU B N 1
ATOM 2726 C CA . GLU B 1 137 ? -16.609 -27.297 -26.828 1 96.75 137 GLU B CA 1
ATOM 2727 C C . GLU B 1 137 ? -17.203 -28.484 -26.094 1 96.75 137 GLU B C 1
ATOM 2729 O O . GLU B 1 137 ? -16.469 -29.375 -25.656 1 96.75 137 GLU B O 1
ATOM 2734 N N . THR B 1 138 ? -18.531 -28.531 -26.031 1 97.44 138 THR B N 1
ATOM 2735 C CA . THR B 1 138 ? -19.219 -29.562 -25.266 1 97.44 138 THR B CA 1
ATOM 2736 C C . THR B 1 138 ? -19.406 -30.828 -26.109 1 97.44 138 THR B C 1
ATOM 2738 O O . THR B 1 138 ? -20.531 -31.312 -26.266 1 97.44 138 THR B O 1
ATOM 2741 N N . VAL B 1 139 ? -18.281 -31.297 -26.641 1 97.12 139 VAL B N 1
ATOM 2742 C CA . VAL B 1 139 ? -18.234 -32.531 -27.422 1 97.12 139 VAL B CA 1
ATOM 2743 C C . VAL B 1 139 ? -17.562 -33.625 -26.625 1 97.12 139 VAL B C 1
ATOM 2745 O O . VAL B 1 139 ? -16.609 -33.375 -25.875 1 97.12 139 VAL B O 1
ATOM 2748 N N . ILE B 1 140 ? -18.109 -34.875 -26.938 1 96.62 140 ILE B N 1
ATOM 2749 C CA . ILE B 1 140 ? -17.594 -36.031 -26.219 1 96.62 140 ILE B CA 1
ATOM 2750 C C . ILE B 1 140 ? -16.078 -36.094 -26.359 1 96.62 140 ILE B C 1
ATOM 2752 O O . ILE B 1 140 ? -15.531 -35.906 -27.453 1 96.62 140 ILE B O 1
ATOM 2756 N N . GLY B 1 141 ? -15.508 -36.344 -25.188 1 96.56 141 GLY B N 1
ATOM 2757 C CA . GLY B 1 141 ? -14.062 -36.531 -25.188 1 96.56 141 GLY B CA 1
ATOM 2758 C C . GLY B 1 141 ? -13.305 -35.25 -24.906 1 96.56 141 GLY B C 1
ATOM 2759 O O . GLY B 1 141 ? -12.109 -35.281 -24.594 1 96.56 141 GLY B O 1
ATOM 2760 N N . ASN B 1 142 ? -13.93 -34.125 -25.016 1 97.19 142 ASN B N 1
ATOM 2761 C CA . ASN B 1 142 ? -13.289 -32.812 -24.797 1 97.19 142 ASN B CA 1
ATOM 2762 C C . ASN B 1 142 ? -13.141 -32.5 -23.312 1 97.19 142 ASN B C 1
ATOM 2764 O O . ASN B 1 142 ? -13.773 -33.156 -22.469 1 97.19 142 ASN B O 1
ATOM 2768 N N . ASN B 1 143 ? -12.203 -31.625 -23 1 97.81 143 ASN B N 1
ATOM 2769 C CA . ASN B 1 143 ? -12.109 -30.984 -21.703 1 97.81 143 ASN B CA 1
ATOM 2770 C C . ASN B 1 143 ? -12.758 -29.594 -21.719 1 97.81 143 ASN B C 1
ATOM 2772 O O . ASN B 1 143 ? -12.578 -28.828 -22.656 1 97.81 143 ASN B O 1
ATOM 2776 N N . ILE B 1 144 ? -13.586 -29.297 -20.672 1 97.56 144 ILE B N 1
ATOM 2777 C CA . ILE B 1 144 ? -14.203 -27.984 -20.594 1 97.56 144 ILE B CA 1
ATOM 2778 C C . ILE B 1 144 ? -14.055 -27.422 -19.188 1 97.56 144 ILE B C 1
ATOM 2780 O O . ILE B 1 144 ? -13.641 -28.141 -18.266 1 97.56 144 ILE B O 1
ATOM 2784 N N . GLN B 1 145 ? -14.289 -26.156 -19.078 1 98.19 145 GLN B N 1
ATOM 2785 C CA . GLN B 1 145 ? -14.297 -25.484 -17.781 1 98.19 145 GLN B CA 1
ATOM 2786 C C . GLN B 1 145 ? -15.602 -24.719 -17.562 1 98.19 145 GLN B C 1
ATOM 2788 O O . GLN B 1 145 ? -16.047 -23.984 -18.438 1 98.19 145 GLN B O 1
ATOM 2793 N N . LEU B 1 146 ? -16.219 -24.922 -16.422 1 98 146 LEU B N 1
ATOM 2794 C CA . LEU B 1 146 ? -17.328 -24.078 -15.984 1 98 146 LEU B CA 1
ATOM 2795 C C . LEU B 1 146 ? -16.812 -22.922 -15.133 1 98 146 LEU B C 1
ATOM 2797 O O . LEU B 1 146 ? -15.945 -23.109 -14.273 1 98 146 LEU B O 1
ATOM 2801 N N . THR B 1 147 ? -17.266 -21.734 -15.469 1 98.5 147 THR B N 1
ATOM 2802 C CA . THR B 1 147 ? -16.797 -20.547 -14.773 1 98.5 147 THR B CA 1
ATOM 2803 C C . THR B 1 147 ? -17.906 -19.922 -13.938 1 98.5 147 THR B C 1
ATOM 2805 O O . THR B 1 147 ? -19.078 -20.031 -14.289 1 98.5 147 THR B O 1
ATOM 2808 N N . CYS B 1 148 ? -17.547 -19.344 -12.859 1 98.06 148 CYS B N 1
ATOM 2809 C CA . CYS B 1 148 ? -18.438 -18.703 -11.891 1 98.06 148 CYS B CA 1
ATOM 2810 C C . CYS B 1 148 ? -17.734 -17.531 -11.203 1 98.06 148 CYS B C 1
ATOM 2812 O O . CYS B 1 148 ? -16.734 -17.719 -10.516 1 98.06 148 CYS B O 1
ATOM 2814 N N . GLN B 1 149 ? -18.312 -16.297 -11.414 1 97.94 149 GLN B N 1
ATOM 2815 C CA . GLN B 1 149 ? -17.656 -15.148 -10.82 1 97.94 149 GLN B CA 1
ATOM 2816 C C . GLN B 1 149 ? -18.672 -14.078 -10.422 1 97.94 149 GLN B C 1
ATOM 2818 O O . GLN B 1 149 ? -19.453 -13.617 -11.25 1 97.94 149 GLN B O 1
ATOM 2823 N N . SER B 1 150 ? -18.625 -13.68 -9.203 1 96.94 150 SER B N 1
ATOM 2824 C CA . SER B 1 150 ? -19.406 -12.539 -8.742 1 96.94 150 SER B CA 1
ATOM 2825 C C . SER B 1 150 ? -18.641 -11.234 -8.914 1 96.94 150 SER B C 1
ATOM 2827 O O . SER B 1 150 ? -17.484 -11.133 -8.492 1 96.94 150 SER B O 1
ATOM 2829 N N . GLY B 1 151 ? -19.25 -10.242 -9.492 1 94.81 151 GLY B N 1
ATOM 2830 C CA . GLY B 1 151 ? -18.609 -8.953 -9.703 1 94.81 151 GLY B CA 1
ATOM 2831 C C . GLY B 1 151 ? -18.391 -8.172 -8.422 1 94.81 151 GLY B C 1
ATOM 2832 O O . GLY B 1 151 ? -17.531 -7.297 -8.359 1 94.81 151 GLY B O 1
ATOM 2833 N N . GLU B 1 152 ? -19.25 -8.422 -7.441 1 93.12 152 GLU B N 1
ATOM 2834 C CA . GLU B 1 152 ? -19.141 -7.734 -6.156 1 93.12 152 GLU B CA 1
ATOM 2835 C C . GLU B 1 152 ? -19.219 -8.727 -5 1 93.12 152 GLU B C 1
ATOM 2837 O O . GLU B 1 152 ? -19.75 -9.828 -5.145 1 93.12 152 GLU B O 1
ATOM 2842 N N . GLY B 1 153 ? -18.672 -8.305 -3.949 1 94 153 GLY B N 1
ATOM 2843 C CA . GLY B 1 153 ? -18.656 -9.055 -2.705 1 94 153 GLY B CA 1
ATOM 2844 C C . GLY B 1 153 ? -17.469 -8.719 -1.819 1 94 153 GLY B C 1
ATOM 2845 O O . GLY B 1 153 ? -16.312 -8.781 -2.26 1 94 153 GLY B O 1
ATOM 2846 N N . SER B 1 154 ? -17.828 -8.438 -0.667 1 94.19 154 SER B N 1
ATOM 2847 C CA . SER B 1 154 ? -16.812 -8.133 0.343 1 94.19 154 SER B CA 1
ATOM 2848 C C . SER B 1 154 ? -17.219 -8.664 1.713 1 94.19 154 SER B C 1
ATOM 2850 O O . SER B 1 154 ? -18.297 -8.32 2.219 1 94.19 154 SER B O 1
ATOM 2852 N N . PRO B 1 155 ? -16.328 -9.469 2.357 1 94.56 155 PRO B N 1
ATOM 2853 C CA . PRO B 1 155 ? -15.062 -9.984 1.824 1 94.56 155 PRO B CA 1
ATOM 2854 C C . PRO B 1 155 ? -15.25 -10.805 0.554 1 94.56 155 PRO B C 1
ATOM 2856 O O . PRO B 1 155 ? -16.375 -11.18 0.212 1 94.56 155 PRO B O 1
ATOM 2859 N N . ALA B 1 156 ? -14.195 -11.047 -0.035 1 94.94 156 ALA B N 1
ATOM 2860 C CA . ALA B 1 156 ? -14.242 -11.805 -1.284 1 94.94 156 ALA B CA 1
ATOM 2861 C C . ALA B 1 156 ? -14.984 -13.125 -1.097 1 94.94 156 ALA B C 1
ATOM 2863 O O . ALA B 1 156 ? -14.688 -13.883 -0.167 1 94.94 156 ALA B O 1
ATOM 2864 N N . PRO B 1 157 ? -15.875 -13.398 -1.904 1 96.38 157 PRO B N 1
ATOM 2865 C CA . PRO B 1 157 ? -16.688 -14.609 -1.739 1 96.38 157 PRO B CA 1
ATOM 2866 C C . PRO B 1 157 ? -15.906 -15.883 -2.061 1 96.38 157 PRO B C 1
ATOM 2868 O O . PRO B 1 157 ? -14.914 -15.836 -2.797 1 96.38 157 PRO B O 1
ATOM 2871 N N . GLN B 1 158 ? -16.359 -16.953 -1.486 1 97.31 158 GLN B N 1
ATOM 2872 C CA . GLN B 1 158 ? -15.914 -18.312 -1.825 1 97.31 158 GLN B CA 1
ATOM 2873 C C . GLN B 1 158 ? -16.938 -19.016 -2.713 1 97.31 158 GLN B C 1
ATOM 2875 O O . GLN B 1 158 ? -18.141 -18.75 -2.617 1 97.31 158 GLN B O 1
ATOM 2880 N N . TYR B 1 159 ? -16.375 -19.906 -3.523 1 97.94 159 TYR B N 1
ATOM 2881 C CA . TYR B 1 159 ? -17.234 -20.547 -4.504 1 97.94 159 TYR B CA 1
ATOM 2882 C C . TYR B 1 159 ? -17.312 -22.047 -4.27 1 97.94 159 TYR B C 1
ATOM 2884 O O . TYR B 1 159 ? -16.328 -22.656 -3.857 1 97.94 159 TYR B O 1
ATOM 2892 N N . SER B 1 160 ? -18.469 -22.594 -4.5 1 96.69 160 SER B N 1
ATOM 2893 C CA . SER B 1 160 ? -18.688 -24.031 -4.441 1 96.69 160 SER B CA 1
ATOM 2894 C C . SER B 1 160 ? -19.609 -24.5 -5.574 1 96.69 160 SER B C 1
ATOM 2896 O O . SER B 1 160 ? -20.391 -23.719 -6.109 1 96.69 160 SER B O 1
ATOM 2898 N N . TRP B 1 161 ? -19.453 -25.812 -5.902 1 96.88 161 TRP B N 1
ATOM 2899 C CA . TRP B 1 161 ? -20.203 -26.359 -7.027 1 96.88 161 TRP B CA 1
ATOM 2900 C C . TRP B 1 161 ? -21 -27.594 -6.602 1 96.88 161 TRP B C 1
ATOM 2902 O O . TRP B 1 161 ? -20.516 -28.406 -5.816 1 96.88 161 TRP B O 1
ATOM 2912 N N . LYS B 1 162 ? -22.156 -27.656 -7.117 1 95.12 162 LYS B N 1
ATOM 2913 C CA . LYS B 1 162 ? -22.984 -28.859 -7.066 1 95.12 162 LYS B CA 1
ATOM 2914 C C . LYS B 1 162 ? -23.438 -29.266 -8.469 1 95.12 162 LYS B C 1
ATOM 2916 O O . LYS B 1 162 ? -23.656 -28.406 -9.328 1 95.12 162 LYS B O 1
ATOM 2921 N N . SER B 1 163 ? -23.484 -30.484 -8.648 1 95.56 163 SER B N 1
ATOM 2922 C CA . SER B 1 163 ? -23.891 -30.984 -9.953 1 95.56 163 SER B CA 1
ATOM 2923 C C . SER B 1 163 ? -25.109 -31.906 -9.844 1 95.56 163 SER B C 1
ATOM 2925 O O . SER B 1 163 ? -25.281 -32.625 -8.852 1 95.56 163 SER B O 1
ATOM 2927 N N . TYR B 1 164 ? -25.906 -31.875 -10.875 1 95.5 164 TYR B N 1
ATOM 2928 C CA . TYR B 1 164 ? -27.141 -32.656 -10.977 1 95.5 164 TYR B CA 1
ATOM 2929 C C . TYR B 1 164 ? -27.25 -33.312 -12.344 1 95.5 164 TYR B C 1
ATOM 2931 O O . TYR B 1 164 ? -26.781 -32.781 -13.344 1 95.5 164 TYR B O 1
ATOM 2939 N N . ASP B 1 165 ? -27.891 -34.406 -12.312 1 95.44 165 ASP B N 1
ATOM 2940 C CA . ASP B 1 165 ? -28.109 -35.062 -13.594 1 95.44 165 ASP B CA 1
ATOM 2941 C C . ASP B 1 165 ? -29.297 -34.5 -14.336 1 95.44 165 ASP B C 1
ATOM 2943 O O . ASP B 1 165 ? -29.875 -33.5 -13.891 1 95.44 165 ASP B O 1
ATOM 2947 N N . ILE B 1 166 ? -29.594 -35.062 -15.5 1 94.19 166 ILE B N 1
ATOM 2948 C CA . ILE B 1 166 ? -30.641 -34.531 -16.375 1 94.19 166 ILE B CA 1
ATOM 2949 C C . ILE B 1 166 ? -32 -34.656 -15.68 1 94.19 166 ILE B C 1
ATOM 2951 O O . ILE B 1 166 ? -32.969 -33.969 -16.062 1 94.19 166 ILE B O 1
ATOM 2955 N N . GLN B 1 167 ? -32.062 -35.562 -14.641 1 95.25 167 GLN B N 1
ATOM 2956 C CA . GLN B 1 167 ? -33.312 -35.719 -13.883 1 95.25 167 GLN B CA 1
ATOM 2957 C C . GLN B 1 167 ? -33.312 -34.844 -12.641 1 95.25 167 GLN B C 1
ATOM 2959 O O . GLN B 1 167 ? -34.188 -34.938 -11.789 1 95.25 167 GLN B O 1
ATOM 2964 N N . ASN B 1 168 ? -32.219 -33.969 -12.531 1 93.44 168 ASN B N 1
ATOM 2965 C CA . ASN B 1 168 ? -32.062 -33.031 -11.438 1 93.44 168 ASN B CA 1
ATOM 2966 C C . ASN B 1 168 ? -31.766 -33.719 -10.117 1 93.44 168 ASN B C 1
ATOM 2968 O O . ASN B 1 168 ? -32.125 -33.219 -9.047 1 93.44 168 ASN B O 1
ATOM 2972 N N . LYS B 1 169 ? -31.297 -34.969 -10.281 1 95.44 169 LYS B N 1
ATOM 2973 C CA . LYS B 1 169 ? -30.797 -35.656 -9.094 1 95.44 169 LYS B CA 1
ATOM 2974 C C . LYS B 1 169 ? -29.344 -35.281 -8.812 1 95.44 169 LYS B C 1
ATOM 2976 O O . LYS B 1 169 ? -28.5 -35.344 -9.711 1 95.44 169 LYS B O 1
ATOM 2981 N N . GLU B 1 170 ? -29.109 -34.938 -7.52 1 94.56 170 GLU B N 1
ATOM 2982 C CA . GLU B 1 170 ? -27.781 -34.5 -7.156 1 94.56 170 GLU B CA 1
ATOM 2983 C C . GLU B 1 170 ? -26.766 -35.625 -7.312 1 94.56 170 GLU B C 1
ATOM 2985 O O . GLU B 1 170 ? -27.031 -36.75 -6.922 1 94.56 170 GLU B O 1
ATOM 2990 N N . ARG B 1 171 ? -25.656 -35.25 -7.926 1 93 171 ARG B N 1
ATOM 2991 C CA . ARG B 1 171 ? -24.578 -36.25 -8.047 1 93 171 ARG B CA 1
ATOM 2992 C C . ARG B 1 171 ? -23.766 -36.312 -6.762 1 93 171 ARG B C 1
ATOM 2994 O O . ARG B 1 171 ? -23.484 -35.281 -6.137 1 93 171 ARG B O 1
ATOM 3001 N N . PRO B 1 172 ? -23.438 -37.594 -6.391 1 88.88 172 PRO B N 1
ATOM 3002 C CA . PRO B 1 172 ? -22.625 -37.75 -5.184 1 88.88 172 PRO B CA 1
ATOM 3003 C C . PRO B 1 172 ? -21.156 -37.375 -5.414 1 88.88 172 PRO B C 1
ATOM 3005 O O . PRO B 1 172 ? -20.328 -38.25 -5.605 1 88.88 172 PRO B O 1
ATOM 3008 N N . THR B 1 173 ? -20.859 -36.188 -5.668 1 81.81 173 THR B N 1
ATOM 3009 C CA . THR B 1 173 ? -19.484 -35.781 -5.887 1 81.81 173 THR B CA 1
ATOM 3010 C C . THR B 1 173 ? -19 -34.906 -4.742 1 81.81 173 THR B C 1
ATOM 3012 O O . THR B 1 173 ? -19.781 -34.188 -4.133 1 81.81 173 THR B O 1
ATOM 3015 N N . PRO B 1 174 ? -17.766 -35.156 -4.441 1 79.88 174 PRO B N 1
ATOM 3016 C CA . PRO B 1 174 ? -17.203 -34.25 -3.438 1 79.88 174 PRO B CA 1
ATOM 3017 C C . PRO B 1 174 ? -17.328 -32.781 -3.832 1 79.88 174 PRO B C 1
ATOM 3019 O O . PRO B 1 174 ? -17.281 -32.438 -5.02 1 79.88 174 PRO B O 1
ATOM 3022 N N . PRO B 1 175 ? -17.594 -32.031 -2.834 1 77.5 175 PRO B N 1
ATOM 3023 C CA . PRO B 1 175 ? -17.734 -30.609 -3.133 1 77.5 175 PRO B CA 1
ATOM 3024 C C . PRO B 1 175 ? -16.469 -30.016 -3.754 1 77.5 175 PRO B C 1
ATOM 3026 O O . PRO B 1 175 ? -15.352 -30.344 -3.322 1 77.5 175 PRO B O 1
ATOM 3029 N N . VAL B 1 176 ? -16.672 -29.344 -4.887 1 86.12 176 VAL B N 1
ATOM 3030 C CA . VAL B 1 176 ? -15.578 -28.641 -5.551 1 86.12 176 VAL B CA 1
ATOM 3031 C C . VAL B 1 176 ? -15.664 -27.141 -5.242 1 86.12 176 VAL B C 1
ATOM 3033 O O . VAL B 1 176 ? -16.75 -26.578 -5.18 1 86.12 176 VAL B O 1
ATOM 3036 N N . THR B 1 177 ? -14.453 -26.625 -4.938 1 91.31 177 THR B N 1
ATOM 3037 C CA . THR B 1 177 ? -14.391 -25.203 -4.617 1 91.31 177 THR B CA 1
ATOM 3038 C C . THR B 1 177 ? -13.648 -24.438 -5.703 1 91.31 177 THR B C 1
ATOM 3040 O O . THR B 1 177 ? -12.969 -25.047 -6.543 1 91.31 177 THR B O 1
ATOM 3043 N N . GLY B 1 178 ? -13.844 -23.141 -5.734 1 95.06 178 GLY B N 1
ATOM 3044 C CA . GLY B 1 178 ? -13.164 -22.297 -6.695 1 95.06 178 GLY B CA 1
ATOM 3045 C C . GLY B 1 178 ? -14.102 -21.672 -7.715 1 95.06 178 GLY B C 1
ATOM 3046 O O . GLY B 1 178 ? -15.273 -22.047 -7.797 1 95.06 178 GLY B O 1
ATOM 3047 N N . GLN B 1 179 ? -13.508 -20.781 -8.453 1 97 179 GLN B N 1
ATOM 3048 C CA . GLN B 1 179 ? -14.305 -20.062 -9.438 1 97 179 GLN B CA 1
ATOM 3049 C C . GLN B 1 179 ? -14.492 -20.875 -10.703 1 97 179 GLN B C 1
ATOM 3051 O O . GLN B 1 179 ? -15.305 -20.531 -11.562 1 97 179 GLN B O 1
ATOM 3056 N N . THR B 1 180 ? -13.656 -21.969 -10.781 1 97.19 180 THR B N 1
ATOM 3057 C CA . THR B 1 180 ? -13.695 -22.781 -11.992 1 97.19 180 THR B CA 1
ATOM 3058 C C . THR B 1 180 ? -13.875 -24.25 -11.641 1 97.19 180 THR B C 1
ATOM 3060 O O . THR B 1 180 ? -13.258 -24.75 -10.695 1 97.19 180 THR B O 1
ATOM 3063 N N . LEU B 1 181 ? -14.695 -24.969 -12.375 1 96.56 181 LEU B N 1
ATOM 3064 C CA . LEU B 1 181 ? -14.852 -26.406 -12.312 1 96.56 181 LEU B CA 1
ATOM 3065 C C . LEU B 1 181 ? -14.375 -27.062 -13.602 1 96.56 181 LEU B C 1
ATOM 3067 O O . LEU B 1 181 ? -14.969 -26.875 -14.664 1 96.56 181 LEU B O 1
ATOM 3071 N N . SER B 1 182 ? -13.344 -27.766 -13.5 1 96.94 182 SER B N 1
ATOM 3072 C CA . SER B 1 182 ? -12.773 -28.438 -14.656 1 96.94 182 SER B CA 1
ATOM 3073 C C . SER B 1 182 ? -13.43 -29.797 -14.883 1 96.94 182 SER B C 1
ATOM 3075 O O . SER B 1 182 ? -13.477 -30.625 -13.969 1 96.94 182 SER B O 1
ATOM 3077 N N . LEU B 1 183 ? -13.977 -30.047 -16.062 1 95.94 183 LEU B N 1
ATOM 3078 C CA . LEU B 1 183 ? -14.523 -31.328 -16.484 1 95.94 183 LEU B CA 1
ATOM 3079 C C . LEU B 1 183 ? -13.688 -31.922 -17.609 1 95.94 183 LEU B C 1
ATOM 3081 O O . LEU B 1 183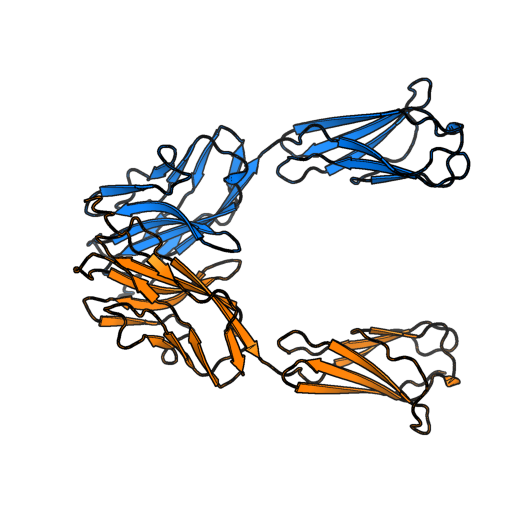 ? -13.609 -31.359 -18.703 1 95.94 183 LEU B O 1
ATOM 3085 N N . LYS B 1 184 ? -13.031 -32.938 -17.297 1 96.44 184 LYS B N 1
ATOM 3086 C CA . LYS B 1 184 ? -12.125 -33.531 -18.266 1 96.44 184 LYS B CA 1
ATOM 3087 C C . LYS B 1 184 ? -12.789 -34.719 -18.984 1 96.44 184 LYS B C 1
ATOM 3089 O O . LYS B 1 184 ? -13.547 -35.469 -18.391 1 96.44 184 LYS B O 1
ATOM 3094 N N . ASN B 1 185 ? -12.375 -34.969 -20.281 1 97 185 ASN B N 1
ATOM 3095 C CA . ASN B 1 185 ? -12.898 -36.062 -21.094 1 97 185 ASN B CA 1
ATOM 3096 C C . ASN B 1 185 ? -14.398 -36.25 -20.891 1 97 185 ASN B C 1
ATOM 3098 O O . ASN B 1 185 ? -14.852 -37.312 -20.516 1 97 185 ASN B O 1
ATOM 3102 N N . ILE B 1 186 ? -15.117 -35.219 -21.203 1 97.19 186 ILE B N 1
ATOM 3103 C CA . ILE B 1 186 ? -16.531 -35.188 -20.844 1 97.19 186 ILE B CA 1
ATOM 3104 C C . ILE B 1 186 ? -17.297 -36.219 -21.672 1 97.19 186 ILE B C 1
ATOM 3106 O O . ILE B 1 186 ? -16.906 -36.531 -22.797 1 97.19 186 ILE B O 1
ATOM 3110 N N . SER B 1 187 ? -18.375 -36.781 -21.094 1 96.5 187 SER B N 1
ATOM 3111 C CA . SER B 1 187 ? -19.266 -37.75 -21.719 1 96.5 187 SER B CA 1
ATOM 3112 C C . SER B 1 187 ? -20.734 -37.375 -21.5 1 96.5 187 SER B C 1
ATOM 3114 O O . SER B 1 187 ? -21.031 -36.438 -20.734 1 96.5 187 SER B O 1
ATOM 3116 N N . THR B 1 188 ? -21.656 -38.062 -22.172 1 95.94 188 THR B N 1
ATOM 3117 C CA . THR B 1 188 ? -23.078 -37.781 -22.109 1 95.94 188 THR B CA 1
ATOM 3118 C C . THR B 1 188 ? -23.594 -37.875 -20.672 1 95.94 188 THR B C 1
ATOM 3120 O O . THR B 1 188 ? -24.547 -37.188 -20.297 1 95.94 188 THR B O 1
ATOM 3123 N N . ASP B 1 189 ? -22.906 -38.688 -19.906 1 94.31 189 ASP B N 1
ATOM 3124 C CA . ASP B 1 189 ? -23.344 -38.906 -18.531 1 94.31 189 ASP B CA 1
ATOM 3125 C C . ASP B 1 189 ? -23.109 -37.625 -17.688 1 94.31 189 ASP B C 1
ATOM 3127 O O . ASP B 1 189 ? -23.688 -37.5 -16.609 1 94.31 189 ASP B O 1
ATOM 3131 N N . MET B 1 190 ? -22.281 -36.781 -18.203 1 95.81 190 MET B N 1
ATOM 3132 C CA . MET B 1 190 ? -21.969 -35.562 -17.469 1 95.81 190 MET B CA 1
ATOM 3133 C C . MET B 1 190 ? -22.984 -34.469 -17.781 1 95.81 190 MET B C 1
ATOM 3135 O O . MET B 1 190 ? -22.969 -33.406 -17.156 1 95.81 190 MET B O 1
ATOM 3139 N N . SER B 1 191 ? -23.812 -34.688 -18.75 1 96.75 191 SER B N 1
ATOM 3140 C CA . SER B 1 191 ? -24.875 -33.719 -19.047 1 96.75 191 SER B CA 1
ATOM 3141 C C . SER B 1 191 ? -25.797 -33.531 -17.859 1 96.75 191 SER B C 1
ATOM 3143 O O . SER B 1 191 ? -26.016 -34.469 -17.094 1 96.75 191 SER B O 1
ATOM 3145 N N . GLY B 1 192 ? -26.344 -32.312 -17.688 1 96.75 192 GLY B N 1
ATOM 3146 C CA . GLY B 1 192 ? -27.219 -32 -16.578 1 96.75 192 GLY B CA 1
ATOM 3147 C C . GLY B 1 192 ? -27.078 -30.547 -16.125 1 96.75 192 GLY B C 1
ATOM 3148 O O . GLY B 1 192 ? -26.984 -29.641 -16.953 1 96.75 192 GLY B O 1
ATOM 3149 N N . TYR B 1 193 ? -27.219 -30.391 -14.75 1 96.69 193 TYR B N 1
ATOM 3150 C CA . TYR B 1 193 ? -27.203 -29.047 -14.188 1 96.69 193 TYR B CA 1
ATOM 3151 C C . TYR B 1 193 ? -26.078 -28.875 -13.188 1 96.69 193 TYR B C 1
ATOM 3153 O O . TYR B 1 193 ? -25.797 -29.766 -12.391 1 96.69 193 TYR B O 1
ATOM 3161 N N . TYR B 1 194 ? -25.484 -27.75 -13.352 1 97.19 194 TYR B N 1
ATOM 3162 C CA . TYR B 1 194 ? -24.438 -27.375 -12.414 1 97.19 194 TYR B CA 1
ATOM 3163 C C . TYR B 1 194 ? -24.766 -26.062 -11.734 1 97.19 194 TYR B C 1
ATOM 3165 O O . TYR B 1 194 ? -25.094 -25.078 -12.398 1 97.19 194 TYR B O 1
ATOM 3173 N N . THR B 1 195 ? -24.719 -26.078 -10.398 1 96.5 195 THR B N 1
ATOM 3174 C CA . THR B 1 195 ? -25 -24.875 -9.625 1 96.5 195 THR B CA 1
ATOM 3175 C C . THR B 1 195 ? -23.734 -24.375 -8.93 1 96.5 195 THR B C 1
ATOM 3177 O O . THR B 1 195 ? -23.078 -25.125 -8.203 1 96.5 195 THR B O 1
ATOM 3180 N N . CYS B 1 196 ? -23.406 -23.156 -9.25 1 97.88 196 CYS B N 1
ATOM 3181 C CA . CYS B 1 196 ? -22.312 -22.484 -8.547 1 97.88 196 CYS B CA 1
ATOM 3182 C C . CYS B 1 196 ? -22.859 -21.562 -7.465 1 97.88 196 CYS B C 1
ATOM 3184 O O . CYS B 1 196 ? -23.766 -20.766 -7.719 1 97.88 196 CYS B O 1
ATOM 3186 N N . THR B 1 197 ? -22.375 -21.719 -6.242 1 97.56 197 THR B N 1
ATOM 3187 C CA . THR B 1 197 ? -22.766 -20.875 -5.129 1 97.56 197 THR B CA 1
ATOM 3188 C C . THR B 1 197 ? -21.625 -19.969 -4.695 1 97.56 197 THR B C 1
ATOM 3190 O O . THR B 1 197 ? -20.516 -20.438 -4.418 1 97.56 197 THR B O 1
ATOM 3193 N N . SER B 1 198 ? -21.844 -18.641 -4.742 1 97.69 198 SER B N 1
ATOM 3194 C CA . SER B 1 198 ? -20.938 -17.625 -4.246 1 97.69 198 SER B CA 1
ATOM 3195 C C . SER B 1 198 ? -21.375 -17.109 -2.873 1 97.69 198 SER B C 1
ATOM 3197 O O . SER B 1 198 ? -22.469 -16.578 -2.723 1 97.69 198 SER B O 1
ATOM 3199 N N . SER B 1 199 ? -20.406 -17.344 -1.873 1 97.06 199 SER B N 1
ATOM 3200 C CA . SER B 1 199 ? -20.859 -17.031 -0.517 1 97.06 199 SER B CA 1
ATOM 3201 C C . SER B 1 199 ? -19.766 -16.297 0.266 1 97.06 199 SER B C 1
ATOM 3203 O O . SER B 1 199 ? -18.578 -16.578 0.084 1 97.06 199 SER B O 1
ATOM 3205 N N . ASN B 1 200 ? -20.172 -15.312 1.044 1 95.62 200 ASN B N 1
ATOM 3206 C CA . ASN B 1 200 ? -19.344 -14.727 2.09 1 95.62 200 ASN B CA 1
ATOM 3207 C C . ASN B 1 200 ? -20.125 -14.523 3.383 1 95.62 200 ASN B C 1
ATOM 3209 O O . ASN B 1 200 ? -21.234 -15.047 3.531 1 95.62 200 ASN B O 1
ATOM 3213 N N . GLU B 1 201 ? -19.594 -13.883 4.367 1 93.38 201 GLU B N 1
ATOM 3214 C CA . GLU B 1 201 ? -20.203 -13.766 5.691 1 93.38 201 GLU B CA 1
ATOM 3215 C C . GLU B 1 201 ? -21.484 -12.938 5.645 1 93.38 201 GLU B C 1
ATOM 3217 O O . GLU B 1 201 ? -22.281 -12.945 6.59 1 93.38 201 GLU B O 1
ATOM 3222 N N . VAL B 1 202 ? -21.688 -12.25 4.586 1 93.69 202 VAL B N 1
ATOM 3223 C CA . VAL B 1 202 ? -22.812 -11.336 4.48 1 93.69 202 VAL B CA 1
ATOM 3224 C C . VAL B 1 202 ? -23.984 -12.039 3.797 1 93.69 202 VAL B C 1
ATOM 3226 O O . VAL B 1 202 ? -25.141 -11.812 4.148 1 93.69 202 VAL B O 1
ATOM 3229 N N . GLY B 1 203 ? -23.656 -12.82 2.721 1 95.88 203 GLY B N 1
ATOM 3230 C CA . GLY B 1 203 ? -24.734 -13.461 1.993 1 95.88 203 GLY B CA 1
ATOM 3231 C C . GLY B 1 203 ? -24.266 -14.484 0.98 1 95.88 203 GLY B C 1
ATOM 3232 O O . GLY B 1 203 ? -23.094 -14.891 1.011 1 95.88 203 GLY B O 1
ATOM 3233 N N . THR B 1 204 ? -25.219 -14.953 0.266 1 97.12 204 THR B N 1
ATOM 3234 C CA . THR B 1 204 ? -24.969 -16 -0.717 1 97.12 204 THR B CA 1
ATOM 3235 C C . THR B 1 204 ? -25.797 -15.766 -1.983 1 97.12 204 THR B C 1
ATOM 3237 O O . THR B 1 204 ? -26.938 -15.328 -1.913 1 97.12 204 THR B O 1
ATOM 3240 N N . GLU B 1 205 ? -25.141 -15.969 -3.08 1 97.88 205 GLU B N 1
ATOM 3241 C CA . GLU B 1 205 ? -25.797 -15.953 -4.379 1 97.88 205 GLU B CA 1
ATOM 3242 C C . GLU B 1 205 ? -25.406 -17.156 -5.215 1 97.88 205 GLU B C 1
ATOM 3244 O O . GLU B 1 205 ? -24.406 -17.828 -4.93 1 97.88 205 GLU B O 1
ATOM 3249 N N . SER B 1 206 ? -26.234 -17.484 -6.23 1 97.94 206 SER B N 1
ATOM 3250 C CA . SER B 1 206 ? -25.922 -18.672 -7.027 1 97.94 206 SER B CA 1
ATOM 3251 C C . SER B 1 206 ? -26.297 -18.469 -8.492 1 97.94 206 SER B C 1
ATOM 3253 O O . SER B 1 206 ? -27.031 -17.547 -8.82 1 97.94 206 SER B O 1
ATOM 3255 N N . CYS B 1 207 ? -25.719 -19.203 -9.328 1 98.12 207 CYS B N 1
ATOM 3256 C CA . CYS B 1 207 ? -26.094 -19.312 -10.734 1 98.12 207 CYS B CA 1
ATOM 3257 C C . CYS B 1 207 ? -26.109 -20.781 -11.164 1 98.12 207 CYS B C 1
ATOM 3259 O O . CYS B 1 207 ? -25.594 -21.656 -10.469 1 98.12 207 CYS B O 1
ATOM 3261 N N . ASN B 1 208 ? -26.844 -21.016 -12.281 1 96.81 208 ASN B N 1
ATOM 3262 C CA . ASN B 1 208 ? -27 -22.359 -12.797 1 96.81 208 ASN B CA 1
ATOM 3263 C C . ASN B 1 208 ? -26.5 -22.484 -14.227 1 96.81 208 ASN B C 1
ATOM 3265 O O . ASN B 1 208 ? -26.703 -21.578 -15.039 1 96.81 208 ASN B O 1
ATOM 3269 N N . ILE B 1 209 ? -25.812 -23.562 -14.508 1 97.69 209 ILE B N 1
ATOM 3270 C CA . ILE B 1 209 ? -25.359 -23.891 -15.859 1 97.69 209 ILE B CA 1
ATOM 3271 C C . ILE B 1 209 ? -25.984 -25.203 -16.312 1 97.69 209 ILE B C 1
ATOM 3273 O O . ILE B 1 209 ? -25.938 -26.203 -15.594 1 97.69 209 ILE B O 1
ATOM 3277 N N . THR B 1 210 ? -26.578 -25.156 -17.422 1 97.56 210 THR B N 1
ATOM 3278 C CA . THR B 1 210 ? -27.031 -26.391 -18.078 1 97.56 210 THR B CA 1
ATOM 3279 C C . THR B 1 210 ? -25.969 -26.906 -19.047 1 97.56 210 THR B C 1
ATOM 3281 O O . THR B 1 210 ? -25.594 -26.219 -19.984 1 97.56 210 THR B O 1
ATOM 3284 N N . LEU B 1 211 ? -25.484 -28.109 -18.797 1 97.5 211 LEU B N 1
ATOM 3285 C CA . LEU B 1 211 ? -24.484 -28.719 -19.656 1 97.5 211 LEU B CA 1
ATOM 3286 C C . LEU B 1 211 ? -25.078 -29.828 -20.516 1 97.5 211 LEU B C 1
ATOM 3288 O O . LEU B 1 211 ? -25.656 -30.781 -19.984 1 97.5 211 LEU B O 1
ATOM 3292 N N . ALA B 1 212 ? -24.922 -29.641 -21.797 1 96.94 212 ALA B N 1
ATOM 3293 C CA . ALA B 1 212 ? -25.328 -30.672 -22.75 1 96.94 212 ALA B CA 1
ATOM 3294 C C . ALA B 1 212 ? -24.141 -31.156 -23.562 1 96.94 212 ALA B C 1
ATOM 3296 O O . ALA B 1 212 ? -23.578 -30.422 -24.375 1 96.94 212 ALA B O 1
ATOM 3297 N N . VAL B 1 213 ? -23.812 -32.375 -23.297 1 96.44 213 VAL B N 1
ATOM 3298 C CA . VAL B 1 213 ? -22.688 -32.969 -24.031 1 96.44 213 VAL B CA 1
ATOM 3299 C C . VAL B 1 213 ? -23.219 -33.75 -25.234 1 96.44 213 VAL B C 1
ATOM 3301 O O . VAL B 1 213 ? -24.203 -34.5 -25.125 1 96.44 213 VAL B O 1
ATOM 3304 N N . ARG B 1 214 ? -22.562 -33.562 -26.422 1 91.38 214 ARG B N 1
ATOM 3305 C CA . ARG B 1 214 ? -22.984 -34.219 -27.641 1 91.38 214 ARG B CA 1
ATOM 3306 C C . ARG B 1 214 ? -21.828 -34.938 -28.312 1 91.38 214 ARG B C 1
ATOM 3308 O O . ARG B 1 214 ? -20.672 -34.531 -28.156 1 91.38 214 ARG B O 1
#

InterPro domains:
  IPR003598 Immunoglobulin subtype 2 [SM00408] (139-203)
  IPR003599 Immunoglobulin domain subtype [SM00409] (14-124)
  IPR003599 Immunoglobulin domain subtype [SM00409] (133-214)
  IPR007110 Immunoglobulin-like domain [PS50835] (6-120)
  IPR007110 Immunoglobulin-like domain [PS50835] (126-210)
  IPR013106 Immunoglobulin V-set domain [PF07686] (12-124)
  IPR013106 Immunoglobulin V-set domain [SM00406] (24-105)
  IPR013783 Immunoglobulin-like fold [G3DSA:2.60.40.10] (5-128)
  IPR013783 Immunoglobulin-like fold [G3DSA:2.60.40.10] (129-214)
  IPR036179 Immunoglobulin-like domain superfamily [SSF48726] (13-130)
  IPR036179 Immunoglobulin-like domain superfamily [SSF48726] (123-213)
  IPR042474 Cell surface A33 antigen [PTHR44969] (1-214)

Radius of gyration: 29.87 Å; Cα contacts (8 Å, |Δi|>4): 1152; chains: 2; bounding box: 71×79×66 Å

pLDDT: mean 93.86, std 9.18, range [27.12, 98.62]